Protein 2W1V (pdb70)

GO terms:
  GO:0005739 mitochondrion (C, HDA)
  GO:0106008 2-oxoglutaramate amidase activity (F, EXP)
  GO:0050152 omega-amidase activity (F, EXP)

Nearest PDB structures (foldseek):
  2w1v-assembly1_B  TM=1.004E+00  e=1.088E-61  Mus musculus
  1f89-assembly1_B  TM=9.290E-01  e=7.305E-33  Saccharomyces cerevisiae
  1ems-assembly1_A  TM=9.013E-01  e=5.470E-28  Caenorhabditis elegans
  4hgd-assembly2_B  TM=8.509E-01  e=3.343E-27  Saccharomyces cerevisiae S288C
  4hgd-assembly1_A  TM=8.733E-01  e=3.311E-26  Saccharomyces cerevisiae S288C

Structure (mmCIF, N/CA/C/O backbone):
data_2W1V
#
_entry.id   2W1V
#
_cell.length_a   90.268
_cell.length_b   90.268
_cell.length_c   54.059
_cell.angle_alpha   90.00
_cell.angle_beta   90.00
_cell.angle_gamma   120.00
#
_symmetry.space_group_name_H-M   'P 32'
#
loop_
_entity.id
_entity.type
_entity.pdbx_description
1 polymer 'NITRILASE HOMOLOG 2'
2 water water
#
loop_
_atom_site.group_PDB
_atom_site.id
_atom_site.type_symbol
_atom_site.label_atom_id
_atom_site.label_alt_id
_atom_site.label_comp_id
_atom_site.label_asym_id
_atom_site.label_entity_id
_atom_site.label_seq_id
_atom_site.pdbx_PDB_ins_code
_atom_site.Cartn_x
_atom_site.Cartn_y
_atom_site.Cartn_z
_atom_site.occupancy
_atom_site.B_iso_or_equiv
_atom_site.auth_seq_id
_atom_site.auth_comp_id
_atom_site.auth_asym_id
_atom_site.auth_atom_id
_atom_site.pdbx_PDB_model_num
ATOM 1 N N . MET A 1 1 ? 17.465 50.316 -1.692 1.00 31.99 39 MET A N 1
ATOM 2 C CA . MET A 1 1 ? 18.309 51.093 -0.727 1.00 30.59 39 MET A CA 1
ATOM 3 C C . MET A 1 1 ? 18.053 52.601 -0.769 1.00 30.42 39 MET A C 1
ATOM 4 O O . MET A 1 1 ? 18.705 53.348 -0.037 1.00 31.50 39 MET A O 1
ATOM 6 N N . SER A 1 2 ? 17.097 53.035 -1.592 1.00 29.07 40 SER A N 1
ATOM 7 C CA . SER A 1 2 ? 16.794 54.457 -1.774 1.00 26.90 40 SER A CA 1
ATOM 8 C C . SER A 1 2 ? 15.705 54.952 -0.823 1.00 25.73 40 SER A C 1
ATOM 9 O O . SER A 1 2 ? 15.574 56.159 -0.611 1.00 26.44 40 SER A O 1
ATOM 11 N N . THR A 1 3 ? 14.908 54.040 -0.272 1.00 21.95 41 THR A N 1
ATOM 12 C CA . THR A 1 3 ? 13.882 54.421 0.694 1.00 19.94 41 THR A CA 1
ATOM 13 C C . THR A 1 3 ? 13.950 53.495 1.894 1.00 17.81 41 THR A C 1
ATOM 14 O O . THR A 1 3 ? 14.185 52.304 1.762 1.00 17.52 41 THR A O 1
ATOM 18 N N . PHE A 1 4 ? 13.773 54.066 3.076 1.00 14.92 42 PHE A N 1
ATOM 19 C CA . PHE A 1 4 ? 13.720 53.283 4.295 1.00 13.79 42 PHE A CA 1
ATOM 20 C C . PHE A 1 4 ? 12.643 53.857 5.198 1.00 12.36 42 PHE A C 1
ATOM 21 O O . PHE A 1 4 ? 12.174 54.974 4.988 1.00 11.27 42 PHE A O 1
ATOM 29 N N . ARG A 1 5 ? 12.249 53.078 6.201 1.00 11.23 43 ARG A N 1
ATOM 30 C CA . ARG A 1 5 ? 11.179 53.475 7.103 1.00 11.16 43 ARG A CA 1
ATOM 31 C C . ARG A 1 5 ? 11.785 53.908 8.437 1.00 10.19 43 ARG A C 1
ATOM 32 O O . ARG A 1 5 ? 12.572 53.189 9.061 1.00 10.14 43 ARG A O 1
ATOM 40 N N . LEU A 1 6 ? 11.440 55.128 8.833 1.00 9.16 44 LEU A N 1
ATOM 41 C CA . LEU A 1 6 ? 11.870 55.706 10.098 1.00 9.25 44 LEU A CA 1
ATOM 42 C C . LEU A 1 6 ? 10.677 55.703 11.051 1.00 8.46 44 LEU A C 1
ATOM 43 O O . LEU A 1 6 ? 9.573 56.082 10.670 1.00 9.49 44 LEU A O 1
ATOM 48 N N . ALA A 1 7 ? 10.905 55.293 12.296 1.00 8.74 45 ALA A N 1
ATOM 49 C CA . ALA A 1 7 ? 9.884 55.379 13.336 1.00 8.88 45 ALA A CA 1
ATOM 50 C C . ALA A 1 7 ? 10.381 56.217 14.505 1.00 8.71 45 ALA A C 1
ATOM 51 O O . ALA A 1 7 ? 11.494 56.042 14.959 1.00 10.08 45 ALA A O 1
ATOM 53 N N . LEU A 1 8 ? 9.525 57.114 14.980 1.00 8.23 46 LEU A N 1
ATOM 54 C CA . LEU A 1 8 ? 9.838 57.984 16.121 1.00 8.37 46 LEU A CA 1
ATOM 55 C C . LEU A 1 8 ? 8.886 57.593 17.235 1.00 8.70 46 LEU A C 1
ATOM 56 O O . LEU A 1 8 ? 7.676 57.661 17.048 1.00 9.02 46 LEU A O 1
ATOM 61 N N . ILE A 1 9 ? 9.441 57.185 18.379 1.00 8.61 47 ILE A N 1
ATOM 62 C CA . ILE A 1 9 ? 8.630 56.729 19.499 1.00 9.25 47 ILE A CA 1
ATOM 63 C C . ILE A 1 9 ? 8.404 57.904 20.437 1.00 8.09 47 ILE A C 1
ATOM 64 O O . ILE A 1 9 ? 9.318 58.337 21.145 1.00 8.97 47 ILE A O 1
ATOM 69 N N . GLN A 1 10 ? 7.187 58.427 20.420 1.00 8.16 48 GLN A N 1
ATOM 70 C CA . GLN A 1 10 ? 6.824 59.546 21.267 1.00 8.24 48 GLN A CA 1
ATOM 71 C C . GLN A 1 10 ? 6.304 58.970 22.583 1.00 8.81 48 GLN A C 1
ATOM 72 O O . GLN A 1 10 ? 5.120 58.877 22.807 1.00 9.45 48 GLN A O 1
ATOM 78 N N . LEU A 1 11 ? 7.254 58.614 23.439 1.00 9.30 49 LEU A N 1
ATOM 79 C CA . LEU A 1 11 ? 7.024 57.864 24.668 1.00 9.94 49 LEU A CA 1
ATOM 80 C C . LEU A 1 11 ? 6.481 58.762 25.776 1.00 10.04 49 LEU A C 1
ATOM 81 O O . LEU A 1 11 ? 6.975 59.876 25.979 1.00 9.77 49 LEU A O 1
ATOM 86 N N . GLN A 1 12 ? 5.505 58.256 26.524 1.00 11.92 50 GLN A N 1
ATOM 87 C CA . GLN A 1 12 ? 5.107 58.892 27.774 1.00 11.71 50 GLN A CA 1
ATOM 88 C C . GLN A 1 12 ? 6.101 58.438 28.836 1.00 11.95 50 GLN A C 1
ATOM 89 O O . GLN A 1 12 ? 6.236 57.249 29.078 1.00 12.36 50 GLN A O 1
ATOM 95 N N . VAL A 1 13 ? 6.791 59.395 29.447 1.00 11.24 51 VAL A N 1
ATOM 96 C CA . VAL A 1 13 ? 7.860 59.120 30.414 1.00 11.15 51 VAL A CA 1
ATOM 97 C C . VAL A 1 13 ? 7.355 59.270 31.847 1.00 11.31 51 VAL A C 1
ATOM 98 O O . VAL A 1 13 ? 6.798 60.318 32.214 1.00 12.13 51 VAL A O 1
ATOM 102 N N . SER A 1 14 ? 7.562 58.229 32.654 1.00 11.26 52 SER A N 1
ATOM 103 C CA . SER A 1 14 ? 7.173 58.252 34.069 1.00 11.28 52 SER A CA 1
ATOM 104 C C . SER A 1 14 ? 8.382 58.413 34.979 1.00 11.15 52 SER A C 1
ATOM 105 O O . SER A 1 14 ? 9.522 58.484 34.524 1.00 10.84 52 SER A O 1
ATOM 108 N N . SER A 1 15 ? 8.121 58.447 36.280 1.00 10.90 53 SER A N 1
ATOM 109 C CA . SER A 1 15 ? 9.192 58.586 37.253 1.00 11.00 53 SER A CA 1
ATOM 110 C C . SER A 1 15 ? 9.903 57.282 37.563 1.00 10.47 53 SER A C 1
ATOM 111 O O . SER A 1 15 ? 10.905 57.295 38.265 1.00 10.11 53 SER A O 1
ATOM 114 N N . ILE A 1 16 ? 9.377 56.156 37.078 1.00 10.43 54 ILE A N 1
ATOM 115 C CA . ILE A 1 16 ? 9.964 54.842 37.369 1.00 11.08 54 ILE A CA 1
ATOM 116 C C . ILE A 1 16 ? 10.743 54.358 36.153 1.00 10.42 54 ILE A C 1
ATOM 117 O O . ILE A 1 16 ? 10.150 53.999 35.121 1.00 10.20 54 ILE A O 1
ATOM 122 N N . LYS A 1 17 ? 12.064 54.352 36.289 1.00 10.39 55 LYS A N 1
ATOM 123 C CA . LYS A 1 17 ? 12.946 54.021 35.177 1.00 10.26 55 LYS A CA 1
ATOM 124 C C . LYS A 1 17 ? 12.595 52.695 34.526 1.00 9.79 55 LYS A C 1
ATOM 125 O O . LYS A 1 17 ? 12.544 52.592 33.299 1.00 10.00 55 LYS A O 1
ATOM 131 N N . SER A 1 18 ? 12.393 51.661 35.322 1.00 9.84 56 SER A N 1
ATOM 132 C CA . SER A 1 18 ? 12.137 50.354 34.733 1.00 9.71 56 SER A CA 1
ATOM 133 C C . SER A 1 18 ? 10.837 50.320 33.932 1.00 9.53 56 SER A C 1
ATOM 134 O O . SER A 1 18 ? 10.702 49.551 32.979 1.00 9.79 56 SER A O 1
ATOM 137 N N . ASP A 1 19 ? 9.871 51.132 34.334 1.00 9.38 57 ASP A N 1
ATOM 138 C CA . ASP A 1 19 ? 8.637 51.277 33.595 1.00 9.71 57 ASP A CA 1
ATOM 139 C C . ASP A 1 19 ? 8.896 51.879 32.207 1.00 9.68 57 ASP A C 1
ATOM 140 O O . ASP A 1 19 ? 8.393 51.395 31.177 1.00 9.91 57 ASP A O 1
ATOM 145 N N . ASN A 1 20 ? 9.684 52.942 32.188 1.00 9.40 58 ASN A N 1
ATOM 146 C CA . ASN A 1 20 ? 10.061 53.569 30.925 1.00 9.38 58 ASN A CA 1
ATOM 147 C C . ASN A 1 20 ? 10.797 52.592 30.015 1.00 9.25 58 ASN A C 1
ATOM 148 O O . ASN A 1 20 ? 10.549 52.555 28.804 1.00 9.69 58 ASN A O 1
ATOM 153 N N . LEU A 1 21 ? 11.708 51.812 30.585 1.00 9.28 59 LEU A N 1
ATOM 154 C CA . LEU A 1 21 ? 12.520 50.876 29.799 1.00 9.73 59 LEU A CA 1
ATOM 155 C C . LEU A 1 21 ? 11.646 49.766 29.242 1.00 9.54 59 LEU A C 1
ATOM 156 O O . LEU A 1 21 ? 11.759 49.411 28.077 1.00 10.10 59 LEU A O 1
ATOM 161 N N . THR A 1 22 ? 10.760 49.221 30.067 1.00 9.26 60 THR A N 1
ATOM 162 C CA . THR A 1 22 ? 9.852 48.180 29.622 1.00 9.51 60 THR A CA 1
ATOM 163 C C . THR A 1 22 ? 9.014 48.653 28.435 1.00 9.58 60 THR A C 1
ATOM 164 O O . THR A 1 22 ? 8.945 47.982 27.393 1.00 11.10 60 THR A O 1
ATOM 168 N N . ARG A 1 23 ? 8.389 49.812 28.593 1.00 9.54 61 ARG A N 1
ATOM 169 C CA . ARG A 1 23 ? 7.512 50.346 27.561 1.00 9.81 61 ARG A CA 1
ATOM 170 C C . ARG A 1 23 ? 8.291 50.811 26.332 1.00 9.58 61 ARG A C 1
ATOM 171 O O . ARG A 1 23 ? 7.843 50.591 25.209 1.00 10.84 61 ARG A O 1
ATOM 179 N N . ALA A 1 24 ? 9.462 51.404 26.529 1.00 8.93 62 ALA A N 1
ATOM 180 C CA . ALA A 1 24 ? 10.302 51.829 25.404 1.00 9.23 62 ALA A CA 1
ATOM 181 C C . ALA A 1 24 ? 10.645 50.624 24.529 1.00 9.41 62 ALA A C 1
ATOM 182 O O . ALA A 1 24 ? 10.502 50.669 23.294 1.00 9.19 62 ALA A O 1
ATOM 184 N N . CYS A 1 25 ? 11.077 49.537 25.163 1.00 9.84 63 CYS A N 1
ATOM 185 C CA . CYS A 1 25 ? 11.511 48.353 24.420 1.00 10.67 63 CYS A CA 1
ATOM 186 C C . CYS A 1 25 ? 10.344 47.683 23.711 1.00 10.64 63 CYS A C 1
ATOM 187 O O . CYS A 1 25 ? 10.480 47.241 22.573 1.00 10.17 63 CYS A O 1
ATOM 190 N N . SER A 1 26 ? 9.174 47.624 24.346 1.00 10.73 64 SER A N 1
ATOM 191 C CA . SER A 1 26 ? 8.011 47.045 23.685 1.00 11.18 64 SER A CA 1
ATOM 192 C C . SER A 1 26 ? 7.565 47.896 22.480 1.00 10.62 64 SER A C 1
ATOM 193 O O . SER A 1 26 ? 7.180 47.356 21.445 1.00 10.10 64 SER A O 1
ATOM 196 N N . LEU A 1 27 ? 7.670 49.221 22.571 1.00 9.93 65 LEU A N 1
ATOM 197 C CA . LEU A 1 27 ? 7.330 50.086 21.437 1.00 9.75 65 LEU A CA 1
ATOM 198 C C . LEU A 1 27 ? 8.368 49.966 20.321 1.00 9.29 65 LEU A C 1
ATOM 199 O O . LEU A 1 27 ? 7.999 50.018 19.144 1.00 9.06 65 LEU A O 1
ATOM 204 N N . VAL A 1 28 ? 9.640 49.774 20.667 1.00 9.12 66 VAL A N 1
ATOM 205 C CA . VAL A 1 28 ? 10.670 49.544 19.640 1.00 9.81 66 VAL A CA 1
ATOM 206 C C . VAL A 1 28 ? 10.350 48.265 18.862 1.00 10.14 66 VAL A C 1
ATOM 207 O O . VAL A 1 28 ? 10.424 48.242 17.634 1.00 10.48 66 VAL A O 1
ATOM 211 N N . ARG A 1 29 ? 9.981 47.202 19.574 1.00 10.22 67 ARG A N 1
ATOM 212 C CA . ARG A 1 29 ? 9.610 45.945 18.937 1.00 10.53 67 ARG A CA 1
ATOM 213 C C . ARG A 1 29 ? 8.434 46.132 17.988 1.00 9.77 67 ARG A C 1
ATOM 214 O O . ARG A 1 29 ? 8.429 45.568 16.889 1.00 9.14 67 ARG A O 1
ATOM 222 N N . GLU A 1 30 ? 7.445 46.923 18.394 1.00 9.92 68 GLU A N 1
ATOM 223 C CA . GLU A 1 30 ? 6.276 47.181 17.563 1.00 9.78 68 GLU A CA 1
ATOM 224 C C . GLU A 1 30 ? 6.694 47.926 16.292 1.00 9.44 68 GLU A C 1
ATOM 225 O O . GLU A 1 30 ? 6.275 47.596 15.200 1.00 9.37 68 GLU A O 1
ATOM 231 N N . ALA A 1 31 ? 7.543 48.929 16.448 1.00 8.55 69 ALA A N 1
ATOM 232 C CA . ALA A 1 31 ? 7.999 49.699 15.307 1.00 9.16 69 ALA A CA 1
ATOM 233 C C . ALA A 1 31 ? 8.699 48.793 14.293 1.00 9.31 69 ALA A C 1
ATOM 234 O O . ALA A 1 31 ? 8.467 48.914 13.084 1.00 9.04 69 ALA A O 1
ATOM 236 N N . ALA A 1 32 ? 9.537 47.888 14.794 1.00 10.10 70 ALA A N 1
ATOM 237 C CA . ALA A 1 32 ? 10.259 46.928 13.955 1.00 10.55 70 ALA A CA 1
ATOM 238 C C . ALA A 1 32 ? 9.279 45.987 13.255 1.00 11.06 70 ALA A C 1
ATOM 239 O O . ALA A 1 32 ? 9.444 45.672 12.068 1.00 10.44 70 ALA A O 1
ATOM 241 N N . LYS A 1 33 ? 8.238 45.575 13.976 1.00 11.78 71 LYS A N 1
ATOM 242 C CA . LYS A 1 33 ? 7.181 44.718 13.409 1.00 12.26 71 LYS A CA 1
ATOM 243 C C . LYS A 1 33 ? 6.462 45.397 12.237 1.00 12.30 71 LYS A C 1
ATOM 244 O O . LYS A 1 33 ? 6.090 44.741 11.263 1.00 12.88 71 LYS A O 1
ATOM 250 N N . GLN A 1 34 ? 6.273 46.710 12.330 1.00 12.01 72 GLN A N 1
ATOM 251 C CA . GLN A 1 34 ? 5.631 47.475 11.273 1.00 11.98 72 GLN A CA 1
ATOM 252 C C . GLN A 1 34 ? 6.628 47.921 10.193 1.00 11.48 72 GLN A C 1
ATOM 253 O O . GLN A 1 34 ? 6.289 48.771 9.383 1.00 13.00 72 GLN A O 1
ATOM 259 N N . GLY A 1 35 ? 7.840 47.375 10.205 1.00 11.00 73 GLY A N 1
ATOM 260 C CA . GLY A 1 35 ? 8.796 47.551 9.109 1.00 10.93 73 GLY A CA 1
ATOM 261 C C . GLY A 1 35 ? 9.797 48.680 9.272 1.00 11.07 73 GLY A C 1
ATOM 262 O O . GLY A 1 35 ? 10.522 48.996 8.341 1.00 11.44 73 GLY A O 1
ATOM 263 N N . ALA A 1 36 ? 9.872 49.288 10.449 1.00 10.50 74 ALA A N 1
ATOM 264 C CA . ALA A 1 36 ? 10.853 50.347 10.650 1.00 10.33 74 ALA A CA 1
ATOM 265 C C . ALA A 1 36 ? 12.265 49.793 10.510 1.00 10.38 74 ALA A C 1
ATOM 266 O O . ALA A 1 36 ? 12.567 48.704 10.994 1.00 11.47 74 ALA A O 1
ATOM 268 N N . ASN A 1 37 ? 13.126 50.545 9.830 1.00 10.34 75 ASN A N 1
ATOM 269 C CA . ASN A 1 37 ? 14.532 50.202 9.690 1.00 9.95 75 ASN A CA 1
ATOM 270 C C . ASN A 1 37 ? 15.415 50.989 10.648 1.00 9.74 75 ASN A C 1
ATOM 271 O O . ASN A 1 37 ? 16.453 50.502 11.099 1.00 10.18 75 ASN A O 1
ATOM 276 N N . ILE A 1 38 ? 15.003 52.227 10.927 1.00 9.18 76 ILE A N 1
ATOM 277 C CA . ILE A 1 38 ? 15.642 53.062 11.942 1.00 9.07 76 ILE A CA 1
ATOM 278 C C . ILE A 1 38 ? 14.531 53.520 12.878 1.00 8.36 76 ILE A C 1
ATOM 279 O O . ILE A 1 38 ? 13.475 53.947 12.422 1.00 8.42 76 ILE A O 1
ATOM 284 N N . VAL A 1 39 ? 14.793 53.407 14.181 1.00 8.17 77 VAL A N 1
ATOM 285 C CA . VAL A 1 39 ? 13.833 53.779 15.227 1.00 8.31 77 VAL A CA 1
ATOM 286 C C . VAL A 1 39 ? 14.535 54.756 16.170 1.00 8.01 77 VAL A C 1
ATOM 287 O O . VAL A 1 39 ? 15.683 54.522 16.547 1.00 9.01 77 VAL A O 1
ATOM 291 N N . SER A 1 40 ? 13.854 55.840 16.548 1.00 7.63 78 SER A N 1
ATOM 292 C CA . SER A 1 40 ? 14.371 56.739 17.583 1.00 7.85 78 SER A CA 1
ATOM 293 C C . SER A 1 40 ? 13.430 56.870 18.761 1.00 7.30 78 SER A C 1
ATOM 294 O O . SER A 1 40 ? 12.238 57.097 18.605 1.00 7.61 78 SER A O 1
ATOM 297 N N . LEU A 1 41 ? 14.021 56.745 19.940 1.00 7.76 79 LEU A N 1
ATOM 298 C CA . LEU A 1 41 ? 13.403 57.165 21.197 1.00 7.89 79 LEU A CA 1
ATOM 299 C C . LEU A 1 41 ? 13.667 58.662 21.412 1.00 8.04 79 LEU A C 1
ATOM 300 O O . LEU A 1 41 ? 14.454 59.271 20.683 1.00 7.70 79 LEU A O 1
ATOM 305 N N . PRO A 1 42 ? 12.947 59.278 22.368 1.00 7.55 80 PRO A N 1
ATOM 306 C CA . PRO A 1 42 ? 13.076 60.711 22.589 1.00 7.88 80 PRO A CA 1
ATOM 307 C C . PRO A 1 42 ? 14.109 61.109 23.648 1.00 7.83 80 PRO A C 1
ATOM 308 O O . PRO A 1 42 ? 14.685 60.254 24.340 1.00 8.35 80 PRO A O 1
ATOM 312 N N . GLU A 1 43 ? 14.347 62.413 23.774 1.00 7.77 81 GLU A N 1
ATOM 313 C CA . GLU A 1 43 ? 15.242 62.905 24.807 1.00 8.30 81 GLU A CA 1
ATOM 314 C C . GLU A 1 43 ? 14.798 62.462 26.201 1.00 7.61 81 GLU A C 1
ATOM 315 O O . GLU A 1 43 ? 13.601 62.459 26.523 1.00 8.08 81 GLU A O 1
ATOM 321 N N . CYS A 1 44 ? 15.792 62.100 27.010 1.00 8.22 82 CYS A N 1
ATOM 322 C CA . CYS A 1 44 ? 15.609 61.692 28.398 1.00 7.94 82 CYS A CA 1
ATOM 323 C C . CYS A 1 44 ? 14.440 60.724 28.554 1.00 7.50 82 CYS A C 1
ATOM 324 O O . CYS A 1 44 ? 13.551 60.916 29.367 1.00 8.36 82 CYS A O 1
ATOM 327 N N . PHE A 1 45 ? 14.468 59.651 27.767 1.00 8.01 83 PHE A N 1
ATOM 328 C CA . PHE A 1 45 ? 13.310 58.783 27.651 1.00 7.54 83 PHE A CA 1
ATOM 329 C C . PHE A 1 45 ? 13.133 57.890 28.869 1.00 7.75 83 PHE A C 1
ATOM 330 O O . PHE A 1 45 ? 12.042 57.376 29.085 1.00 7.71 83 PHE A O 1
ATOM 338 N N . ASN A 1 46 ? 14.196 57.703 29.655 1.00 7.51 84 ASN A N 1
ATOM 339 C CA . ASN A 1 46 ? 14.169 56.708 30.731 1.00 7.66 84 ASN A CA 1
ATOM 340 C C . ASN A 1 46 ? 13.879 57.275 32.113 1.00 7.82 84 ASN A C 1
ATOM 341 O O . ASN A 1 46 ? 13.806 56.523 33.077 1.00 8.30 84 ASN A O 1
ATOM 346 N N . SER A 1 47 ? 13.704 58.590 32.210 1.00 8.19 85 SER A N 1
ATOM 347 C CA . SER A 1 47 ? 13.611 59.247 33.507 1.00 8.55 85 SER A CA 1
ATOM 348 C C . SER A 1 47 ? 13.066 60.671 33.372 1.00 9.06 85 SER A C 1
ATOM 349 O O . SER A 1 47 ? 13.116 61.252 32.291 1.00 8.92 85 SER A O 1
ATOM 352 N N . PRO A 1 48 ? 12.548 61.247 34.468 1.00 9.04 86 PRO A N 1
ATOM 353 C CA . PRO A 1 48 ? 12.065 62.629 34.357 1.00 9.60 86 PRO A CA 1
ATOM 354 C C . PRO A 1 48 ? 13.174 63.629 34.059 1.00 9.35 86 PRO A C 1
ATOM 355 O O . PRO A 1 48 ? 14.277 63.514 34.577 1.00 9.26 86 PRO A O 1
ATOM 359 N N . TYR A 1 49 ? 12.851 64.620 33.236 1.00 9.96 87 TYR A N 1
ATOM 360 C CA . TYR A 1 49 ? 13.808 65.635 32.823 1.00 10.00 87 TYR A CA 1
ATOM 361 C C . TYR A 1 49 ? 13.895 66.785 33.830 1.00 10.21 87 TYR A C 1
ATOM 362 O O . TYR A 1 49 ? 12.907 67.489 34.050 1.00 10.51 87 TYR A O 1
ATOM 371 N N . GLY A 1 50 ? 15.083 66.984 34.402 1.00 9.90 88 GLY A N 1
ATOM 372 C CA . GLY A 1 50 ? 15.312 68.045 35.383 1.00 10.19 88 GLY A CA 1
ATOM 373 C C . GLY A 1 50 ? 16.632 67.893 36.110 1.00 9.88 88 GLY A C 1
ATOM 374 O O . GLY A 1 50 ? 17.129 66.781 36.281 1.00 9.77 88 GLY A O 1
ATOM 375 N N . THR A 1 51 ? 17.215 69.006 36.547 1.00 10.04 89 THR A N 1
ATOM 376 C CA . THR A 1 51 ? 18.565 68.956 37.104 1.00 10.76 89 THR A CA 1
ATOM 377 C C . THR A 1 51 ? 18.684 68.202 38.415 1.00 10.40 89 THR A C 1
ATOM 378 O O . THR A 1 51 ? 19.774 67.760 38.758 1.00 10.53 89 THR A O 1
ATOM 382 N N . THR A 1 52 ? 17.597 68.076 39.169 1.00 10.01 90 THR A N 1
ATOM 383 C CA . THR A 1 52 ? 17.655 67.315 40.424 1.00 10.18 90 THR A CA 1
ATOM 384 C C . THR A 1 52 ? 17.367 65.840 40.189 1.00 9.79 90 THR A C 1
ATOM 385 O O . THR A 1 52 ? 17.552 65.028 41.084 1.00 10.40 90 THR A O 1
ATOM 389 N N . TYR A 1 53 ? 16.949 65.496 38.974 1.00 10.09 91 TYR A N 1
ATOM 390 C CA . TYR A 1 53 ? 16.704 64.106 38.616 1.00 9.76 91 TYR A CA 1
ATOM 391 C C . TYR A 1 53 ? 17.947 63.449 38.024 1.00 9.65 91 TYR A C 1
ATOM 392 O O . TYR A 1 53 ? 18.242 62.292 38.337 1.00 9.55 91 TYR A O 1
ATOM 401 N N . PHE A 1 54 ? 18.676 64.168 37.175 1.00 9.29 92 PHE A N 1
ATOM 402 C CA . PHE A 1 54 ? 19.794 63.564 36.445 1.00 9.43 92 PHE A CA 1
ATOM 403 C C . PHE A 1 54 ? 20.762 62.784 37.327 1.00 9.16 92 PHE A C 1
ATOM 404 O O . PHE A 1 54 ? 21.153 61.685 36.971 1.00 9.35 92 PHE A O 1
ATOM 412 N N . PRO A 1 55 ? 21.202 63.354 38.459 1.00 8.97 93 PRO A N 1
ATOM 413 C CA . PRO A 1 55 ? 22.209 62.633 39.235 1.00 10.12 93 PRO A CA 1
ATOM 414 C C . PRO A 1 55 ? 21.746 61.269 39.722 1.00 10.47 93 PRO A C 1
ATOM 415 O O . PRO A 1 55 ? 22.552 60.347 39.827 1.00 11.38 93 PRO A O 1
ATOM 419 N N . ASP A 1 56 ? 20.459 61.140 40.000 1.00 10.93 94 ASP A N 1
ATOM 420 C CA . ASP A 1 56 ? 19.937 59.929 40.628 1.00 10.63 94 ASP A CA 1
ATOM 421 C C . ASP A 1 56 ? 19.487 58.900 39.621 1.00 10.46 94 ASP A C 1
ATOM 422 O O . ASP A 1 56 ? 19.494 57.706 39.914 1.00 10.98 94 ASP A O 1
ATOM 427 N N . TYR A 1 57 ? 19.128 59.343 38.418 1.00 9.01 95 TYR A N 1
ATOM 428 C CA . TYR A 1 57 ? 18.779 58.406 37.359 1.00 8.77 95 TYR A CA 1
ATOM 429 C C . TYR A 1 57 ? 19.944 58.081 36.429 1.00 8.71 95 TYR A C 1
ATOM 430 O O . TYR A 1 57 ? 19.821 57.176 35.609 1.00 8.47 95 TYR A O 1
ATOM 439 N N . ALA A 1 58 ? 21.059 58.792 36.568 1.00 8.59 96 ALA A N 1
ATOM 440 C CA . ALA A 1 58 ? 22.226 58.593 35.702 1.00 8.34 96 ALA A CA 1
ATOM 441 C C . ALA A 1 58 ? 22.763 57.182 35.789 1.00 8.66 96 ALA A C 1
ATOM 442 O O . ALA A 1 58 ? 22.691 56.538 36.846 1.00 9.93 96 ALA A O 1
ATOM 444 N N . GLU A 1 59 ? 23.286 56.707 34.663 1.00 8.99 97 GLU A N 1
ATOM 445 C CA . GLU A 1 59 ? 23.909 55.390 34.564 1.00 9.46 97 GLU A CA 1
ATOM 446 C C . GLU A 1 59 ? 25.217 55.515 33.846 1.00 9.45 97 GLU A C 1
ATOM 447 O O . GLU A 1 59 ? 25.386 56.436 33.043 1.00 9.41 97 GLU A O 1
ATOM 453 N N . LYS A 1 60 ? 26.122 54.574 34.079 1.00 9.84 98 LYS A N 1
ATOM 454 C CA . LYS A 1 60 ? 27.278 54.421 33.193 1.00 11.33 98 LYS A CA 1
ATOM 455 C C . LYS A 1 60 ? 26.809 53.739 31.905 1.00 11.50 98 LYS A C 1
ATOM 456 O O . LYS A 1 60 ? 25.721 53.160 31.843 1.00 11.20 98 LYS A O 1
ATOM 462 N N . ILE A 1 61 ? 27.598 53.891 30.851 1.00 11.31 99 ILE A N 1
ATOM 463 C CA . ILE A 1 61 ? 27.324 53.231 29.586 1.00 11.58 99 ILE A CA 1
ATOM 464 C C . ILE A 1 61 ? 28.507 52.300 29.317 1.00 11.06 99 ILE A C 1
ATOM 465 O O . ILE A 1 61 ? 29.649 52.769 29.190 1.00 12.25 99 ILE A O 1
ATOM 470 N N . PRO A 1 62 ? 28.274 50.977 29.306 1.00 10.18 100 PRO A N 1
ATOM 471 C CA . PRO A 1 62 ? 27.020 50.258 29.458 1.00 9.52 100 PRO A CA 1
ATOM 472 C C . PRO A 1 62 ? 26.421 50.261 30.861 1.00 9.55 100 PRO A C 1
ATOM 473 O O . PRO A 1 62 ? 27.136 50.256 31.866 1.00 10.03 100 PRO A O 1
ATOM 477 N N . GLY A 1 63 ? 25.101 50.220 30.902 1.00 9.53 101 GLY A N 1
ATOM 478 C CA . GLY A 1 63 ? 24.360 50.100 32.144 1.00 10.00 101 GLY A CA 1
ATOM 479 C C . GLY A 1 63 ? 22.983 49.550 31.840 1.00 10.14 101 GLY A C 1
ATOM 480 O O . GLY A 1 63 ? 22.717 49.099 30.725 1.00 10.56 101 GLY A O 1
ATOM 481 N N . GLU A 1 64 ? 22.109 49.610 32.842 1.00 10.97 102 GLU A N 1
ATOM 482 C CA . GLU A 1 64 ? 20.755 49.034 32.779 1.00 11.35 102 GLU A CA 1
ATOM 483 C C . GLU A 1 64 ? 20.044 49.397 31.474 1.00 10.83 102 GLU A C 1
ATOM 484 O O . GLU A 1 64 ? 19.559 48.535 30.743 1.00 11.29 102 GLU A O 1
ATOM 490 N N . SER A 1 65 ? 20.018 50.689 31.170 1.00 10.41 103 SER A N 1
ATOM 491 C CA . SER A 1 65 ? 19.244 51.183 30.046 1.00 10.53 103 SER A CA 1
ATOM 492 C C . SER A 1 65 ? 19.857 50.823 28.701 1.00 10.60 103 SER A C 1
ATOM 493 O O . SER A 1 65 ? 19.145 50.415 27.786 1.00 10.99 103 SER A O 1
ATOM 496 N N . THR A 1 66 ? 21.172 50.992 28.564 1.00 10.26 104 THR A N 1
ATOM 497 C CA . THR A 1 66 ? 21.815 50.709 27.282 1.00 11.02 104 THR A CA 1
ATOM 498 C C . THR A 1 66 ? 21.880 49.206 26.991 1.00 10.97 104 THR A C 1
ATOM 499 O O . THR A 1 66 ? 21.866 48.793 25.831 1.00 10.98 104 THR A O 1
ATOM 503 N N . GLN A 1 67 ? 21.924 48.385 28.038 1.00 11.44 105 GLN A N 1
ATOM 504 C CA . GLN A 1 67 ? 21.889 46.934 27.837 1.00 12.55 105 GLN A CA 1
ATOM 505 C C . GLN A 1 67 ? 20.538 46.515 27.262 1.00 12.12 105 GLN A C 1
ATOM 506 O O . GLN A 1 67 ? 20.471 45.700 26.343 1.00 12.25 105 GLN A O 1
ATOM 512 N N . LYS A 1 68 ? 19.459 47.116 27.745 1.00 11.88 106 LYS A N 1
ATOM 513 C CA . LYS A 1 68 ? 18.152 46.853 27.152 1.00 12.41 106 LYS A CA 1
ATOM 514 C C . LYS A 1 68 ? 18.037 47.353 25.718 1.00 11.56 106 LYS A C 1
ATOM 515 O O . LYS A 1 68 ? 17.483 46.664 24.872 1.00 11.13 106 LYS A O 1
ATOM 521 N N . LEU A 1 69 ? 18.560 48.540 25.438 1.00 10.57 107 LEU A N 1
ATOM 522 C CA . LEU A 1 69 ? 18.522 49.071 24.082 1.00 10.86 107 LEU A CA 1
ATOM 523 C C . LEU A 1 69 ? 19.299 48.193 23.113 1.00 10.36 107 LEU A C 1
ATOM 524 O O . LEU A 1 69 ? 18.816 47.913 22.018 1.00 10.13 107 LEU A O 1
ATOM 529 N N . SER A 1 70 ? 20.493 47.771 23.536 1.00 10.47 108 SER A N 1
ATOM 530 C CA . SER A 1 70 ? 21.363 46.906 22.738 1.00 11.15 108 SER A CA 1
ATOM 531 C C . SER A 1 70 ? 20.638 45.622 22.378 1.00 10.83 108 SER A C 1
ATOM 532 O O . SER A 1 70 ? 20.609 45.214 21.217 1.00 10.26 108 SER A O 1
ATOM 535 N N . GLU A 1 71 ? 20.044 44.996 23.388 1.00 11.52 109 GLU A N 1
ATOM 536 C CA . GLU A 1 71 ? 19.344 43.728 23.215 1.00 12.20 109 GLU A CA 1
ATOM 537 C C . GLU A 1 71 ? 18.161 43.866 22.259 1.00 11.21 109 GLU A C 1
ATOM 538 O O . GLU A 1 71 ? 17.974 43.037 21.369 1.00 10.96 109 GLU A O 1
ATOM 544 N N . VAL A 1 72 ? 17.368 44.924 22.407 1.00 11.10 110 VAL A N 1
ATOM 545 C CA . VAL A 1 72 ? 16.192 45.059 21.560 1.00 11.24 110 VAL A CA 1
ATOM 546 C C . VAL A 1 72 ? 16.567 45.397 20.103 1.00 11.31 110 VAL A C 1
ATOM 547 O O . VAL A 1 72 ? 15.904 44.930 19.175 1.00 11.20 110 VAL A O 1
ATOM 551 N N . ALA A 1 73 ? 17.641 46.169 19.907 1.00 11.09 111 ALA A N 1
ATOM 552 C CA . ALA A 1 73 ? 18.118 46.485 18.553 1.00 11.89 111 ALA A CA 1
ATOM 553 C C . ALA A 1 73 ? 18.573 45.218 17.834 1.00 12.42 111 ALA A C 1
ATOM 554 O O . ALA A 1 73 ? 18.291 45.026 16.654 1.00 11.78 111 ALA A O 1
ATOM 556 N N . LYS A 1 74 ? 19.263 44.358 18.572 1.00 13.65 112 LYS A N 1
ATOM 557 C CA . LYS A 1 74 ? 19.780 43.095 18.028 1.00 14.39 112 LYS A CA 1
ATOM 558 C C . LYS A 1 74 ? 18.645 42.139 17.687 1.00 14.56 112 LYS A C 1
ATOM 559 O O . LYS A 1 74 ? 18.608 41.564 16.598 1.00 14.55 112 LYS A O 1
ATOM 565 N N . GLU A 1 75 ? 17.718 41.974 18.622 1.00 14.85 113 GLU A N 1
ATOM 566 C CA . GLU A 1 75 ? 16.593 41.059 18.444 1.00 15.46 113 GLU A CA 1
ATOM 567 C C . GLU A 1 75 ? 15.625 41.514 17.348 1.00 15.28 113 GLU A C 1
ATOM 568 O O . GLU A 1 75 ? 14.979 40.680 16.699 1.00 14.71 113 GLU A O 1
ATOM 574 N N . SER A 1 76 ? 15.534 42.833 17.137 1.00 14.60 114 SER A N 1
ATOM 575 C CA . SER A 1 76 ? 14.682 43.406 16.102 1.00 14.67 114 SER A CA 1
ATOM 576 C C . SER A 1 76 ? 15.421 43.656 14.778 1.00 14.00 114 SER A C 1
ATOM 577 O O . SER A 1 76 ? 14.794 44.021 13.792 1.00 13.34 114 SER A O 1
ATOM 580 N N . SER A 1 77 ? 16.744 43.481 14.773 1.00 14.05 115 SER A N 1
ATOM 581 C CA . SER A 1 77 ? 17.600 43.772 13.610 1.00 14.12 115 SER A CA 1
ATOM 582 C C . SER A 1 77 ? 17.328 45.155 13.005 1.00 13.61 115 SER A C 1
ATOM 583 O O . SER A 1 77 ? 17.064 45.286 11.802 1.00 14.13 115 SER A O 1
ATOM 586 N N . ILE A 1 78 ? 17.385 46.179 13.862 1.00 12.91 116 ILE A N 1
ATOM 587 C CA . ILE A 1 78 ? 17.213 47.575 13.437 1.00 12.08 116 ILE A CA 1
ATOM 588 C C . ILE A 1 78 ? 18.358 48.462 13.903 1.00 11.29 116 ILE A C 1
ATOM 589 O O . ILE A 1 78 ? 19.166 48.072 14.741 1.00 10.76 116 ILE A O 1
ATOM 594 N N . TYR A 1 79 ? 18.398 49.679 13.368 1.00 10.60 117 TYR A N 1
ATOM 595 C CA . TYR A 1 79 ? 19.193 50.752 13.960 1.00 10.08 117 TYR A CA 1
ATOM 596 C C . TYR A 1 79 ? 18.318 51.473 14.955 1.00 9.24 117 TYR A C 1
ATOM 597 O O . TYR A 1 79 ? 17.210 51.920 14.622 1.00 9.38 117 TYR A O 1
ATOM 606 N N . LEU A 1 80 ? 18.802 51.536 16.188 1.00 8.33 118 LEU A N 1
ATOM 607 C CA . LEU A 1 80 ? 18.049 52.129 17.287 1.00 8.42 118 LEU A CA 1
ATOM 608 C C . LEU A 1 80 ? 18.801 53.330 17.856 1.00 8.38 118 LEU A C 1
ATOM 609 O O . LEU A 1 80 ? 19.870 53.184 18.437 1.00 8.44 118 LEU A O 1
ATOM 614 N N . ILE A 1 81 ? 18.206 54.506 17.673 1.00 7.70 119 ILE A N 1
ATOM 615 C CA . ILE A 1 81 ? 18.716 55.740 18.231 1.00 7.60 119 ILE A CA 1
ATOM 616 C C . ILE A 1 81 ? 18.090 55.847 19.618 1.00 7.64 119 ILE A C 1
ATOM 617 O O . ILE A 1 81 ? 16.875 56.012 19.745 1.00 6.94 119 ILE A O 1
ATOM 622 N N . GLY A 1 82 ? 18.921 55.700 20.647 1.00 8.15 120 GLY A N 1
ATOM 623 C CA . GLY A 1 82 ? 18.447 55.573 22.014 1.00 8.59 120 GLY A CA 1
ATOM 624 C C . GLY A 1 82 ? 18.009 56.836 22.718 1.00 9.06 120 GLY A C 1
ATOM 625 O O . GLY A 1 82 ? 18.252 56.998 23.914 1.00 8.96 120 GLY A O 1
ATOM 626 N N . GLY A 1 83 ? 17.303 57.703 22.008 1.00 8.69 121 GLY A N 1
ATOM 627 C CA . GLY A 1 83 ? 16.857 58.972 22.599 1.00 8.57 121 GLY A CA 1
ATOM 628 C C . GLY A 1 83 ? 18.020 59.637 23.293 1.00 8.44 121 GLY A C 1
ATOM 629 O O . GLY A 1 83 ? 19.078 59.793 22.702 1.00 9.08 121 GLY A O 1
ATOM 630 N N . SER A 1 84 ? 17.828 60.035 24.548 1.00 7.84 122 SER A N 1
ATOM 631 C CA . SER A 1 84 ? 18.954 60.289 25.412 1.00 8.07 122 SER A CA 1
ATOM 632 C C . SER A 1 84 ? 18.634 59.788 26.810 1.00 8.12 122 SER A C 1
ATOM 633 O O . SER A 1 84 ? 17.471 59.610 27.162 1.00 7.16 122 SER A O 1
ATOM 636 N N . ILE A 1 85 ? 19.694 59.572 27.581 1.00 8.00 123 ILE A N 1
ATOM 637 C CA . ILE A 1 85 ? 19.613 59.277 29.003 1.00 8.13 123 ILE A CA 1
ATOM 638 C C . ILE A 1 85 ? 20.684 60.069 29.724 1.00 8.09 123 ILE A C 1
ATOM 639 O O . ILE A 1 85 ? 21.691 60.437 29.118 1.00 8.32 123 ILE A O 1
ATOM 644 N N . PRO A 1 86 ? 20.483 60.319 31.033 1.00 8.07 124 PRO A N 1
ATOM 645 C CA . PRO A 1 86 ? 21.592 60.870 31.813 1.00 7.97 124 PRO A CA 1
ATOM 646 C C . PRO A 1 86 ? 22.698 59.830 32.006 1.00 7.95 124 PRO A C 1
ATOM 647 O O . PRO A 1 86 ? 22.430 58.702 32.442 1.00 8.40 124 PRO A O 1
ATOM 651 N N . GLU A 1 87 ? 23.915 60.219 31.655 1.00 8.29 125 GLU A N 1
ATOM 652 C CA . GLU A 1 87 ? 25.083 59.350 31.695 1.00 8.90 125 GLU A CA 1
ATOM 653 C C . GLU A 1 87 ? 26.068 59.856 32.741 1.00 9.54 125 GLU A C 1
ATOM 654 O O . GLU A 1 87 ? 26.360 61.048 32.782 1.00 9.66 125 GLU A O 1
ATOM 660 N N . GLU A 1 88 ? 26.599 58.955 33.572 1.00 10.27 126 GLU A N 1
ATOM 661 C CA . GLU A 1 88 ? 27.687 59.295 34.491 1.00 11.60 126 GLU A CA 1
ATOM 662 C C . GLU A 1 88 ? 28.994 58.763 33.935 1.00 11.54 126 GLU A C 1
ATOM 663 O O . GLU A 1 88 ? 29.041 57.628 33.470 1.00 10.96 126 GLU A O 1
ATOM 669 N N . ASP A 1 89 ? 30.037 59.582 34.006 1.00 13.10 127 ASP A N 1
ATOM 670 C CA . ASP A 1 89 ? 31.381 59.174 33.607 1.00 14.17 127 ASP A CA 1
ATOM 671 C C . ASP A 1 89 ? 32.388 60.062 34.299 1.00 14.92 127 ASP A C 1
ATOM 672 O O . ASP A 1 89 ? 32.391 61.270 34.102 1.00 14.97 127 ASP A O 1
ATOM 677 N N . ALA A 1 90 ? 33.248 59.444 35.114 1.00 16.00 128 ALA A N 1
ATOM 678 C CA . ALA A 1 90 ? 34.363 60.135 35.754 1.00 16.12 128 ALA A CA 1
ATOM 679 C C . ALA A 1 90 ? 33.935 61.347 36.567 1.00 16.49 128 ALA A C 1
ATOM 680 O O . ALA A 1 90 ? 34.570 62.392 36.518 1.00 17.22 128 ALA A O 1
ATOM 682 N N . GLY A 1 91 ? 32.846 61.207 37.312 1.00 16.31 129 GLY A N 1
ATOM 683 C CA . GLY A 1 91 ? 32.411 62.265 38.205 1.00 16.08 129 GLY A CA 1
ATOM 684 C C . GLY A 1 91 ? 31.629 63.360 37.503 1.00 15.87 129 GLY A C 1
ATOM 685 O O . GLY A 1 91 ? 31.240 64.333 38.144 1.00 17.03 129 GLY A O 1
ATOM 686 N N . LYS A 1 92 ? 31.397 63.199 36.198 1.00 15.08 130 LYS A N 1
ATOM 687 C CA . LYS A 1 92 ? 30.598 64.151 35.426 1.00 14.39 130 LYS A CA 1
ATOM 688 C C . LYS A 1 92 ? 29.346 63.477 34.893 1.00 12.84 130 LYS A C 1
ATOM 689 O O . LYS A 1 92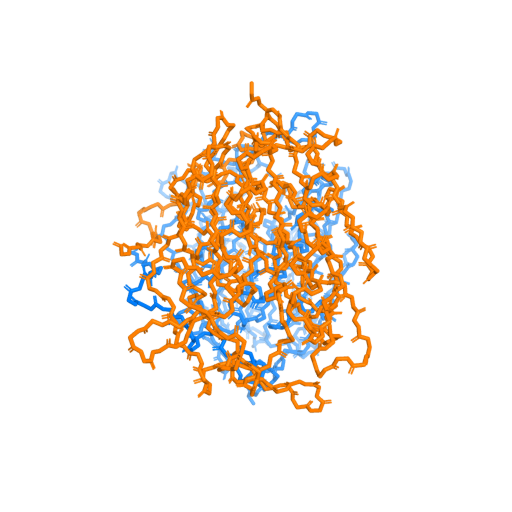 ? 29.296 62.243 34.719 1.00 12.51 130 LYS A O 1
ATOM 695 N N . LEU A 1 93 ? 28.342 64.303 34.605 1.00 11.34 131 LEU A N 1
ATOM 696 C CA . LEU A 1 93 ? 27.074 63.830 34.062 1.00 10.33 131 LEU A CA 1
ATOM 697 C C . LEU A 1 93 ? 26.877 64.426 32.675 1.00 9.51 131 LEU A C 1
ATOM 698 O O . LEU A 1 93 ? 27.213 65.589 32.437 1.00 10.08 131 LEU A O 1
ATOM 703 N N . TYR A 1 94 ? 26.325 63.631 31.772 1.00 9.11 132 TYR A N 1
ATOM 704 C CA . TYR A 1 94 ? 26.059 64.055 30.415 1.00 9.03 132 TYR A CA 1
ATOM 705 C C . TYR A 1 94 ? 24.639 63.697 29.997 1.00 8.53 132 TYR A C 1
ATOM 706 O O . TYR A 1 94 ? 23.994 62.851 30.597 1.00 8.24 132 TYR A O 1
ATOM 715 N N . ASN A 1 95 ? 24.152 64.369 28.960 1.00 8.80 133 ASN A N 1
ATOM 716 C CA . ASN A 1 95 ? 22.865 64.038 28.322 1.00 8.32 133 ASN A CA 1
ATOM 717 C C . ASN A 1 95 ? 23.221 63.299 27.033 1.00 8.37 133 ASN A C 1
ATOM 718 O O . ASN A 1 95 ? 23.704 63.917 26.100 1.00 8.55 133 ASN A O 1
ATOM 723 N N . THR A 1 96 ? 23.021 61.977 27.000 1.00 8.57 134 THR A N 1
ATOM 724 C CA . THR A 1 96 ? 23.670 61.115 26.017 1.00 8.84 134 THR A CA 1
ATOM 725 C C . THR A 1 96 ? 22.740 60.244 25.182 1.00 8.68 134 THR A C 1
ATOM 726 O O . THR A 1 96 ? 21.930 59.480 25.715 1.00 8.93 134 THR A O 1
ATOM 730 N N . CYS A 1 97 ? 22.911 60.360 23.861 1.00 9.43 135 CYS A N 1
ATOM 731 C CA . CYS A 1 97 ? 22.214 59.549 22.878 1.00 9.24 135 CYS A CA 1
ATOM 732 C C . CYS A 1 97 ? 23.140 58.436 22.398 1.00 9.33 135 CYS A C 1
ATOM 733 O O . CYS A 1 97 ? 24.155 58.702 21.746 1.00 9.90 135 CYS A O 1
ATOM 736 N N . SER A 1 98 ? 22.781 57.195 22.728 1.00 8.93 136 SER A N 1
ATOM 737 C CA . SER A 1 98 ? 23.524 56.014 22.291 1.00 9.23 136 SER A CA 1
ATOM 738 C C . SER A 1 98 ? 22.774 55.376 21.135 1.00 8.78 136 SER A C 1
ATOM 739 O O . SER A 1 98 ? 21.542 55.270 21.179 1.00 8.83 136 SER A O 1
ATOM 742 N N . VAL A 1 99 ? 23.505 54.975 20.098 1.00 8.68 137 VAL A N 1
ATOM 743 C CA . VAL A 1 99 ? 22.911 54.365 18.923 1.00 9.30 137 VAL A CA 1
ATOM 744 C C . VAL A 1 99 ? 23.436 52.937 18.784 1.00 9.20 137 VAL A C 1
ATOM 745 O O . VAL A 1 99 ? 24.637 52.712 18.848 1.00 9.44 137 VAL A O 1
ATOM 749 N N . PHE A 1 100 ? 22.518 51.999 18.584 1.00 9.29 138 PHE A N 1
ATOM 750 C CA . PHE A 1 100 ? 22.845 50.571 18.464 1.00 10.01 138 PHE A CA 1
ATOM 751 C C . PHE A 1 100 ? 22.420 50.085 17.103 1.00 10.89 138 PHE A C 1
ATOM 752 O O . PHE A 1 100 ? 21.360 50.472 16.595 1.00 11.11 138 PHE A O 1
ATOM 760 N N . GLY A 1 101 ? 23.263 49.246 16.503 1.00 11.30 139 GLY A N 1
ATOM 761 C CA . GLY A 1 101 ? 22.983 48.686 15.190 1.00 12.54 139 GLY A CA 1
ATOM 762 C C . GLY A 1 101 ? 22.217 47.379 15.292 1.00 13.18 139 GLY A C 1
ATOM 763 O O . GLY A 1 101 ? 21.990 46.879 16.398 1.00 12.79 139 GLY A O 1
ATOM 764 N N . PRO A 1 102 ? 21.828 46.810 14.134 1.00 14.21 140 PRO A N 1
ATOM 765 C CA . PRO A 1 102 ? 21.026 45.587 14.069 1.00 15.06 140 PRO A CA 1
ATOM 766 C C . PRO A 1 102 ? 21.683 44.338 14.655 1.00 16.06 140 PRO A C 1
ATOM 767 O O . PRO A 1 102 ? 21.016 43.316 14.774 1.00 16.42 140 PRO A O 1
ATOM 771 N N . ASP A 1 103 ? 22.966 44.425 14.998 1.00 16.79 141 ASP A N 1
ATOM 772 C CA . ASP A 1 103 ? 23.674 43.350 15.686 1.00 17.34 141 ASP A CA 1
ATOM 773 C C . ASP A 1 103 ? 23.820 43.627 17.184 1.00 17.43 141 ASP A C 1
ATOM 774 O O . ASP A 1 103 ? 24.422 42.839 17.903 1.00 17.74 141 ASP A O 1
ATOM 779 N N . GLY A 1 104 ? 23.272 44.750 17.654 1.00 16.87 142 GLY A N 1
ATOM 780 C CA . GLY A 1 104 ? 23.369 45.140 19.071 1.00 16.38 142 GLY A CA 1
ATOM 781 C C . GLY A 1 104 ? 24.581 45.983 19.427 1.00 16.22 142 GLY A C 1
ATOM 782 O O . GLY A 1 104 ? 24.749 46.402 20.568 1.00 15.32 142 GLY A O 1
ATOM 783 N N . SER A 1 105 ? 25.425 46.241 18.439 1.00 15.71 143 SER A N 1
ATOM 784 C CA . SER A 1 105 ? 26.644 46.989 18.642 1.00 15.56 143 SER A CA 1
ATOM 785 C C . SER A 1 105 ? 26.389 48.489 18.829 1.00 14.55 143 SER A C 1
ATOM 786 O O . SER A 1 105 ? 25.603 49.068 18.089 1.00 14.41 143 SER A O 1
ATOM 789 N N . LEU A 1 106 ? 27.086 49.103 19.782 1.00 13.85 144 LEU A N 1
ATOM 790 C CA . LEU A 1 106 ? 27.127 50.579 19.875 1.00 13.76 144 LEU A CA 1
ATOM 791 C C . LEU A 1 106 ? 27.866 51.139 18.674 1.00 13.19 144 LEU A C 1
ATOM 792 O O . LEU A 1 106 ? 29.037 50.825 18.443 1.00 13.70 144 LEU A O 1
ATOM 797 N N . LEU A 1 107 ? 27.174 51.997 17.931 1.00 12.40 145 LEU A N 1
ATOM 798 C CA . LEU A 1 107 ? 27.714 52.606 16.731 1.00 11.93 145 LEU A CA 1
ATOM 799 C C . LEU A 1 107 ? 28.325 53.973 17.039 1.00 11.51 145 LEU A C 1
ATOM 800 O O . LEU A 1 107 ? 29.327 54.352 16.452 1.00 11.43 145 LEU A O 1
ATOM 805 N N . VAL A 1 108 ? 27.703 54.712 17.946 1.00 11.09 146 VAL A N 1
ATOM 806 C CA . VAL A 1 108 ? 28.143 56.055 18.296 1.00 11.51 146 VAL A CA 1
ATOM 807 C C . VAL A 1 108 ? 27.405 56.487 19.546 1.00 11.02 146 VAL A C 1
ATOM 808 O O . VAL A 1 108 ? 26.321 56.001 19.823 1.00 9.21 146 VAL A O 1
ATOM 812 N N . LYS A 1 109 ? 28.016 57.403 20.283 1.00 11.87 147 LYS A N 1
ATOM 813 C CA . LYS A 1 109 ? 27.449 57.979 21.487 1.00 12.09 147 LYS A CA 1
ATOM 814 C C . LYS A 1 109 ? 27.562 59.501 21.343 1.00 11.27 147 LYS A C 1
ATOM 815 O O . LYS A 1 109 ? 28.676 60.023 21.216 1.00 11.81 147 LYS A O 1
ATOM 821 N N . HIS A 1 110 ? 26.423 60.195 21.309 1.00 10.36 148 HIS A N 1
ATOM 822 C CA . HIS A 1 110 ? 26.397 61.659 21.244 1.00 10.38 148 HIS A CA 1
ATOM 823 C C . HIS A 1 110 ? 26.034 62.267 22.587 1.00 9.67 148 HIS A C 1
ATOM 824 O O . HIS A 1 110 ? 24.904 62.128 23.062 1.00 10.13 148 HIS A O 1
ATOM 831 N N . ARG A 1 111 ? 26.993 62.957 23.193 1.00 10.17 149 ARG A N 1
ATOM 832 C CA . ARG A 1 111 ? 26.729 63.762 24.371 1.00 10.00 149 ARG A CA 1
ATOM 833 C C . ARG A 1 111 ? 26.323 65.158 23.906 1.00 9.73 149 ARG A C 1
ATOM 834 O O . ARG A 1 111 ? 27.030 65.801 23.113 1.00 10.71 149 ARG A O 1
ATOM 842 N N . LYS A 1 112 ? 25.178 65.606 24.397 1.00 9.19 150 LYS A N 1
ATOM 843 C CA . LYS A 1 112 ? 24.627 66.898 24.030 1.00 9.38 150 LYS A CA 1
ATOM 844 C C . LYS A 1 112 ? 25.728 67.948 24.079 1.00 9.41 150 LYS A C 1
ATOM 845 O O . LYS A 1 112 ? 26.418 68.076 25.087 1.00 9.54 150 LYS A O 1
ATOM 851 N N . ILE A 1 113 ? 25.902 68.690 22.983 1.00 9.39 151 ILE A N 1
ATOM 852 C CA . ILE A 1 113 ? 27.026 69.634 22.861 1.00 9.53 151 ILE A CA 1
ATOM 853 C C . ILE A 1 113 ? 26.704 70.973 23.510 1.00 10.00 151 ILE A C 1
ATOM 854 O O . ILE A 1 113 ? 27.548 71.561 24.193 1.00 11.18 151 ILE A O 1
ATOM 859 N N . HIS A 1 114 ? 25.489 71.453 23.261 1.00 9.41 152 HIS A N 1
ATOM 860 C CA . HIS A 1 114 ? 25.033 72.753 23.744 1.00 9.83 152 HIS A CA 1
ATOM 861 C C . HIS A 1 114 ? 23.976 72.524 24.800 1.00 9.79 152 HIS A C 1
ATOM 862 O O . HIS A 1 114 ? 22.869 72.073 24.501 1.00 9.96 152 HIS A O 1
ATOM 869 N N . LEU A 1 115 ? 24.312 72.782 26.055 1.00 10.45 153 LEU A N 1
ATOM 870 C CA . LEU A 1 115 ? 23.393 72.516 27.138 1.00 10.77 153 LEU A CA 1
ATOM 871 C C . LEU A 1 115 ? 22.279 73.556 27.228 1.00 10.55 153 LEU A C 1
ATOM 872 O O . LEU A 1 115 ? 22.463 74.736 26.886 1.00 10.49 153 LEU A O 1
ATOM 877 N N . PHE A 1 116 ? 21.140 73.103 27.733 1.00 10.01 154 PHE A N 1
ATOM 878 C CA . PHE A 1 116 ? 19.889 73.857 27.732 1.00 9.68 154 PHE A CA 1
ATOM 879 C C . PHE A 1 116 ? 19.881 74.838 28.901 1.00 9.60 154 PHE A C 1
ATOM 880 O O . PHE A 1 116 ? 19.401 74.540 30.001 1.00 9.67 154 PHE A O 1
ATOM 888 N N . ASP A 1 117 ? 20.418 76.027 28.624 1.00 9.36 155 ASP A N 1
ATOM 889 C CA . ASP A 1 117 ? 20.520 77.113 29.596 1.00 9.44 155 ASP A CA 1
ATOM 890 C C . ASP A 1 117 ? 19.777 78.332 29.044 1.00 9.28 155 ASP A C 1
ATOM 891 O O . ASP A 1 117 ? 20.323 79.074 28.225 1.00 9.51 155 ASP A O 1
ATOM 896 N N . ILE A 1 118 ? 18.532 78.511 29.470 1.00 8.83 156 ILE A N 1
ATOM 897 C CA . ILE A 1 118 ? 17.693 79.640 29.032 1.00 9.33 156 ILE A CA 1
ATOM 898 C C . ILE A 1 118 ? 16.947 80.255 30.206 1.00 9.24 156 ILE A C 1
ATOM 899 O O . ILE A 1 118 ? 16.803 79.643 31.282 1.00 9.20 156 ILE A O 1
ATOM 904 N N . ASP A 1 119 ? 16.470 81.479 30.003 1.00 9.12 157 ASP A N 1
ATOM 905 C CA . ASP A 1 119 ? 15.655 82.168 30.997 1.00 9.83 157 ASP A CA 1
ATOM 906 C C . ASP A 1 119 ? 14.681 83.091 30.284 1.00 9.30 157 ASP A C 1
ATOM 907 O O . ASP A 1 119 ? 15.040 84.207 29.902 1.00 9.96 157 ASP A O 1
ATOM 912 N N . VAL A 1 120 ? 13.458 82.604 30.100 1.00 9.36 158 VAL A N 1
ATOM 913 C CA . VAL A 1 120 ? 12.382 83.390 29.522 1.00 9.90 158 VAL A CA 1
ATOM 914 C C . VAL A 1 120 ? 11.472 83.810 30.688 1.00 10.20 158 VAL A C 1
ATOM 915 O O . VAL A 1 120 ? 10.794 82.968 31.272 1.00 10.00 158 VAL A O 1
ATOM 919 N N . PRO A 1 121 ? 11.490 85.106 31.051 1.00 11.27 159 PRO A N 1
ATOM 920 C CA . PRO A 1 121 ? 10.762 85.599 32.224 1.00 12.55 159 PRO A CA 1
ATOM 921 C C . PRO A 1 121 ? 9.299 85.220 32.230 1.00 13.10 159 PRO A C 1
ATOM 922 O O . PRO A 1 121 ? 8.580 85.499 31.258 1.00 14.07 159 PRO A O 1
ATOM 926 N N . GLY A 1 122 ? 8.878 84.584 33.320 1.00 14.64 160 GLY A N 1
ATOM 927 C CA . GLY A 1 122 ? 7.491 84.210 33.519 1.00 15.13 160 GLY A CA 1
ATOM 928 C C . GLY A 1 122 ? 7.032 82.999 32.728 1.00 15.76 160 GLY A C 1
ATOM 929 O O . GLY A 1 122 ? 5.833 82.694 32.718 1.00 16.72 160 GLY A O 1
ATOM 930 N N . LYS A 1 123 ? 7.974 82.307 32.081 1.00 16.00 161 LYS A N 1
ATOM 931 C CA . LYS A 1 123 ? 7.649 81.219 31.153 1.00 16.23 161 LYS A CA 1
ATOM 932 C C . LYS A 1 123 ? 8.453 79.952 31.432 1.00 16.02 161 LYS A C 1
ATOM 933 O O . LYS A 1 123 ? 7.879 78.875 31.654 1.00 17.14 161 LYS A O 1
ATOM 939 N N . ILE A 1 124 ? 9.774 80.061 31.388 1.00 14.97 162 ILE A N 1
ATOM 940 C CA . ILE A 1 124 ? 10.639 78.895 31.563 1.00 14.52 162 ILE A CA 1
ATOM 941 C C . ILE A 1 124 ? 12.061 79.333 31.853 1.00 13.97 162 ILE A C 1
ATOM 942 O O . ILE A 1 124 ? 12.641 80.133 31.118 1.00 12.45 162 ILE A O 1
ATOM 947 N N . THR A 1 125 ? 12.598 78.815 32.950 1.00 13.11 163 THR A N 1
ATOM 948 C CA . THR A 1 125 ? 13.988 78.978 33.301 1.00 12.86 163 THR A CA 1
ATOM 949 C C . THR A 1 125 ? 14.565 77.586 33.503 1.00 12.55 163 THR A C 1
ATOM 950 O O . THR A 1 125 ? 14.007 76.788 34.261 1.00 12.81 163 THR A O 1
ATOM 954 N N . PHE A 1 126 ? 15.656 77.297 32.806 1.00 12.11 164 PHE A N 1
ATOM 955 C CA . PHE A 1 126 ? 16.315 75.998 32.888 1.00 12.08 164 PHE A CA 1
ATOM 956 C C . PHE A 1 126 ? 17.811 76.211 32.793 1.00 12.19 164 PHE A C 1
ATOM 957 O O . PHE A 1 126 ? 18.273 77.019 31.990 1.00 12.23 164 PHE A O 1
ATOM 965 N N . GLN A 1 127 ? 18.570 75.520 33.639 1.00 11.75 165 GLN A N 1
ATOM 966 C CA . GLN A 1 127 ? 20.026 75.615 33.649 1.00 11.94 165 GLN A CA 1
ATOM 967 C C . GLN A 1 127 ? 20.615 74.201 33.671 1.00 11.92 165 GLN A C 1
ATOM 968 O O . GLN A 1 127 ? 21.064 73.707 34.708 1.00 11.60 165 GLN A O 1
ATOM 974 N N . GLU A 1 128 ? 20.594 73.542 32.522 1.00 11.74 166 GLU A N 1
ATOM 975 C CA . GLU A 1 128 ? 21.101 72.176 32.404 1.00 12.49 166 GLU A CA 1
ATOM 976 C C . GLU A 1 128 ? 22.573 72.053 32.817 1.00 13.02 166 GLU A C 1
ATOM 977 O O . GLU A 1 128 ? 22.975 71.027 33.396 1.00 12.69 166 GLU A O 1
ATOM 983 N N . SER A 1 129 ? 23.360 73.104 32.569 1.00 13.59 167 SER A N 1
ATOM 984 C CA . SER A 1 129 ? 24.804 73.111 32.862 1.00 14.66 167 SER A CA 1
ATOM 985 C C . SER A 1 129 ? 25.162 73.147 34.340 1.00 15.08 167 SER A C 1
ATOM 986 O O . SER A 1 129 ? 26.352 73.041 34.698 1.00 15.11 167 SER A O 1
ATOM 989 N N . LYS A 1 130 ? 24.170 73.299 35.208 1.00 15.00 168 LYS A N 1
ATOM 990 C CA . LYS A 1 130 ? 24.461 73.324 36.632 1.00 15.98 168 LYS A CA 1
ATOM 991 C C . LYS A 1 130 ? 24.663 71.934 37.189 1.00 15.34 168 LYS A C 1
ATOM 992 O O . LYS A 1 130 ? 25.254 71.782 38.255 1.00 14.93 168 LYS A O 1
ATOM 998 N N . THR A 1 131 ? 24.179 70.929 36.461 1.00 14.93 169 THR A N 1
ATOM 999 C CA . THR A 1 131 ? 24.414 69.527 36.805 1.00 14.24 169 THR A CA 1
ATOM 1000 C C . THR A 1 131 ? 25.130 68.758 35.693 1.00 12.52 169 THR A C 1
ATOM 1001 O O . THR A 1 131 ? 25.949 67.882 35.973 1.00 11.36 169 THR A O 1
ATOM 1005 N N . LEU A 1 132 ? 24.825 69.065 34.433 1.00 10.95 170 LEU A N 1
ATOM 1006 C CA . LEU A 1 132 ? 25.430 68.349 33.319 1.00 10.36 170 LEU A CA 1
ATOM 1007 C C . LEU A 1 132 ? 26.642 69.083 32.772 1.00 10.00 170 LEU A C 1
ATOM 1008 O O . LEU A 1 132 ? 26.810 70.293 32.993 1.00 10.57 170 LEU A O 1
ATOM 1013 N N . SER A 1 133 ? 27.473 68.313 32.073 1.00 10.18 171 SER A N 1
ATOM 1014 C CA . SER A 1 133 ? 28.654 68.774 31.340 1.00 9.76 171 SER A CA 1
ATOM 1015 C C . SER A 1 133 ? 28.384 68.583 29.851 1.00 9.46 171 SER A C 1
ATOM 1016 O O . SER A 1 133 ? 27.683 67.662 29.456 1.00 8.69 171 SER A O 1
ATOM 1019 N N . PRO A 1 134 ? 28.939 69.458 29.001 1.00 9.46 172 PRO A N 1
ATOM 1020 C CA . PRO A 1 134 ? 28.727 69.332 27.560 1.00 10.04 172 PRO A CA 1
ATOM 1021 C C . PRO A 1 134 ? 29.613 68.289 26.861 1.00 9.96 172 PRO A C 1
ATOM 1022 O O . PRO A 1 134 ? 30.741 67.998 27.314 1.00 10.68 172 PRO A O 1
ATOM 1026 N N . GLY A 1 135 ? 29.101 67.758 25.749 1.00 10.34 173 GLY A N 1
ATOM 1027 C CA . GLY A 1 135 ? 29.852 66.869 24.871 1.00 10.98 173 GLY A CA 1
ATOM 1028 C C . GLY A 1 135 ? 30.822 67.644 24.004 1.00 11.77 173 GLY A C 1
ATOM 1029 O O . GLY A 1 135 ? 30.706 68.860 23.863 1.00 12.02 173 GLY A O 1
ATOM 1030 N N . ASP A 1 136 ? 31.786 66.952 23.419 1.00 12.23 174 ASP A N 1
ATOM 1031 C CA . ASP A 1 136 ? 32.802 67.638 22.614 1.00 13.02 174 ASP A CA 1
ATOM 1032 C C . ASP A 1 136 ? 33.090 66.932 21.292 1.00 12.91 174 ASP A C 1
ATOM 1033 O O . ASP A 1 136 ? 34.184 67.063 20.747 1.00 13.78 174 ASP A O 1
ATOM 1038 N N . SER A 1 137 ? 32.101 66.221 20.753 1.00 11.83 175 SER A N 1
ATOM 1039 C CA . SER A 1 137 ? 32.286 65.532 19.497 1.00 11.96 175 SER A CA 1
ATOM 1040 C C . SER A 1 137 ? 31.047 65.534 18.608 1.00 11.26 175 SER A C 1
ATOM 1041 O O . SER A 1 137 ? 29.897 65.504 19.079 1.00 10.78 175 SER A O 1
ATOM 1044 N N . PHE A 1 138 ? 31.308 65.570 17.307 1.00 11.04 176 PHE A N 1
ATOM 1045 C CA . PHE A 1 138 ? 30.286 65.372 16.283 1.00 11.35 176 PHE A CA 1
ATOM 1046 C C . PHE A 1 138 ? 29.967 63.886 16.226 1.00 11.03 176 PHE A C 1
ATOM 1047 O O . PHE A 1 138 ? 30.853 63.048 16.443 1.00 11.90 176 PHE A O 1
ATOM 1055 N N . SER A 1 139 ? 28.706 63.556 15.951 1.00 10.34 177 SER A N 1
ATOM 1056 C CA . SER A 1 139 ? 28.252 62.167 16.028 1.00 9.93 177 SER A CA 1
ATOM 1057 C C . SER A 1 139 ? 27.455 61.758 14.816 1.00 10.02 177 SER A C 1
ATOM 1058 O O . SER A 1 139 ? 26.376 62.305 14.563 1.00 9.73 177 SER A O 1
ATOM 1061 N N . THR A 1 140 ? 27.981 60.792 14.069 1.00 9.78 178 THR A N 1
ATOM 1062 C CA . THR A 1 140 ? 27.280 60.241 12.931 1.00 10.31 178 THR A CA 1
ATOM 1063 C C . THR A 1 140 ? 27.366 58.724 13.011 1.00 9.76 178 THR A C 1
ATOM 1064 O O . THR A 1 140 ? 28.206 58.178 13.727 1.00 10.79 178 THR A O 1
ATOM 1068 N N . PHE A 1 141 ? 26.478 58.061 12.285 1.00 9.88 179 PHE A N 1
ATOM 1069 C CA . PHE A 1 141 ? 26.576 56.619 12.069 1.00 10.05 179 PHE A CA 1
ATOM 1070 C C . PHE A 1 141 ? 26.096 56.286 10.674 1.00 10.26 179 PHE A C 1
ATOM 1071 O O . PHE A 1 141 ? 25.350 57.044 10.065 1.00 8.88 179 PHE A O 1
ATOM 1079 N N . ASP A 1 142 ? 26.569 55.153 10.161 1.00 10.93 180 ASP A N 1
ATOM 1080 C CA . ASP A 1 142 ? 26.237 54.711 8.827 1.00 12.45 180 ASP A CA 1
ATOM 1081 C C . ASP A 1 142 ? 25.193 53.601 8.846 1.00 12.54 180 ASP A C 1
ATOM 1082 O O . ASP A 1 142 ? 25.196 52.743 9.731 1.00 13.88 180 ASP A O 1
ATOM 1087 N N . THR A 1 143 ? 24.286 53.654 7.883 1.00 13.18 181 THR A N 1
ATOM 1088 C CA . THR A 1 143 ? 23.335 52.577 7.618 1.00 13.51 181 THR A CA 1
ATOM 1089 C C . THR A 1 143 ? 23.504 52.219 6.139 1.00 14.04 181 THR A C 1
ATOM 1090 O O . THR A 1 143 ? 24.211 52.925 5.407 1.00 13.93 181 THR A O 1
ATOM 1094 N N . PRO A 1 144 ? 22.840 51.146 5.677 1.00 14.05 182 PRO A N 1
ATOM 1095 C CA . PRO A 1 144 ? 22.885 50.830 4.243 1.00 14.71 182 PRO A CA 1
ATOM 1096 C C . PRO A 1 144 ? 22.252 51.887 3.333 1.00 15.02 182 PRO A C 1
ATOM 1097 O O . PRO A 1 144 ? 22.478 51.863 2.125 1.00 15.87 182 PRO A O 1
ATOM 1101 N N . TYR A 1 145 ? 21.459 52.792 3.900 1.00 15.29 183 TYR A N 1
ATOM 1102 C CA . TYR A 1 145 ? 20.707 53.765 3.114 1.00 15.52 183 TYR A CA 1
ATOM 1103 C C . TYR A 1 145 ? 21.467 55.065 3.011 1.00 15.36 183 TYR A C 1
ATOM 1104 O O . TYR A 1 145 ? 21.523 55.684 1.941 1.00 15.16 183 TYR A O 1
ATOM 1113 N N . CYS A 1 146 ? 22.021 55.498 4.138 1.00 14.71 184 CYS A N 1
ATOM 1114 C CA . CYS A 1 146 ? 22.678 56.798 4.213 1.00 14.32 184 CYS A CA 1
ATOM 1115 C C . CYS A 1 146 ? 23.358 56.970 5.552 1.00 13.53 184 CYS A C 1
ATOM 1116 O O . CYS A 1 146 ? 23.199 56.138 6.454 1.00 14.11 184 CYS A O 1
ATOM 1119 N N . LYS A 1 147 ? 24.114 58.055 5.662 1.00 12.70 185 LYS A N 1
ATOM 1120 C CA . LYS A 1 147 ? 24.738 58.464 6.908 1.00 11.98 185 LYS A CA 1
ATOM 1121 C C . LYS A 1 147 ? 23.764 59.366 7.678 1.00 10.81 185 LYS A C 1
ATOM 1122 O O . LYS A 1 147 ? 23.046 60.180 7.092 1.00 9.84 185 LYS A O 1
ATOM 1128 N N . VAL A 1 148 ? 23.725 59.171 8.991 1.00 9.78 186 VAL A N 1
ATOM 1129 C CA . VAL A 1 148 ? 22.828 59.902 9.879 1.00 9.70 186 VAL A CA 1
ATOM 1130 C C . VAL A 1 148 ? 23.638 60.714 10.888 1.00 9.49 186 VAL A C 1
ATOM 1131 O O . VAL A 1 148 ? 24.621 60.225 11.434 1.00 8.91 186 VAL A O 1
ATOM 1135 N N . GLY A 1 149 ? 23.248 61.971 11.104 1.00 8.69 187 GLY A N 1
ATOM 1136 C CA . GLY A 1 149 ? 23.890 62.813 12.103 1.00 8.68 187 GLY A CA 1
ATOM 1137 C C . GLY A 1 149 ? 22.965 63.071 13.278 1.00 8.75 187 GLY A C 1
ATOM 1138 O O . GLY A 1 149 ? 21.746 63.053 13.116 1.00 8.79 187 GLY A O 1
ATOM 1139 N N . LEU A 1 150 ? 23.548 63.333 14.449 1.00 8.33 188 LEU A N 1
ATOM 1140 C CA . LEU A 1 150 ?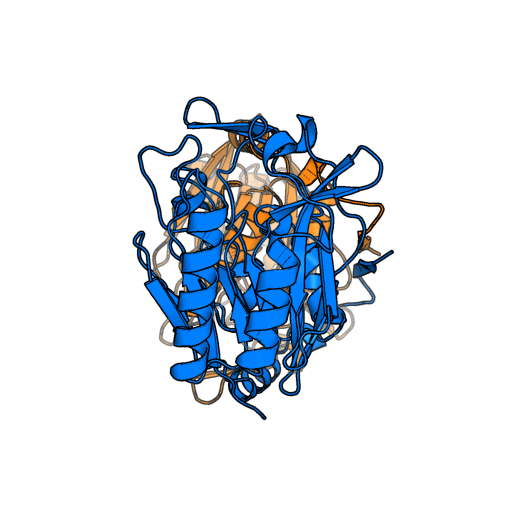 22.782 63.427 15.711 1.00 8.51 188 LEU A CA 1
ATOM 1141 C C . LEU A 1 150 ? 22.996 64.735 16.465 1.00 7.98 188 LEU A C 1
ATOM 1142 O O . LEU A 1 150 ? 24.112 65.224 16.594 1.00 8.67 188 LEU A O 1
ATOM 1147 N N . GLY A 1 151 ? 21.906 65.260 17.016 1.00 8.29 189 GLY A N 1
ATOM 1148 C CA . GLY A 1 151 ? 21.965 66.302 18.027 1.00 7.58 189 GLY A CA 1
ATOM 1149 C C . GLY A 1 151 ? 20.903 66.005 19.064 1.00 7.88 189 GLY A C 1
ATOM 1150 O O . GLY A 1 151 ? 20.010 65.214 18.805 1.00 8.43 189 GLY A O 1
ATOM 1151 N N . ILE A 1 152 ? 20.993 66.637 20.234 1.00 7.52 190 ILE A N 1
ATOM 1152 C CA . ILE A 1 152 ? 19.926 66.547 21.221 1.00 8.09 190 ILE A CA 1
ATOM 1153 C C . ILE A 1 152 ? 19.369 67.929 21.517 1.00 8.52 190 ILE A C 1
ATOM 1154 O O . ILE A 1 152 ? 20.109 68.840 21.885 1.00 8.29 190 ILE A O 1
ATOM 1159 N N . CYS A 1 153 ? 18.060 68.050 21.324 1.00 9.04 191 CYS A N 1
ATOM 1160 C CA . CYS A 1 153 ? 17.254 69.196 21.706 1.00 9.11 191 CYS A CA 1
ATOM 1161 C C . CYS A 1 153 ? 17.897 70.547 21.424 1.00 9.03 191 CYS A C 1
ATOM 1162 O O . CYS A 1 153 ? 17.904 70.960 20.265 1.00 9.63 191 CYS A O 1
ATOM 1165 N N . TYR A 1 154 ? 18.435 71.234 22.440 1.00 8.32 192 TYR A N 1
ATOM 1166 C CA . TYR A 1 154 ? 19.026 72.576 22.267 1.00 8.20 192 TYR A CA 1
ATOM 1167 C C . TYR A 1 154 ? 20.086 72.612 21.170 1.00 7.94 192 TYR A C 1
ATOM 1168 O O . TYR A 1 154 ? 20.286 73.650 20.542 1.00 7.97 192 TYR A O 1
ATOM 1177 N N . ASP A 1 155 ? 20.739 71.481 20.902 1.00 7.97 193 ASP A N 1
ATOM 1178 C CA . ASP A 1 155 ? 21.668 71.385 19.771 1.00 8.18 193 ASP A CA 1
ATOM 1179 C C . ASP A 1 155 ? 21.050 71.835 18.448 1.00 8.39 193 ASP A C 1
ATOM 1180 O O . ASP A 1 155 ? 21.766 72.290 17.562 1.00 8.45 193 ASP A O 1
ATOM 1185 N N . MET A 1 156 ? 19.736 71.684 18.316 1.00 9.00 194 MET A N 1
ATOM 1186 C CA . MET A 1 156 ? 19.014 72.070 17.118 1.00 9.48 194 MET A CA 1
ATOM 1187 C C . MET A 1 156 ? 19.053 73.579 16.879 1.00 9.22 194 MET A C 1
ATOM 1188 O O . MET A 1 156 ? 18.777 74.003 15.779 1.00 9.21 194 MET A O 1
ATOM 1193 N N . ARG A 1 157 ? 19.397 74.380 17.885 1.00 8.91 195 ARG A N 1
ATOM 1194 C CA . ARG A 1 157 ? 19.465 75.838 17.700 1.00 8.48 195 ARG A CA 1
ATOM 1195 C C . ARG A 1 157 ? 20.759 76.297 17.040 1.00 8.47 195 ARG A C 1
ATOM 1196 O O . ARG A 1 157 ? 20.897 77.468 16.736 1.00 8.76 195 ARG A O 1
ATOM 1204 N N . PHE A 1 158 ? 21.699 75.382 16.816 1.00 8.42 196 PHE A N 1
ATOM 1205 C CA . PHE A 1 158 ? 23.051 75.733 16.366 1.00 8.25 196 PHE A CA 1
ATOM 1206 C C . PHE A 1 158 ? 23.248 75.215 14.952 1.00 8.60 196 PHE A C 1
ATOM 1207 O O . PHE A 1 158 ? 23.509 74.040 14.726 1.00 9.19 196 PHE A O 1
ATOM 1215 N N . ALA A 1 159 ? 23.102 76.135 14.002 1.00 8.60 197 ALA A N 1
ATOM 1216 C CA . ALA A 1 159 ? 23.075 75.809 12.591 1.00 8.32 197 ALA A CA 1
ATOM 1217 C C . ALA A 1 159 ? 24.334 75.093 12.167 1.00 8.65 197 ALA A C 1
ATOM 1218 O O . ALA A 1 159 ? 24.299 74.229 11.299 1.00 9.17 197 ALA A O 1
ATOM 1220 N N . GLU A 1 160 ? 25.440 75.466 12.792 1.00 8.94 198 GLU A N 1
ATOM 1221 C CA . GLU A 1 160 ? 26.757 74.959 12.388 1.00 9.04 198 GLU A CA 1
ATOM 1222 C C . GLU A 1 160 ? 26.856 73.441 12.499 1.00 9.21 198 GLU A C 1
ATOM 1223 O O . GLU A 1 160 ? 27.579 72.811 11.733 1.00 9.73 198 GLU A O 1
ATOM 1229 N N . LEU A 1 161 ? 26.143 72.864 13.462 1.00 9.78 199 LEU A N 1
ATOM 1230 C CA . LEU A 1 161 ? 26.204 71.431 13.683 1.00 9.74 199 LEU A CA 1
ATOM 1231 C C . LEU A 1 161 ? 25.650 70.708 12.452 1.00 9.64 199 LEU A C 1
ATOM 1232 O O . LEU A 1 161 ? 26.252 69.760 11.943 1.00 9.61 199 LEU A O 1
ATOM 1237 N N . ALA A 1 162 ? 24.499 71.172 11.964 1.00 8.94 200 ALA A N 1
ATOM 1238 C CA . ALA A 1 162 ? 23.874 70.591 10.784 1.00 8.73 200 ALA A CA 1
ATOM 1239 C C . ALA A 1 162 ? 24.696 70.849 9.530 1.00 8.72 200 ALA A C 1
ATOM 1240 O O . ALA A 1 162 ? 24.750 69.998 8.635 1.00 9.11 200 ALA A O 1
ATOM 1242 N N . GLN A 1 163 ? 25.327 72.022 9.458 1.00 8.46 201 GLN A N 1
ATOM 1243 C CA . GLN A 1 163 ? 26.204 72.332 8.322 1.00 9.04 201 GLN A CA 1
ATOM 1244 C C . GLN A 1 163 ? 27.370 71.340 8.226 1.00 9.41 201 GLN A C 1
ATOM 1245 O O . GLN A 1 163 ? 27.694 70.843 7.150 1.00 9.63 201 GLN A O 1
ATOM 1251 N N . ILE A 1 164 ? 27.975 71.035 9.365 1.00 9.08 202 ILE A N 1
ATOM 1252 C CA . ILE A 1 164 ? 29.091 70.096 9.405 1.00 9.54 202 ILE A CA 1
ATOM 1253 C C . ILE A 1 164 ? 28.596 68.684 9.072 1.00 9.19 202 ILE A C 1
ATOM 1254 O O . ILE A 1 164 ? 29.220 67.955 8.284 1.00 9.21 202 ILE A O 1
ATOM 1259 N N . TYR A 1 165 ? 27.452 68.297 9.628 1.00 9.58 203 TYR A N 1
ATOM 1260 C CA . TYR A 1 165 ? 26.899 66.985 9.277 1.00 9.37 203 TYR A CA 1
ATOM 1261 C C . TYR A 1 165 ? 26.611 66.834 7.779 1.00 9.89 203 TYR A C 1
ATOM 1262 O O . TYR A 1 165 ? 26.889 65.789 7.187 1.00 9.81 203 TYR A O 1
ATOM 1271 N N . ALA A 1 166 ? 26.069 67.877 7.162 1.00 10.43 204 ALA A N 1
ATOM 1272 C CA . ALA A 1 166 ? 25.790 67.843 5.721 1.00 10.78 204 ALA A CA 1
ATOM 1273 C C . ALA A 1 166 ? 27.092 67.749 4.926 1.00 11.17 204 ALA A C 1
ATOM 1274 O O . ALA A 1 166 ? 27.154 67.012 3.937 1.00 10.71 204 ALA A O 1
ATOM 1276 N N . GLN A 1 167 ? 28.119 68.489 5.357 1.00 11.64 205 GLN A N 1
ATOM 1277 C CA . GLN A 1 167 ? 29.447 68.437 4.715 1.00 13.19 205 GLN A CA 1
ATOM 1278 C C . GLN A 1 167 ? 29.999 67.024 4.727 1.00 13.28 205 GLN A C 1
ATOM 1279 O O . GLN A 1 167 ? 30.697 66.610 3.796 1.00 13.17 205 GLN A O 1
ATOM 1285 N N . ARG A 1 168 ? 29.735 66.320 5.829 1.00 12.68 206 ARG A N 1
ATOM 1286 C CA . ARG A 1 168 ? 30.261 64.979 6.050 1.00 13.31 206 ARG A CA 1
ATOM 1287 C C . ARG A 1 168 ? 29.400 63.895 5.406 1.00 12.83 206 ARG A C 1
ATOM 1288 O O . ARG A 1 168 ? 29.687 62.707 5.554 1.00 13.93 206 ARG A O 1
ATOM 1296 N N . GLY A 1 169 ? 28.361 64.291 4.680 1.00 12.21 207 GLY A N 1
ATOM 1297 C CA . GLY A 1 169 ? 27.585 63.370 3.883 1.00 11.90 207 GLY A CA 1
ATOM 1298 C C . GLY A 1 169 ? 26.304 62.863 4.514 1.00 11.96 207 GLY A C 1
ATOM 1299 O O . GLY A 1 169 ? 25.670 61.975 3.959 1.00 12.10 207 GLY A O 1
ATOM 1300 N N . CYS A 1 170 ? 25.908 63.426 5.652 1.00 11.52 208 CYS A N 1
ATOM 1301 C CA . CYS A 1 170 ? 24.669 62.989 6.277 1.00 11.15 208 CYS A CA 1
ATOM 1302 C C . CYS A 1 170 ? 23.472 63.364 5.422 1.00 11.14 208 CYS A C 1
ATOM 1303 O O . CYS A 1 170 ? 23.397 64.477 4.908 1.00 11.00 208 CYS A O 1
ATOM 1306 N N . GLN A 1 171 ? 22.519 62.450 5.303 1.00 10.19 209 GLN A N 1
ATOM 1307 C CA . GLN A 1 171 ? 21.270 62.740 4.591 1.00 10.56 209 GLN A CA 1
ATOM 1308 C C . GLN A 1 171 ? 20.036 62.762 5.476 1.00 9.34 209 GLN A C 1
ATOM 1309 O O . GLN A 1 171 ? 18.985 63.197 5.036 1.00 8.69 209 GLN A O 1
ATOM 1315 N N . LEU A 1 172 ? 20.191 62.304 6.719 1.00 8.88 210 LEU A N 1
ATOM 1316 C CA . LEU A 1 172 ? 19.157 62.409 7.743 1.00 8.57 210 LEU A CA 1
ATOM 1317 C C . LEU A 1 172 ? 19.831 62.920 9.020 1.00 8.25 210 LEU A C 1
ATOM 1318 O O . LEU A 1 172 ? 20.891 62.426 9.412 1.00 8.16 210 LEU A O 1
ATOM 1323 N N . LEU A 1 173 ? 19.215 63.913 9.656 1.00 8.26 211 LEU A N 1
ATOM 1324 C CA . LEU A 1 173 ? 19.602 64.372 10.990 1.00 8.16 211 LEU A CA 1
ATOM 1325 C C . LEU A 1 173 ? 18.454 64.033 11.935 1.00 8.05 211 LEU A C 1
ATOM 1326 O O . LEU A 1 173 ? 17.295 64.317 11.630 1.00 8.15 211 LEU A O 1
ATOM 1331 N N . VAL A 1 174 ? 18.786 63.413 13.068 1.00 7.98 212 VAL A N 1
ATOM 1332 C CA . VAL A 1 174 ? 17.805 63.101 14.098 1.00 7.67 212 VAL A CA 1
ATOM 1333 C C . VAL A 1 174 ? 18.168 63.858 15.373 1.00 7.45 212 VAL A C 1
ATOM 1334 O O . VAL A 1 174 ? 19.310 63.788 15.848 1.00 7.13 212 VAL A O 1
ATOM 1338 N N . TYR A 1 175 ? 17.178 64.575 15.911 1.00 7.47 213 TYR A N 1
ATOM 1339 C CA . TYR A 1 175 ? 17.302 65.308 17.157 1.00 7.62 213 TYR A CA 1
ATOM 1340 C C . TYR A 1 175 ? 16.242 64.837 18.162 1.00 8.00 213 TYR A C 1
ATOM 1341 O O . TYR A 1 175 ? 15.129 65.339 18.193 1.00 8.45 213 TYR A O 1
ATOM 1350 N N . PRO A 1 176 ? 16.599 63.868 19.025 1.00 7.59 214 PRO A N 1
ATOM 1351 C CA . PRO A 1 176 ? 15.746 63.617 20.177 1.00 7.66 214 PRO A CA 1
ATOM 1352 C C . PRO A 1 176 ? 15.666 64.899 21.002 1.00 7.13 214 PRO A C 1
ATOM 1353 O O . PRO A 1 176 ? 16.678 65.560 21.218 1.00 7.64 214 PRO A O 1
ATOM 1357 N N . GLY A 1 177 ? 14.480 65.271 21.441 1.00 7.16 215 GLY A N 1
ATOM 1358 C CA . GLY A 1 177 ? 14.349 66.513 22.184 1.00 7.91 215 GLY A CA 1
ATOM 1359 C C . GLY A 1 177 ? 12.948 66.807 22.630 1.00 8.38 215 GLY A C 1
ATOM 1360 O O . GLY A 1 177 ? 12.002 66.329 22.035 1.00 9.63 215 GLY A O 1
ATOM 1361 N N . ALA A 1 178 ? 12.834 67.637 23.658 1.00 9.37 216 ALA A N 1
ATOM 1362 C CA . ALA A 1 178 ? 11.550 68.113 24.158 1.00 9.35 216 ALA A CA 1
ATOM 1363 C C . ALA A 1 178 ? 11.630 69.621 24.285 1.00 9.38 216 ALA A C 1
ATOM 1364 O O . ALA A 1 178 ? 12.314 70.126 25.166 1.00 9.51 216 ALA A O 1
ATOM 1366 N N . PHE A 1 179 ? 10.955 70.339 23.400 1.00 9.18 217 PHE A N 1
ATOM 1367 C CA . PHE A 1 179 ? 10.690 71.760 23.643 1.00 8.71 217 PHE A CA 1
ATOM 1368 C C . PHE A 1 179 ? 9.528 71.847 24.635 1.00 8.58 217 PHE A C 1
ATOM 1369 O O . PHE A 1 179 ? 9.049 70.837 25.141 1.00 9.17 217 PHE A O 1
ATOM 1377 N N . ASN A 1 180 ? 9.092 73.055 24.934 1.00 8.74 218 ASN A N 1
ATOM 1378 C CA . ASN A 1 180 ? 8.077 73.247 25.964 1.00 9.24 218 ASN A CA 1
ATOM 1379 C C . ASN A 1 180 ? 6.945 74.099 25.415 1.00 9.18 218 ASN A C 1
ATOM 1380 O O . ASN A 1 180 ? 6.899 74.358 24.214 1.00 8.92 218 ASN A O 1
ATOM 1385 N N . LEU A 1 181 ? 6.006 74.488 26.262 1.00 9.04 219 LEU A N 1
ATOM 1386 C CA . LEU A 1 181 ? 4.840 75.243 25.810 1.00 10.20 219 LEU A CA 1
ATOM 1387 C C . LEU A 1 181 ? 5.151 76.656 25.337 1.00 9.53 219 LEU A C 1
ATOM 1388 O O . LEU A 1 181 ? 4.310 77.283 24.680 1.00 9.59 219 LEU A O 1
ATOM 1393 N N . THR A 1 182 ? 6.342 77.161 25.660 1.00 9.79 220 THR A N 1
ATOM 1394 C CA . THR A 1 182 ? 6.789 78.466 25.176 1.00 10.17 220 THR A CA 1
ATOM 1395 C C . THR A 1 182 ? 7.629 78.357 23.909 1.00 10.13 220 THR A C 1
ATOM 1396 O O . THR A 1 182 ? 7.306 78.953 22.868 1.00 12.11 220 THR A O 1
ATOM 1400 N N . THR A 1 183 ? 8.690 77.570 23.975 1.00 9.62 221 THR A N 1
ATOM 1401 C CA . THR A 1 183 ? 9.576 77.417 22.817 1.00 9.03 221 THR A CA 1
ATOM 1402 C C . THR A 1 183 ? 8.967 76.540 21.714 1.00 8.68 221 THR A C 1
ATOM 1403 O O . THR A 1 183 ? 9.328 76.668 20.544 1.00 9.20 221 THR A O 1
ATOM 1407 N N . GLY A 1 184 ? 8.032 75.679 22.072 1.00 8.73 222 GLY A N 1
ATOM 1408 C CA . GLY A 1 184 ? 7.421 74.780 21.100 1.00 8.54 222 GLY A CA 1
ATOM 1409 C C . GLY A 1 184 ? 6.705 75.509 19.977 1.00 8.55 222 GLY A C 1
ATOM 1410 O O . GLY A 1 184 ? 7.076 75.360 18.807 1.00 8.36 222 GLY A O 1
ATOM 1411 N N . PRO A 1 185 ? 5.665 76.302 20.308 1.00 8.22 223 PRO A N 1
ATOM 1412 C CA . PRO A 1 185 ? 4.953 77.006 19.226 1.00 9.26 223 PRO A CA 1
ATOM 1413 C C . PRO A 1 185 ? 5.825 77.988 18.458 1.00 9.22 223 PRO A C 1
ATOM 1414 O O . PRO A 1 185 ? 5.644 78.158 17.256 1.00 11.17 223 PRO A O 1
ATOM 1418 N N . ALA A 1 186 ? 6.758 78.632 19.149 1.00 9.31 224 ALA A N 1
ATOM 1419 C CA . ALA A 1 186 ? 7.627 79.631 18.536 1.00 8.97 224 ALA A CA 1
ATOM 1420 C C . ALA A 1 186 ? 8.647 79.023 17.578 1.00 8.67 224 ALA A C 1
ATOM 1421 O O . ALA A 1 186 ? 8.828 79.508 16.462 1.00 8.67 224 ALA A O 1
ATOM 1423 N N . HIS A 1 187 ? 9.313 77.954 18.014 1.00 8.37 225 HIS A N 1
ATOM 1424 C CA . HIS A 1 187 ? 10.583 77.540 17.414 1.00 8.38 225 HIS A CA 1
ATOM 1425 C C . HIS A 1 187 ? 10.718 76.094 16.988 1.00 8.18 225 HIS A C 1
ATOM 1426 O O . HIS A 1 187 ? 11.548 75.818 16.152 1.00 8.44 225 HIS A O 1
ATOM 1433 N N . TRP A 1 188 ? 9.953 75.170 17.550 1.00 8.29 226 TRP A N 1
ATOM 1434 C CA . TRP A 1 188 ? 10.184 73.751 17.291 1.00 8.37 226 TRP A CA 1
ATOM 1435 C C . TRP A 1 188 ? 10.141 73.393 15.818 1.00 8.20 226 TRP A C 1
ATOM 1436 O O . TRP A 1 188 ? 11.080 72.807 15.302 1.00 8.49 226 TRP A O 1
ATOM 1447 N N . GLU A 1 189 ? 9.049 73.736 15.151 1.00 8.49 227 GLU A N 1
ATOM 1448 C CA . GLU A 1 189 ? 8.917 73.399 13.724 1.00 8.19 227 GLU A CA 1
ATOM 1449 C C . GLU A 1 189 ? 9.849 74.244 12.866 1.00 8.73 227 GLU A C 1
ATOM 1450 O O . GLU A 1 189 ? 10.441 73.744 11.936 1.00 9.05 227 GLU A O 1
ATOM 1456 N N . LEU A 1 190 ? 9.939 75.532 13.160 1.00 8.15 228 LEU A N 1
ATOM 1457 C CA . LEU A 1 190 ? 10.809 76.434 12.391 1.00 8.13 228 LEU A CA 1
ATOM 1458 C C . LEU A 1 190 ? 12.243 75.926 12.336 1.00 7.97 228 LEU A C 1
ATOM 1459 O O . LEU A 1 190 ? 12.858 75.878 11.260 1.00 8.96 228 LEU A O 1
ATOM 1464 N N . LEU A 1 191 ? 12.794 75.544 13.484 1.00 8.04 229 LEU A N 1
ATOM 1465 C CA . LEU A 1 191 ? 14.188 75.145 13.536 1.00 8.44 229 LEU A CA 1
ATOM 1466 C C . LEU A 1 191 ? 14.445 73.896 12.717 1.00 8.54 229 LEU A C 1
ATOM 1467 O O . LEU A 1 191 ? 15.429 73.830 11.972 1.00 9.04 229 LEU A O 1
ATOM 1472 N N A GLN A 1 192 ? 13.600 72.881 12.853 0.50 8.13 230 GLN A N 1
ATOM 1473 N N B GLN A 1 192 ? 13.576 72.896 12.874 0.50 8.54 230 GLN A N 1
ATOM 1474 C CA A GLN A 1 192 ? 13.844 71.659 12.080 0.50 8.03 230 GLN A CA 1
ATOM 1475 C CA B GLN A 1 192 ? 13.704 71.663 12.097 0.50 8.80 230 GLN A CA 1
ATOM 1476 C C A GLN A 1 192 ? 13.594 71.850 10.575 0.50 8.10 230 GLN A C 1
ATOM 1477 C C B GLN A 1 192 ? 13.671 71.957 10.611 0.50 8.59 230 GLN A C 1
ATOM 1478 O O A GLN A 1 192 ? 14.232 71.176 9.758 0.50 7.30 230 GLN A O 1
ATOM 1479 O O B GLN A 1 192 ? 14.516 71.464 9.856 0.50 8.33 230 GLN A O 1
ATOM 1490 N N . ARG A 1 193 ? 12.682 72.748 10.202 1.00 7.89 231 ARG A N 1
ATOM 1491 C CA . ARG A 1 193 ? 12.505 73.094 8.790 1.00 8.21 231 ARG A CA 1
ATOM 1492 C C . ARG A 1 193 ? 13.729 73.844 8.254 1.00 8.37 231 ARG A C 1
ATOM 1493 O O . ARG A 1 193 ? 14.129 73.631 7.109 1.00 8.79 231 ARG A O 1
ATOM 1501 N N . ALA A 1 194 ? 14.301 74.729 9.062 1.00 8.49 232 ALA A N 1
ATOM 1502 C CA . ALA A 1 194 ? 15.511 75.458 8.687 1.00 8.44 232 ALA A CA 1
ATOM 1503 C C . ALA A 1 194 ? 16.670 74.507 8.450 1.00 8.55 232 ALA A C 1
ATOM 1504 O O . ALA A 1 194 ? 17.383 74.606 7.443 1.00 9.24 232 ALA A O 1
ATOM 1506 N N . ARG A 1 195 ? 16.880 73.584 9.380 1.00 8.25 233 ARG A N 1
ATOM 1507 C CA . ARG A 1 195 ? 17.989 72.639 9.251 1.00 8.28 233 ARG A CA 1
ATOM 1508 C C . ARG A 1 195 ? 17.833 71.811 7.972 1.00 8.67 233 ARG A C 1
ATOM 1509 O O . ARG A 1 195 ? 18.801 71.575 7.261 1.00 9.35 233 ARG A O 1
ATOM 1517 N N . ALA A 1 196 ? 16.606 71.408 7.678 1.00 7.92 234 ALA A N 1
ATOM 1518 C CA . ALA A 1 196 ? 16.310 70.593 6.503 1.00 7.95 234 ALA A CA 1
ATOM 1519 C C . ALA A 1 196 ? 16.556 71.348 5.202 1.00 8.35 234 ALA A C 1
ATOM 1520 O O . ALA A 1 196 ? 17.206 70.841 4.276 1.00 8.58 234 ALA A O 1
ATOM 1522 N N . VAL A 1 197 ? 15.982 72.540 5.102 1.00 8.31 235 VAL A N 1
ATOM 1523 C CA . VAL A 1 197 ? 16.008 73.276 3.832 1.00 8.52 235 VAL A CA 1
ATOM 1524 C C . VAL A 1 197 ? 17.412 73.826 3.534 1.00 8.54 235 VAL A C 1
ATOM 1525 O O . VAL A 1 197 ? 17.870 73.818 2.374 1.00 8.96 235 VAL A O 1
ATOM 1529 N N . ASP A 1 198 ? 18.109 74.292 4.578 1.00 8.30 236 ASP A N 1
ATOM 1530 C CA . ASP A 1 198 ? 19.404 74.967 4.405 1.00 8.69 236 ASP A CA 1
ATOM 1531 C C . ASP A 1 198 ? 20.494 73.988 4.007 1.00 8.57 236 ASP A C 1
ATOM 1532 O O . ASP A 1 198 ? 21.433 74.342 3.299 1.00 9.73 236 ASP A O 1
ATOM 1537 N N . ASN A 1 199 ? 20.384 72.760 4.513 1.00 8.16 237 ASN A N 1
ATOM 1538 C CA . ASN A 1 199 ? 21.372 71.727 4.277 1.00 8.35 237 ASN A CA 1
ATOM 1539 C C . ASN A 1 199 ? 20.893 70.625 3.335 1.00 8.37 237 ASN A C 1
ATOM 1540 O O . ASN A 1 199 ? 21.664 69.701 3.025 1.00 8.86 237 ASN A O 1
ATOM 1545 N N . GLN A 1 200 ? 19.643 70.727 2.877 1.00 8.27 238 GLN A N 1
ATOM 1546 C CA . GLN A 1 200 ? 19.037 69.763 1.962 1.00 8.29 238 GLN A CA 1
ATOM 1547 C C . GLN A 1 200 ? 19.133 68.335 2.454 1.00 8.45 238 GLN A C 1
ATOM 1548 O O . GLN A 1 200 ? 19.600 67.441 1.755 1.00 8.86 238 GLN A O 1
ATOM 1554 N N . VAL A 1 201 ? 18.636 68.154 3.675 1.00 8.67 239 VAL A N 1
ATOM 1555 C CA . VAL A 1 201 ? 18.622 66.873 4.355 1.00 8.87 239 VAL A CA 1
ATOM 1556 C C . VAL A 1 201 ? 17.234 66.649 4.947 1.00 8.59 239 VAL A C 1
ATOM 1557 O O . VAL A 1 201 ? 16.451 67.594 5.138 1.00 9.95 239 VAL A O 1
ATOM 1561 N N . TYR A 1 202 ? 16.915 65.381 5.211 1.00 8.17 240 TYR A N 1
ATOM 1562 C CA . TYR A 1 202 ? 15.772 65.059 6.063 1.00 8.18 240 TYR A CA 1
ATOM 1563 C C . TYR A 1 202 ? 16.130 65.356 7.522 1.00 8.38 240 TYR A C 1
ATOM 1564 O O . TYR A 1 202 ? 17.259 65.149 7.958 1.00 8.49 240 TYR A O 1
ATOM 1573 N N . VAL A 1 203 ? 15.153 65.862 8.262 1.00 8.56 241 VAL A N 1
ATOM 1574 C CA . VAL A 1 203 ? 15.327 66.116 9.686 1.00 8.08 241 VAL A CA 1
ATOM 1575 C C . VAL A 1 203 ? 14.158 65.501 10.447 1.00 8.34 241 VAL A C 1
ATOM 1576 O O . VAL A 1 203 ? 13.017 65.641 10.046 1.00 8.33 241 VAL A O 1
ATOM 1580 N N . ALA A 1 204 ? 14.469 64.818 11.544 1.00 7.90 242 ALA A N 1
ATOM 1581 C CA . ALA A 1 204 ? 13.453 64.221 12.391 1.00 8.16 242 ALA A CA 1
ATOM 1582 C C . ALA A 1 204 ? 13.695 64.606 13.834 1.00 8.26 242 ALA A C 1
ATOM 1583 O O . ALA A 1 204 ? 14.841 64.665 14.291 1.00 8.30 242 ALA A O 1
ATOM 1585 N N . THR A 1 205 ? 12.603 64.856 14.543 1.00 8.77 243 THR A N 1
ATOM 1586 C CA . THR A 1 205 ? 12.654 65.114 15.981 1.00 9.00 243 THR A CA 1
ATOM 1587 C C . THR A 1 205 ? 11.836 64.081 16.719 1.00 9.67 243 THR A C 1
ATOM 1588 O O . THR A 1 205 ? 10.727 63.762 16.307 1.00 10.67 243 THR A O 1
ATOM 1592 N N . ALA A 1 206 ? 12.394 63.570 17.814 1.00 9.08 244 ALA A N 1
ATOM 1593 C CA . ALA A 1 206 ? 11.720 62.602 18.660 1.00 8.74 244 ALA A CA 1
ATOM 1594 C C . ALA A 1 206 ? 11.524 63.219 20.041 1.00 8.22 244 ALA A C 1
ATOM 1595 O O . ALA A 1 206 ? 12.474 63.357 20.806 1.00 7.89 244 ALA A O 1
ATOM 1597 N N . SER A 1 207 ? 10.281 63.581 20.340 1.00 8.09 245 SER A N 1
ATOM 1598 C CA . SER A 1 207 ? 9.897 64.172 21.620 1.00 7.93 245 SER A CA 1
ATOM 1599 C C . SER A 1 207 ? 9.162 63.152 22.474 1.00 8.01 245 SER A C 1
ATOM 1600 O O . SER A 1 207 ? 8.463 62.294 21.947 1.00 7.82 245 SER A O 1
ATOM 1603 N N . PRO A 1 208 ? 9.284 63.267 23.810 1.00 7.62 246 PRO A N 1
ATOM 1604 C CA . PRO A 1 208 ? 8.353 62.529 24.642 1.00 7.67 246 PRO A CA 1
ATOM 1605 C C . PRO A 1 208 ? 6.944 63.071 24.434 1.00 7.19 246 PRO A C 1
ATOM 1606 O O . PRO A 1 208 ? 6.763 64.185 23.932 1.00 7.37 246 PRO A O 1
ATOM 1610 N N . ALA A 1 209 ? 5.960 62.276 24.823 1.00 6.83 247 ALA A N 1
ATOM 1611 C CA . ALA A 1 209 ? 4.585 62.734 24.893 1.00 7.33 247 ALA A CA 1
ATOM 1612 C C . ALA A 1 209 ? 4.470 63.786 25.994 1.00 7.57 247 ALA A C 1
ATOM 1613 O O . ALA A 1 209 ? 5.258 63.811 26.951 1.00 8.18 247 ALA A O 1
ATOM 1615 N N . ARG A 1 210 ? 3.480 64.654 25.853 1.00 7.81 248 ARG A N 1
ATOM 1616 C CA . ARG A 1 210 ? 3.219 65.674 26.857 1.00 8.32 248 ARG A CA 1
ATOM 1617 C C . ARG A 1 210 ? 2.637 65.070 28.129 1.00 9.19 248 ARG A C 1
ATOM 1618 O O . ARG A 1 210 ? 1.699 64.288 28.087 1.00 9.89 248 ARG A O 1
ATOM 1626 N N . ASP A 1 211 ? 3.197 65.467 29.268 1.00 10.24 249 ASP A N 1
ATOM 1627 C CA . ASP A 1 211 ? 2.603 65.173 30.560 1.00 10.85 249 ASP A CA 1
ATOM 1628 C C . ASP A 1 211 ? 2.480 66.509 31.274 1.00 11.28 249 ASP A C 1
ATOM 1629 O O . ASP A 1 211 ? 3.483 67.076 31.703 1.00 11.39 249 ASP A O 1
ATOM 1634 N N . ASP A 1 212 ? 1.248 66.996 31.391 1.00 12.41 250 ASP A N 1
ATOM 1635 C CA . ASP A 1 212 ? 0.962 68.299 31.990 1.00 13.12 250 ASP A CA 1
ATOM 1636 C C . ASP A 1 212 ? 1.320 68.408 33.473 1.00 13.37 250 ASP A C 1
ATOM 1637 O O . ASP A 1 212 ? 1.382 69.518 34.001 1.00 13.69 250 ASP A O 1
ATOM 1642 N N . LYS A 1 213 ? 1.561 67.276 34.127 1.00 13.17 251 LYS A N 1
ATOM 1643 C CA . LYS A 1 213 ? 1.924 67.256 35.546 1.00 13.44 251 LYS A CA 1
ATOM 1644 C C . LYS A 1 213 ? 3.442 67.211 35.764 1.00 13.09 251 LYS A C 1
ATOM 1645 O O . LYS A 1 213 ? 3.910 67.341 36.900 1.00 13.33 251 LYS A O 1
ATOM 1651 N N . ALA A 1 214 ? 4.217 67.003 34.702 1.00 12.06 252 ALA A N 1
ATOM 1652 C CA . ALA A 1 214 ? 5.676 66.909 34.830 1.00 11.59 252 ALA A CA 1
ATOM 1653 C C . ALA A 1 214 ? 6.227 68.275 35.183 1.00 11.11 252 ALA A C 1
ATOM 1654 O O . ALA A 1 214 ? 5.586 69.288 34.905 1.00 10.90 252 ALA A O 1
ATOM 1656 N N . SER A 1 215 ? 7.419 68.322 35.788 1.00 11.55 253 SER A N 1
ATOM 1657 C CA . SER A 1 215 ? 8.051 69.609 36.064 1.00 11.68 253 SER A CA 1
ATOM 1658 C C . SER A 1 215 ? 8.407 70.360 34.775 1.00 11.55 253 SER A C 1
ATOM 1659 O O . SER A 1 215 ? 8.301 71.583 34.729 1.00 13.16 253 SER A O 1
ATOM 1662 N N . TYR A 1 216 ? 8.814 69.629 33.732 1.00 10.47 254 TYR A N 1
ATOM 1663 C CA . TYR A 1 216 ? 9.069 70.189 32.407 1.00 9.92 254 TYR A CA 1
ATOM 1664 C C . TYR A 1 216 ? 8.020 69.599 31.490 1.00 9.80 254 TYR A C 1
ATOM 1665 O O . TYR A 1 216 ? 7.987 68.384 31.309 1.00 9.64 254 TYR A O 1
ATOM 1674 N N . VAL A 1 217 ? 7.151 70.453 30.948 1.00 9.21 255 VAL A N 1
ATOM 1675 C CA . VAL A 1 217 ? 6.019 69.989 30.156 1.00 9.38 255 VAL A CA 1
ATOM 1676 C C . VAL A 1 217 ? 6.412 69.981 28.678 1.00 8.94 255 VAL A C 1
ATOM 1677 O O . VAL A 1 217 ? 6.616 71.039 28.078 1.00 10.04 255 VAL A O 1
ATOM 1681 N N . ALA A 1 218 ? 6.528 68.782 28.108 1.00 8.65 256 ALA A N 1
ATOM 1682 C CA . ALA A 1 218 ? 6.998 68.623 26.734 1.00 8.62 256 ALA A CA 1
ATOM 1683 C C . ALA A 1 218 ? 5.970 69.097 25.712 1.00 8.37 256 ALA A C 1
ATOM 1684 O O . ALA A 1 218 ? 4.785 68.830 25.842 1.00 8.88 256 ALA A O 1
ATOM 1686 N N . TRP A 1 219 ? 6.457 69.793 24.692 1.00 8.55 257 TRP A N 1
ATOM 1687 C CA . TRP A 1 219 ? 5.636 70.236 23.559 1.00 8.55 257 TRP A CA 1
ATOM 1688 C C . TRP A 1 219 ? 4.996 69.043 22.830 1.00 7.97 257 TRP A C 1
ATOM 1689 O O . TRP A 1 219 ? 3.798 69.086 22.495 1.00 7.99 257 TRP A O 1
ATOM 1700 N N . GLY A 1 220 ? 5.777 67.986 22.619 1.00 7.52 258 GLY A N 1
ATOM 1701 C CA . GLY A 1 220 ? 5.340 66.867 21.801 1.00 7.68 258 GLY A CA 1
ATOM 1702 C C . GLY A 1 220 ? 5.629 67.136 20.342 1.00 7.45 258 GLY A C 1
ATOM 1703 O O . GLY A 1 220 ? 6.632 67.740 19.988 1.00 7.87 258 GLY A O 1
ATOM 1704 N N . HIS A 1 221 ? 4.735 66.643 19.495 1.00 7.16 259 HIS A N 1
ATOM 1705 C CA . HIS A 1 221 ? 4.762 66.971 18.074 1.00 7.29 259 HIS A CA 1
ATOM 1706 C C . HIS A 1 221 ? 6.058 66.526 17.392 1.00 6.66 259 HIS A C 1
ATOM 1707 O O . HIS A 1 221 ? 6.644 67.271 16.598 1.00 7.02 259 HIS A O 1
ATOM 1714 N N . SER A 1 222 ? 6.503 65.307 17.684 1.00 6.70 260 SER A N 1
ATOM 1715 C CA . SER A 1 222 ? 7.572 64.694 16.898 1.00 7.34 260 SER A CA 1
ATOM 1716 C C . SER A 1 222 ? 7.246 64.882 15.416 1.00 7.69 260 SER A C 1
ATOM 1717 O O . SER A 1 222 ? 6.099 64.750 15.011 1.00 8.05 260 SER A O 1
ATOM 1720 N N . THR A 1 223 ? 8.264 65.219 14.627 1.00 8.31 261 THR A N 1
ATOM 1721 C CA . THR A 1 223 ? 8.055 65.680 13.248 1.00 8.65 261 THR A CA 1
ATOM 1722 C C . THR A 1 223 ? 9.163 65.133 12.346 1.00 8.26 261 THR A C 1
ATOM 1723 O O . THR A 1 223 ? 10.292 64.924 12.792 1.00 7.81 261 THR A O 1
ATOM 1727 N N . VAL A 1 224 ? 8.822 64.922 11.072 1.00 8.70 262 VAL A N 1
ATOM 1728 C CA . VAL A 1 224 ? 9.809 64.651 10.011 1.00 8.63 262 VAL A CA 1
ATOM 1729 C C . VAL A 1 224 ? 9.628 65.711 8.932 1.00 8.37 262 VAL A C 1
ATOM 1730 O O . VAL A 1 224 ? 8.504 65.985 8.513 1.00 8.81 262 VAL A O 1
ATOM 1734 N N . VAL A 1 225 ? 10.752 66.286 8.504 1.00 8.53 263 VAL A N 1
ATOM 1735 C CA . VAL A 1 225 ? 10.809 67.333 7.474 1.00 8.71 263 VAL A CA 1
ATOM 1736 C C . VAL A 1 225 ? 11.719 66.860 6.348 1.00 9.04 263 VAL A C 1
ATOM 1737 O O . VAL A 1 225 ? 12.761 66.238 6.596 1.00 8.68 263 VAL A O 1
ATOM 1741 N N . ASP A 1 226 ? 11.314 67.162 5.117 1.00 9.19 264 ASP A N 1
ATOM 1742 C CA . ASP A 1 226 ? 12.093 66.770 3.943 1.00 9.21 264 ASP A CA 1
ATOM 1743 C C . ASP A 1 226 ? 13.050 67.882 3.494 1.00 9.36 264 ASP A C 1
ATOM 1744 O O . ASP A 1 226 ? 13.037 68.985 4.035 1.00 8.97 264 ASP A O 1
ATOM 1749 N N . PRO A 1 227 ? 13.950 67.570 2.546 1.00 9.18 265 PRO A N 1
ATOM 1750 C CA . PRO A 1 227 ? 14.926 68.578 2.112 1.00 9.05 265 PRO A CA 1
ATOM 1751 C C . PRO A 1 227 ? 14.378 69.840 1.425 1.00 8.95 265 PRO A C 1
ATOM 1752 O O . PRO A 1 227 ? 15.127 70.790 1.215 1.00 9.75 265 PRO A O 1
ATOM 1756 N N . TRP A 1 228 ? 13.091 69.843 1.113 1.00 8.94 266 TRP A N 1
ATOM 1757 C CA . TRP A 1 228 ? 12.392 71.010 0.565 1.00 8.70 266 TRP A CA 1
ATOM 1758 C C . TRP A 1 228 ? 11.880 71.886 1.699 1.00 8.96 266 TRP A C 1
ATOM 1759 O O . TRP A 1 228 ? 11.274 72.915 1.458 1.00 8.34 266 TRP A O 1
ATOM 1770 N N . GLY A 1 229 ? 12.098 71.440 2.938 1.00 7.33 267 GLY A N 1
ATOM 1771 C CA . GLY A 1 229 ? 11.547 72.132 4.101 1.00 8.56 267 GLY A CA 1
ATOM 1772 C C . GLY A 1 229 ? 10.090 71.795 4.385 1.00 8.57 267 GLY A C 1
ATOM 1773 O O . GLY A 1 229 ? 9.464 72.430 5.246 1.00 9.01 267 GLY A O 1
ATOM 1774 N N . GLN A 1 230 ? 9.529 70.793 3.709 1.00 9.50 268 GLN A N 1
ATOM 1775 C CA . GLN A 1 230 ? 8.136 70.405 3.908 1.00 10.41 268 GLN A CA 1
ATOM 1776 C C . GLN A 1 230 ? 7.997 69.410 5.053 1.00 10.33 268 GLN A C 1
ATOM 1777 O O . GLN A 1 230 ? 8.688 68.397 5.087 1.00 9.93 268 GLN A O 1
ATOM 1783 N N . VAL A 1 231 ? 7.056 69.681 5.951 1.00 10.69 269 VAL A N 1
ATOM 1784 C CA . VAL A 1 231 ? 6.685 68.710 6.972 1.00 11.25 269 VAL A CA 1
ATOM 1785 C C . VAL A 1 231 ? 6.050 67.499 6.300 1.00 11.28 269 VAL A C 1
ATOM 1786 O O . VAL A 1 231 ? 5.053 67.641 5.576 1.00 13.00 269 VAL A O 1
ATOM 1790 N N . LEU A 1 232 ? 6.639 66.327 6.518 1.00 10.94 270 LEU A N 1
ATOM 1791 C CA . LEU A 1 232 ? 6.138 65.075 5.940 1.00 11.57 270 LEU A CA 1
ATOM 1792 C C . LEU A 1 232 ? 5.091 64.445 6.834 1.00 11.64 270 LEU A C 1
ATOM 1793 O O . LEU A 1 232 ? 4.100 63.875 6.364 1.00 12.26 270 LEU A O 1
ATOM 1798 N N . THR A 1 233 ? 5.338 64.503 8.134 1.00 11.37 271 THR A N 1
ATOM 1799 C CA . THR A 1 233 ? 4.378 64.013 9.116 1.00 11.42 271 THR A CA 1
ATOM 1800 C C . THR A 1 233 ? 4.708 64.607 10.476 1.00 10.28 271 THR A C 1
ATOM 1801 O O . THR A 1 233 ? 5.842 64.977 10.737 1.00 9.21 271 THR A O 1
ATOM 1805 N N . LYS A 1 234 ? 3.697 64.671 11.334 1.00 10.80 272 LYS A N 1
ATOM 1806 C CA . LYS A 1 234 ? 3.816 65.347 12.611 1.00 10.42 272 LYS A CA 1
ATOM 1807 C C . LYS A 1 234 ? 2.844 64.696 13.580 1.00 9.75 272 LYS A C 1
ATOM 1808 O O . LYS A 1 234 ? 1.672 64.530 13.263 1.00 9.83 272 LYS A O 1
ATOM 1814 N N . ALA A 1 235 ? 3.350 64.319 14.745 1.00 8.76 273 ALA A N 1
ATOM 1815 C CA . ALA A 1 235 ? 2.532 63.765 15.813 1.00 8.96 273 ALA A CA 1
ATOM 1816 C C . ALA A 1 235 ? 1.712 64.850 16.496 1.00 8.40 273 ALA A C 1
ATOM 1817 O O . ALA A 1 235 ? 1.911 66.035 16.270 1.00 8.69 273 ALA A O 1
ATOM 1819 N N . GLY A 1 236 ? 0.781 64.410 17.334 1.00 8.67 274 GLY A N 1
ATOM 1820 C CA . GLY A 1 236 ? 0.116 65.287 18.292 1.00 8.94 274 GLY A CA 1
ATOM 1821 C C . GLY A 1 236 ? 0.923 65.393 19.578 1.00 8.66 274 GLY A C 1
ATOM 1822 O O . GLY A 1 236 ? 2.152 65.344 19.542 1.00 8.35 274 GLY A O 1
ATOM 1823 N N . THR A 1 237 ? 0.229 65.566 20.711 1.00 9.08 275 THR A N 1
ATOM 1824 C CA . THR A 1 237 ? 0.872 65.637 22.038 1.00 9.90 275 THR A CA 1
ATOM 1825 C C . THR A 1 237 ? 0.892 64.299 22.775 1.00 10.20 275 THR A C 1
ATOM 1826 O O . THR A 1 237 ? 1.648 64.126 23.736 1.00 11.33 275 THR A O 1
ATOM 1830 N N . GLU A 1 238 ? 0.067 63.351 22.333 1.00 10.22 276 GLU A N 1
ATOM 1831 C CA . GLU A 1 238 ? -0.097 62.072 23.028 1.00 10.90 276 GLU A CA 1
ATOM 1832 C C . GLU A 1 238 ? 0.966 61.040 22.643 1.00 10.20 276 GLU A C 1
ATOM 1833 O O . GLU A 1 238 ? 1.689 61.200 21.663 1.00 9.72 276 GLU A O 1
ATOM 1839 N N . GLU A 1 239 ? 1.047 59.956 23.401 1.00 10.63 277 GLU A N 1
ATOM 1840 C CA . GLU A 1 239 ? 1.952 58.872 23.083 1.00 10.70 277 GLU A CA 1
ATOM 1841 C C . GLU A 1 239 ? 1.545 58.250 21.752 1.00 10.43 277 GLU A C 1
ATOM 1842 O O . GLU A 1 239 ? 0.366 58.007 21.499 1.00 11.11 277 GLU A O 1
ATOM 1848 N N . THR A 1 240 ? 2.541 58.018 20.907 1.00 9.93 278 THR A N 1
ATOM 1849 C CA . THR A 1 240 ? 2.324 57.370 19.615 1.00 9.79 278 THR A CA 1
ATOM 1850 C C . THR A 1 240 ? 3.656 56.919 19.047 1.00 9.69 278 THR A C 1
ATOM 1851 O O . THR A 1 240 ? 4.709 57.247 19.575 1.00 9.88 278 THR A O 1
ATOM 1855 N N . ILE A 1 241 ? 3.581 56.117 17.990 1.00 9.65 279 ILE A N 1
ATOM 1856 C CA . ILE A 1 241 ? 4.723 55.866 17.131 1.00 9.75 279 ILE A CA 1
ATOM 1857 C C . ILE A 1 241 ? 4.423 56.520 15.791 1.00 9.72 279 ILE A C 1
ATOM 1858 O O . ILE A 1 241 ? 3.385 56.237 15.169 1.00 10.34 279 ILE A O 1
ATOM 1863 N N . LEU A 1 242 ? 5.328 57.400 15.368 1.00 9.59 280 LEU A N 1
ATOM 1864 C CA . LEU A 1 242 ? 5.187 58.144 14.129 1.00 10.18 280 LEU A CA 1
ATOM 1865 C C . LEU A 1 242 ? 6.090 57.498 13.082 1.00 9.95 280 LEU A C 1
ATOM 1866 O O . LEU A 1 242 ? 7.288 57.308 13.318 1.00 10.38 280 LEU A O 1
ATOM 1871 N N . TYR A 1 243 ? 5.511 57.153 11.932 1.00 10.46 281 TYR A N 1
ATOM 1872 C CA . TYR A 1 243 ? 6.250 56.509 10.861 1.00 10.64 281 TYR A CA 1
ATOM 1873 C C . TYR A 1 243 ? 6.382 57.422 9.661 1.00 11.03 281 TYR A C 1
ATOM 1874 O O . TYR A 1 243 ? 5.456 58.150 9.324 1.00 11.74 281 TYR A O 1
ATOM 1883 N N . SER A 1 244 ? 7.540 57.371 9.022 1.00 11.23 282 SER A N 1
ATOM 1884 C CA . SER A 1 244 ? 7.731 58.054 7.739 1.00 12.35 282 SER A CA 1
ATOM 1885 C C . SER A 1 244 ? 8.650 57.243 6.849 1.00 12.56 282 SER A C 1
ATOM 1886 O O . SER A 1 244 ? 9.664 56.746 7.295 1.00 12.81 282 SER A O 1
ATOM 1889 N N A ASP A 1 245 ? 8.304 57.147 5.567 0.50 12.82 283 ASP A N 1
ATOM 1890 N N B ASP A 1 245 ? 8.261 57.071 5.593 0.50 13.03 283 ASP A N 1
ATOM 1891 C CA A ASP A 1 245 ? 9.162 56.476 4.592 0.50 13.12 283 ASP A CA 1
ATOM 1892 C CA B ASP A 1 245 ? 9.173 56.500 4.624 0.50 13.41 283 ASP A CA 1
ATOM 1893 C C A ASP A 1 245 ? 10.061 57.487 3.880 0.50 13.14 283 ASP A C 1
ATOM 1894 C C B ASP A 1 245 ? 10.029 57.645 4.118 0.50 13.48 283 ASP A C 1
ATOM 1895 O O A ASP A 1 245 ? 9.615 58.214 2.984 0.50 13.73 283 ASP A O 1
ATOM 1896 O O B ASP A 1 245 ? 9.513 58.689 3.708 0.50 14.39 283 ASP A O 1
ATOM 1905 N N . ILE A 1 246 ? 11.336 57.477 4.254 1.00 12.98 284 ILE A N 1
ATOM 1906 C CA . ILE A 1 246 ? 12.303 58.490 3.865 1.00 12.88 284 ILE A CA 1
ATOM 1907 C C . ILE A 1 246 ? 12.818 58.178 2.467 1.00 12.96 284 ILE A C 1
ATOM 1908 O O . ILE A 1 246 ? 13.504 57.169 2.276 1.00 12.61 284 ILE A O 1
ATOM 1913 N N . ASP A 1 247 ? 12.524 59.073 1.519 1.00 12.48 285 ASP A N 1
ATOM 1914 C CA . ASP A 1 247 ? 12.771 58.857 0.091 1.00 12.20 285 ASP A CA 1
ATOM 1915 C C . ASP A 1 247 ? 14.040 59.598 -0.317 1.00 11.56 285 ASP A C 1
ATOM 1916 O O . ASP A 1 247 ? 14.025 60.822 -0.524 1.00 11.23 285 ASP A O 1
ATOM 1921 N N . LEU A 1 248 ? 15.142 58.869 -0.424 1.00 11.11 286 LEU A N 1
ATOM 1922 C CA . LEU A 1 248 ? 16.426 59.497 -0.688 1.00 11.26 286 LEU A CA 1
ATOM 1923 C C . LEU A 1 248 ? 16.585 59.875 -2.159 1.00 11.29 286 LEU A C 1
ATOM 1924 O O . LEU A 1 248 ? 17.393 60.732 -2.487 1.00 11.15 286 LEU A O 1
ATOM 1929 N N . LYS A 1 249 ? 15.803 59.255 -3.038 1.00 11.29 287 LYS A N 1
ATOM 1930 C CA . LYS A 1 249 ? 15.725 59.724 -4.427 1.00 12.28 287 LYS A CA 1
ATOM 1931 C C . LYS A 1 249 ? 15.167 61.144 -4.509 1.00 11.43 287 LYS A C 1
ATOM 1932 O O . LYS A 1 249 ? 15.660 61.959 -5.307 1.00 10.62 287 LYS A O 1
ATOM 1938 N N . LYS A 1 250 ? 14.154 61.443 -3.695 1.00 11.39 288 LYS A N 1
ATOM 1939 C CA . LYS A 1 250 ? 13.585 62.794 -3.636 1.00 11.61 288 LYS A CA 1
ATOM 1940 C C . LYS A 1 250 ? 14.637 63.806 -3.180 1.00 10.74 288 LYS A C 1
ATOM 1941 O O . LYS A 1 250 ? 14.748 64.889 -3.736 1.00 9.34 288 LYS A O 1
ATOM 1947 N N . LEU A 1 251 ? 15.430 63.431 -2.185 1.00 10.47 289 LEU A N 1
ATOM 1948 C CA . LEU A 1 251 ? 16.519 64.273 -1.715 1.00 10.68 289 LEU A CA 1
ATOM 1949 C C . LEU A 1 251 ? 17.480 64.572 -2.864 1.00 10.60 289 LEU A C 1
ATOM 1950 O O . LEU A 1 251 ? 17.865 65.724 -3.073 1.00 10.13 289 LEU A O 1
ATOM 1955 N N . ALA A 1 252 ? 17.858 63.538 -3.608 1.00 10.37 290 ALA A N 1
ATOM 1956 C CA . ALA A 1 252 ? 18.797 63.719 -4.717 1.00 10.43 290 ALA A CA 1
ATOM 1957 C C . ALA A 1 252 ? 18.236 64.691 -5.756 1.00 10.33 290 ALA A C 1
ATOM 1958 O O . ALA A 1 252 ? 18.973 65.549 -6.290 1.00 10.84 290 ALA A O 1
ATOM 1960 N N . GLU A 1 253 ? 16.941 64.573 -6.037 1.00 10.52 291 GLU A N 1
ATOM 1961 C CA . GLU A 1 253 ? 16.301 65.433 -7.027 1.00 10.55 291 GLU A CA 1
ATOM 1962 C C . GLU A 1 253 ? 16.261 66.869 -6.542 1.00 10.32 291 GLU A C 1
ATOM 1963 O O . GLU A 1 253 ? 16.573 67.780 -7.296 1.00 10.02 291 GLU A O 1
ATOM 1969 N N . ILE A 1 254 ? 15.901 67.077 -5.284 1.00 10.49 292 ILE A N 1
ATOM 1970 C CA . ILE A 1 254 ? 15.892 68.435 -4.726 1.00 10.27 292 ILE A CA 1
ATOM 1971 C C . ILE A 1 254 ? 17.280 69.096 -4.815 1.00 10.24 292 ILE A C 1
ATOM 1972 O O . ILE A 1 254 ? 17.408 70.281 -5.152 1.00 9.66 292 ILE A O 1
ATOM 1977 N N . ARG A 1 255 ? 18.319 68.321 -4.526 1.00 9.93 293 ARG A N 1
ATOM 1978 C CA . ARG A 1 255 ? 19.700 68.805 -4.552 1.00 10.11 293 ARG A CA 1
ATOM 1979 C C . ARG A 1 255 ? 20.158 69.151 -5.971 1.00 9.66 293 ARG A C 1
ATOM 1980 O O . ARG A 1 255 ? 21.107 69.901 -6.133 1.00 10.31 293 ARG A O 1
ATOM 1988 N N . GLN A 1 256 ? 19.480 68.616 -6.978 1.00 9.70 294 GLN A N 1
ATOM 1989 C CA . GLN A 1 256 ? 19.718 69.018 -8.374 1.00 10.21 294 GLN A CA 1
ATOM 1990 C C . GLN A 1 256 ? 18.907 70.235 -8.816 1.00 10.01 294 GLN A C 1
ATOM 1991 O O . GLN A 1 256 ? 19.393 71.059 -9.600 1.00 11.26 294 GLN A O 1
ATOM 1997 N N . GLN A 1 257 ? 17.667 70.332 -8.350 1.00 9.05 295 GLN A N 1
ATOM 1998 C CA . GLN A 1 257 ? 16.750 71.389 -8.741 1.00 9.68 295 GLN A CA 1
ATOM 1999 C C . GLN A 1 257 ? 17.183 72.751 -8.199 1.00 9.22 295 GLN A C 1
ATOM 2000 O O . GLN A 1 257 ? 17.147 73.744 -8.921 1.00 8.85 295 GLN A O 1
ATOM 2006 N N . ILE A 1 258 ? 17.537 72.805 -6.919 1.00 9.30 296 ILE A N 1
ATOM 2007 C CA . ILE A 1 258 ? 17.968 74.051 -6.276 1.00 9.28 296 ILE A CA 1
ATOM 2008 C C . ILE A 1 258 ? 19.297 73.701 -5.631 1.00 9.15 296 ILE A C 1
ATOM 2009 O O . ILE A 1 258 ? 19.367 73.338 -4.457 1.00 9.55 296 ILE A O 1
ATOM 2014 N N . PRO A 1 259 ? 20.363 73.726 -6.430 1.00 9.36 297 PRO A N 1
ATOM 2015 C CA . PRO A 1 259 ? 21.607 73.064 -6.045 1.00 9.81 297 PRO A CA 1
ATOM 2016 C C . PRO A 1 259 ? 22.545 73.863 -5.138 1.00 9.99 297 PRO A C 1
ATOM 2017 O O . PRO A 1 259 ? 23.746 74.040 -5.410 1.00 10.33 297 PRO A O 1
ATOM 2021 N N . ILE A 1 260 ? 21.995 74.313 -4.021 1.00 10.32 298 ILE A N 1
ATOM 2022 C CA . ILE A 1 260 ? 22.729 75.213 -3.133 1.00 10.80 298 ILE A CA 1
ATOM 2023 C C . ILE A 1 260 ? 23.987 74.606 -2.529 1.00 11.02 298 ILE A C 1
ATOM 2024 O O . ILE A 1 260 ? 24.965 75.317 -2.289 1.00 10.29 298 ILE A O 1
ATOM 2029 N N . LEU A 1 261 ? 24.013 73.295 -2.315 1.00 11.82 299 LEU A N 1
ATOM 2030 C CA . LEU A 1 261 ? 25.221 72.677 -1.770 1.00 12.47 299 LEU A CA 1
ATOM 2031 C C . LEU A 1 261 ? 26.385 72.737 -2.764 1.00 13.03 299 LEU A C 1
ATOM 2032 O O . LEU A 1 261 ? 27.543 72.733 -2.345 1.00 14.38 299 LEU A O 1
ATOM 2037 N N . LYS A 1 262 ? 26.094 72.792 -4.068 1.00 13.53 300 LYS A N 1
ATOM 2038 C CA . LYS A 1 262 ? 27.146 72.933 -5.076 1.00 13.88 300 LYS A CA 1
ATOM 2039 C C . LYS A 1 262 ? 27.442 74.387 -5.454 1.00 13.18 300 LYS A C 1
ATOM 2040 O O . LYS A 1 262 ? 28.333 74.652 -6.263 1.00 13.78 300 LYS A O 1
ATOM 2046 N N . GLN A 1 263 ? 26.698 75.315 -4.866 1.00 11.58 301 GLN A N 1
ATOM 2047 C CA . GLN A 1 263 ? 26.821 76.736 -5.177 1.00 11.28 301 GLN A CA 1
ATOM 2048 C C . GLN A 1 263 ? 27.453 77.548 -4.051 1.00 10.97 301 GLN A C 1
ATOM 2049 O O . GLN A 1 263 ? 27.523 78.775 -4.134 1.00 10.43 301 GLN A O 1
ATOM 2055 N N . LYS A 1 264 ? 27.924 76.882 -3.002 1.00 11.42 302 LYS A N 1
ATOM 2056 C CA . LYS A 1 264 ? 28.609 77.562 -1.912 1.00 11.85 302 LYS A CA 1
ATOM 2057 C C . LYS A 1 264 ? 29.863 78.262 -2.415 1.00 11.65 302 LYS A C 1
ATOM 2058 O O . LYS A 1 264 ? 30.558 77.756 -3.294 1.00 12.97 302 LYS A O 1
ATOM 2064 N N . ARG A 1 265 ? 30.139 79.426 -1.846 1.00 11.38 303 ARG A N 1
ATOM 2065 C CA . ARG A 1 265 ? 31.293 80.214 -2.233 1.00 11.52 303 ARG A CA 1
ATOM 2066 C C . ARG A 1 265 ? 32.431 80.020 -1.235 1.00 11.58 303 ARG A C 1
ATOM 2067 O O . ARG A 1 265 ? 32.625 80.824 -0.320 1.00 10.81 303 ARG A O 1
ATOM 2075 N N . ALA A 1 266 ? 33.198 78.948 -1.445 1.00 12.28 304 ALA A N 1
ATOM 2076 C CA . ALA A 1 266 ? 34.312 78.589 -0.555 1.00 12.49 304 ALA A CA 1
ATOM 2077 C C . ALA A 1 266 ? 35.456 79.601 -0.546 1.00 12.70 304 ALA A C 1
ATOM 2078 O O . ALA A 1 266 ? 36.276 79.612 0.367 1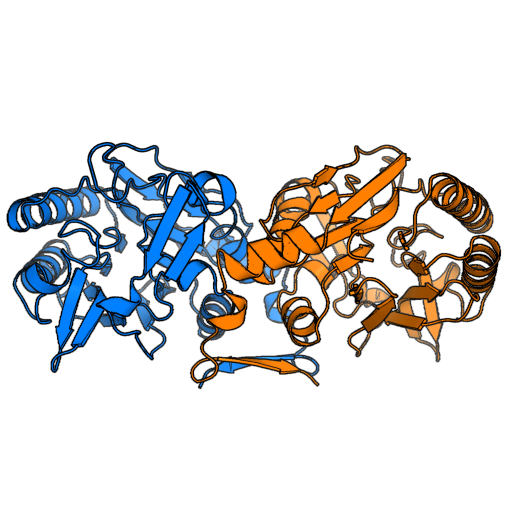.00 13.41 304 ALA A O 1
ATOM 2080 N N . ASP A 1 267 ? 35.511 80.454 -1.567 1.00 12.51 305 ASP A N 1
ATOM 2081 C CA . ASP A 1 267 ? 36.455 81.568 -1.585 1.00 12.29 305 ASP A CA 1
ATOM 2082 C C . ASP A 1 267 ? 36.068 82.703 -0.641 1.00 11.99 305 ASP A C 1
ATOM 2083 O O . ASP A 1 267 ? 36.892 83.565 -0.320 1.00 12.70 305 ASP A O 1
ATOM 2088 N N . LEU A 1 268 ? 34.810 82.716 -0.196 1.00 11.09 306 LEU A N 1
ATOM 2089 C CA . LEU A 1 268 ? 34.329 83.761 0.685 1.00 10.81 306 LEU A CA 1
ATOM 2090 C C . LEU A 1 268 ? 34.098 83.285 2.120 1.00 9.62 306 LEU A C 1
ATOM 2091 O O . LEU A 1 268 ? 34.328 84.031 3.064 1.00 9.05 306 LEU A O 1
ATOM 2096 N N . TYR A 1 269 ? 33.616 82.056 2.280 1.00 9.76 307 TYR A N 1
ATOM 2097 C CA . TYR A 1 269 ? 33.274 81.546 3.608 1.00 10.07 307 TYR A CA 1
ATOM 2098 C C . TYR A 1 269 ? 33.422 80.039 3.667 1.00 9.58 307 TYR A C 1
ATOM 2099 O O . TYR A 1 269 ? 33.315 79.351 2.657 1.00 9.04 307 TYR A O 1
ATOM 2108 N N . THR A 1 270 ? 33.632 79.534 4.874 1.00 10.78 308 THR A N 1
ATOM 2109 C CA . THR A 1 270 ? 33.610 78.101 5.102 1.00 11.93 308 THR A CA 1
ATOM 2110 C C . THR A 1 270 ? 33.188 77.843 6.545 1.00 11.92 308 THR A C 1
ATOM 2111 O O . THR A 1 270 ? 33.409 78.670 7.431 1.00 11.56 308 THR A O 1
ATOM 2115 N N . VAL A 1 271 ? 32.533 76.710 6.757 1.00 12.58 309 VAL A N 1
ATOM 2116 C CA . VAL A 1 271 ? 32.236 76.249 8.104 1.00 13.68 309 VAL A CA 1
ATOM 2117 C C . VAL A 1 271 ? 33.271 75.187 8.438 1.00 14.70 309 VAL A C 1
ATOM 2118 O O . VAL A 1 271 ? 33.322 74.128 7.815 1.00 13.99 309 VAL A O 1
ATOM 2122 N N . GLU A 1 272 ? 34.112 75.514 9.405 1.00 16.33 310 GLU A N 1
ATOM 2123 C CA . GLU A 1 272 ? 35.262 74.691 9.744 1.00 17.93 310 GLU A CA 1
ATOM 2124 C C . GLU A 1 272 ? 34.962 73.897 11.000 1.00 18.46 310 GLU A C 1
ATOM 2125 O O . GLU A 1 272 ? 34.413 74.434 11.955 1.00 16.70 310 GLU A O 1
ATOM 2131 N N . SER A 1 273 ? 35.324 72.618 10.989 1.00 20.34 311 SER A N 1
ATOM 2132 C CA . SER A 1 273 ? 35.165 71.762 12.159 1.00 22.03 311 SER A CA 1
ATOM 2133 C C . SER A 1 273 ? 36.539 71.440 12.722 1.00 23.65 311 SER A C 1
ATOM 2134 O O . SER A 1 273 ? 37.494 71.230 11.973 1.00 23.62 311 SER A O 1
ATOM 2137 N N . LYS A 1 274 ? 36.625 71.407 14.045 1.00 25.81 312 LYS A N 1
ATOM 2138 C CA . LYS A 1 274 ? 37.897 71.185 14.731 1.00 26.65 312 LYS A CA 1
ATOM 2139 C C . LYS A 1 274 ? 37.822 69.886 15.509 1.00 28.25 312 LYS A C 1
ATOM 2140 O O . LYS A 1 274 ? 36.860 69.641 16.241 1.00 29.86 312 LYS A O 1
ATOM 2142 N N . MET B 1 1 ? 18.084 105.880 20.593 1.00 31.61 39 MET B N 1
ATOM 2143 C CA . MET B 1 1 ? 18.072 105.331 19.199 1.00 30.37 39 MET B CA 1
ATOM 2144 C C . MET B 1 1 ? 17.990 103.805 19.199 1.00 30.17 39 MET B C 1
ATOM 2145 O O . MET B 1 1 ? 18.708 103.137 18.446 1.00 31.41 39 MET B O 1
ATOM 2147 N N . SER B 1 2 ? 17.094 103.269 20.025 1.00 28.83 40 SER B N 1
ATOM 2148 C CA . SER B 1 2 ? 16.893 101.827 20.140 1.00 26.62 40 SER B CA 1
ATOM 2149 C C . SER B 1 2 ? 15.731 101.343 19.271 1.00 25.52 40 SER B C 1
ATOM 2150 O O . SER B 1 2 ? 15.541 100.135 19.118 1.00 26.14 40 SER B O 1
ATOM 2152 N N . THR B 1 3 ? 14.942 102.270 18.722 1.00 22.03 41 THR B N 1
ATOM 2153 C CA . THR B 1 3 ? 13.893 101.906 17.765 1.00 20.28 41 THR B CA 1
ATOM 2154 C C . THR B 1 3 ? 13.947 102.830 16.563 1.00 18.38 41 THR B C 1
ATOM 2155 O O . THR B 1 3 ? 14.132 104.033 16.691 1.00 17.58 41 THR B O 1
ATOM 2159 N N . PHE B 1 4 ? 13.783 102.248 15.384 1.00 15.78 42 PHE B N 1
ATOM 2160 C CA . PHE B 1 4 ? 13.731 103.027 14.158 1.00 15.03 42 PHE B CA 1
ATOM 2161 C C . PHE B 1 4 ? 12.654 102.448 13.259 1.00 13.82 42 PHE B C 1
ATOM 2162 O O . PHE B 1 4 ? 12.150 101.350 13.491 1.00 12.33 42 PHE B O 1
ATOM 2170 N N . ARG B 1 5 ? 12.302 103.209 12.231 1.00 13.23 43 ARG B N 1
ATOM 2171 C CA . ARG B 1 5 ? 11.197 102.867 11.356 1.00 13.96 43 ARG B CA 1
ATOM 2172 C C . ARG B 1 5 ? 11.789 102.432 10.017 1.00 11.74 43 ARG B C 1
ATOM 2173 O O . ARG B 1 5 ? 12.582 103.148 9.402 1.00 10.50 43 ARG B O 1
ATOM 2181 N N . LEU B 1 6 ? 11.464 101.201 9.631 1.00 9.50 44 LEU B N 1
ATOM 2182 C CA . LEU B 1 6 ? 11.859 100.625 8.350 1.00 9.93 44 LEU B CA 1
ATOM 2183 C C . LEU B 1 6 ? 10.660 100.619 7.398 1.00 8.69 44 LEU B C 1
ATOM 2184 O O . LEU B 1 6 ? 9.548 100.257 7.783 1.00 9.38 44 LEU B O 1
ATOM 2189 N N . ALA B 1 7 ? 10.886 101.046 6.160 1.00 8.40 45 ALA B N 1
ATOM 2190 C CA . ALA B 1 7 ? 9.873 100.961 5.110 1.00 8.59 45 ALA B CA 1
ATOM 2191 C C . ALA B 1 7 ? 10.380 100.121 3.942 1.00 8.30 45 ALA B C 1
ATOM 2192 O O . ALA B 1 7 ? 11.503 100.283 3.496 1.00 8.93 45 ALA B O 1
ATOM 2194 N N . LEU B 1 8 ? 9.518 99.238 3.450 1.00 7.87 46 LEU B N 1
ATOM 2195 C CA . LEU B 1 8 ? 9.836 98.362 2.319 1.00 7.62 46 LEU B CA 1
ATOM 2196 C C . LEU B 1 8 ? 8.877 98.742 1.211 1.00 7.94 46 LEU B C 1
ATOM 2197 O O . LEU B 1 8 ? 7.662 98.691 1.392 1.00 8.42 46 LEU B O 1
ATOM 2202 N N . ILE B 1 9 ? 9.436 99.165 0.080 1.00 8.03 47 ILE B N 1
ATOM 2203 C CA . ILE B 1 9 ? 8.628 99.614 -1.044 1.00 8.52 47 ILE B CA 1
ATOM 2204 C C . ILE B 1 9 ? 8.404 98.440 -1.979 1.00 7.52 47 ILE B C 1
ATOM 2205 O O . ILE B 1 9 ? 9.321 98.021 -2.693 1.00 8.54 47 ILE B O 1
ATOM 2210 N N . GLN B 1 10 ? 7.182 97.922 -1.972 1.00 7.58 48 GLN B N 1
ATOM 2211 C CA . GLN B 1 10 ? 6.818 96.798 -2.808 1.00 8.00 48 GLN B CA 1
ATOM 2212 C C . GLN B 1 10 ? 6.286 97.368 -4.130 1.00 8.55 48 GLN B C 1
ATOM 2213 O O . GLN B 1 10 ? 5.096 97.476 -4.347 1.00 9.11 48 GLN B O 1
ATOM 2219 N N . LEU B 1 11 ? 7.232 97.727 -4.984 1.00 9.36 49 LEU B N 1
ATOM 2220 C CA . LEU B 1 11 ? 7.002 98.489 -6.209 1.00 9.78 49 LEU B CA 1
ATOM 2221 C C . LEU B 1 11 ? 6.477 97.588 -7.323 1.00 10.22 49 LEU B C 1
ATOM 2222 O O . LEU B 1 11 ? 6.985 96.489 -7.525 1.00 9.74 49 LEU B O 1
ATOM 2227 N N . GLN B 1 12 ? 5.487 98.061 -8.068 1.00 11.82 50 GLN B N 1
ATOM 2228 C CA . GLN B 1 12 ? 5.112 97.397 -9.312 1.00 11.76 50 GLN B CA 1
ATOM 2229 C C . GLN B 1 12 ? 6.104 97.870 -10.376 1.00 11.67 50 GLN B C 1
ATOM 2230 O O . GLN B 1 12 ? 6.229 99.066 -10.616 1.00 12.31 50 GLN B O 1
ATOM 2236 N N . VAL B 1 13 ? 6.807 96.922 -10.992 1.00 10.95 51 VAL B N 1
ATOM 2237 C CA . VAL B 1 13 ? 7.864 97.208 -11.967 1.00 10.83 51 VAL B CA 1
ATOM 2238 C C . VAL B 1 13 ? 7.348 97.054 -13.412 1.00 10.95 51 VAL B C 1
ATOM 2239 O O . VAL B 1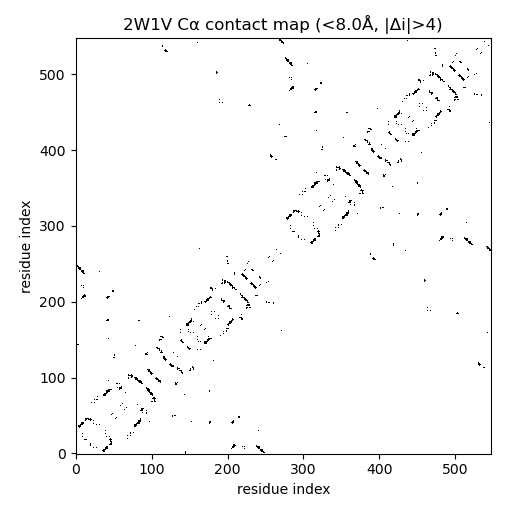 13 ? 6.748 96.025 -13.767 1.00 12.23 51 VAL B O 1
ATOM 2243 N N . SER B 1 14 ? 7.571 98.087 -14.223 1.00 10.73 52 SER B N 1
ATOM 2244 C CA . SER B 1 14 ? 7.182 98.088 -15.639 1.00 10.73 52 SER B CA 1
ATOM 2245 C C . SER B 1 14 ? 8.395 97.926 -16.550 1.00 10.44 52 SER B C 1
ATOM 2246 O O . SER B 1 14 ? 9.529 97.861 -16.097 1.00 10.75 52 SER B O 1
ATOM 2249 N N . SER B 1 15 ? 8.143 97.872 -17.849 1.00 10.47 53 SER B N 1
ATOM 2250 C CA . SER B 1 15 ? 9.220 97.754 -18.819 1.00 10.71 53 SER B CA 1
ATOM 2251 C C . SER B 1 15 ? 9.915 99.077 -19.121 1.00 10.28 53 SER B C 1
ATOM 2252 O O . SER B 1 15 ? 10.925 99.088 -19.825 1.00 9.86 53 SER B O 1
ATOM 2255 N N . ILE B 1 16 ? 9.375 100.188 -18.626 1.00 10.31 54 ILE B N 1
ATOM 2256 C CA . ILE B 1 16 ? 9.953 101.498 -18.911 1.00 10.83 54 ILE B CA 1
ATOM 2257 C C . ILE B 1 16 ? 10.737 101.970 -17.699 1.00 10.12 54 ILE B C 1
ATOM 2258 O O . ILE B 1 16 ? 10.156 102.342 -16.677 1.00 10.04 54 ILE B O 1
ATOM 2263 N N . LYS B 1 17 ? 12.055 101.963 -17.825 1.00 10.03 55 LYS B N 1
ATOM 2264 C CA . LYS B 1 17 ? 12.938 102.289 -16.704 1.00 10.11 55 LYS B CA 1
ATOM 2265 C C . LYS B 1 17 ? 12.586 103.627 -16.067 1.00 9.54 55 LYS B C 1
ATOM 2266 O O . LYS B 1 17 ? 12.514 103.732 -14.845 1.00 9.94 55 LYS B O 1
ATOM 2272 N N . SER B 1 18 ? 12.415 104.670 -16.872 1.00 9.69 56 SER B N 1
ATOM 2273 C CA . SER B 1 18 ? 12.149 105.988 -16.301 1.00 9.60 56 SER B CA 1
ATOM 2274 C C . SER B 1 18 ? 10.850 106.030 -15.483 1.00 9.33 56 SER B C 1
ATOM 2275 O O . SER B 1 18 ? 10.718 106.803 -14.538 1.00 9.47 56 SER B O 1
ATOM 2278 N N . ASP B 1 19 ? 9.878 105.212 -15.868 1.00 9.20 57 ASP B N 1
ATOM 2279 C CA . ASP B 1 19 ? 8.643 105.079 -15.133 1.00 9.48 57 ASP B CA 1
ATOM 2280 C C . ASP B 1 19 ? 8.891 104.460 -13.751 1.00 9.43 57 ASP B C 1
ATOM 2281 O O . ASP B 1 19 ? 8.388 104.934 -12.725 1.00 8.73 57 ASP B O 1
ATOM 2286 N N . ASN B 1 20 ? 9.677 103.398 -13.733 1.00 9.15 58 ASN B N 1
ATOM 2287 C CA . ASN B 1 20 ? 10.058 102.775 -12.465 1.00 8.99 58 ASN B CA 1
ATOM 2288 C C . ASN B 1 20 ? 10.799 103.748 -11.555 1.00 9.17 58 ASN B C 1
ATOM 2289 O O . ASN B 1 20 ? 10.562 103.776 -10.344 1.00 9.62 58 ASN B O 1
ATOM 2294 N N . LEU B 1 21 ? 11.713 104.523 -12.128 1.00 9.03 59 LEU B N 1
ATOM 2295 C CA . LEU B 1 21 ? 12.532 105.459 -11.345 1.00 9.56 59 LEU B CA 1
ATOM 2296 C C . LEU B 1 21 ? 11.662 106.572 -10.803 1.00 9.38 59 LEU B C 1
ATOM 2297 O O . LEU B 1 21 ? 11.796 106.946 -9.646 1.00 10.16 59 LEU B O 1
ATOM 2302 N N . THR B 1 22 ? 10.752 107.091 -11.624 1.00 9.26 60 THR B N 1
ATOM 2303 C CA . THR B 1 22 ? 9.841 108.140 -11.186 1.00 9.56 60 THR B CA 1
ATOM 2304 C C . THR B 1 22 ? 9.012 107.683 -9.991 1.00 9.45 60 THR B C 1
ATOM 2305 O O . THR B 1 22 ? 8.929 108.375 -8.963 1.00 10.43 60 THR B O 1
ATOM 2309 N N . ARG B 1 23 ? 8.397 106.514 -10.134 1.00 9.39 61 ARG B N 1
ATOM 2310 C CA . ARG B 1 23 ? 7.506 105.986 -9.107 1.00 9.95 61 ARG B CA 1
ATOM 2311 C C . ARG B 1 23 ? 8.275 105.524 -7.873 1.00 9.97 61 ARG B C 1
ATOM 2312 O O . ARG B 1 23 ? 7.820 105.744 -6.737 1.00 11.20 61 ARG B O 1
ATOM 2320 N N . ALA B 1 24 ? 9.439 104.915 -8.078 1.00 10.21 62 ALA B N 1
ATOM 2321 C CA . ALA B 1 24 ? 10.291 104.516 -6.946 1.00 10.37 62 ALA B CA 1
ATOM 2322 C C . ALA B 1 24 ? 10.622 105.733 -6.081 1.00 11.03 62 ALA B C 1
ATOM 2323 O O . ALA B 1 24 ? 10.466 105.696 -4.857 1.00 11.36 62 ALA B O 1
ATOM 2325 N N . CYS B 1 25 ? 11.059 106.812 -6.718 1.00 11.26 63 CYS B N 1
ATOM 2326 C CA . CYS B 1 25 ? 11.498 107.991 -5.965 1.00 12.14 63 CYS B CA 1
ATOM 2327 C C . CYS B 1 25 ? 10.328 108.665 -5.248 1.00 12.23 63 CYS B C 1
ATOM 2328 O O . CYS B 1 25 ? 10.479 109.118 -4.118 1.00 11.94 63 CYS B O 1
ATOM 2331 N N . SER B 1 26 ? 9.148 108.712 -5.871 1.00 12.50 64 SER B N 1
ATOM 2332 C CA . SER B 1 26 ? 7.982 109.299 -5.211 1.00 12.87 64 SER B CA 1
ATOM 2333 C C . SER B 1 26 ? 7.569 108.449 -3.996 1.00 12.67 64 SER B C 1
ATOM 2334 O O . SER B 1 26 ? 7.241 108.988 -2.944 1.00 12.41 64 SER B O 1
ATOM 2337 N N . LEU B 1 27 ? 7.638 107.121 -4.114 1.00 11.87 65 LEU B N 1
ATOM 2338 C CA . LEU B 1 27 ? 7.313 106.240 -2.978 1.00 11.94 65 LEU B CA 1
ATOM 2339 C C . LEU B 1 27 ? 8.346 106.364 -1.863 1.00 11.54 65 LEU B C 1
ATOM 2340 O O . LEU B 1 27 ? 7.972 106.312 -0.687 1.00 11.85 65 LEU B O 1
ATOM 2345 N N . VAL B 1 28 ? 9.618 106.566 -2.213 1.00 11.11 66 VAL B N 1
ATOM 2346 C CA . VAL B 1 28 ? 10.645 106.802 -1.196 1.00 11.40 66 VAL B CA 1
ATOM 2347 C C . VAL B 1 28 ? 10.325 108.080 -0.415 1.00 11.28 66 VAL B C 1
ATOM 2348 O O . VAL B 1 28 ? 10.394 108.092 0.810 1.00 11.26 66 VAL B O 1
ATOM 2352 N N . ARG B 1 29 ? 9.953 109.149 -1.116 1.00 11.10 67 ARG B N 1
ATOM 2353 C CA . ARG B 1 29 ? 9.605 110.403 -0.461 1.00 11.52 67 ARG B CA 1
ATOM 2354 C C . ARG B 1 29 ? 8.421 110.214 0.480 1.00 10.65 67 ARG B C 1
ATOM 2355 O O . ARG B 1 29 ? 8.381 110.789 1.568 1.00 9.85 67 ARG B O 1
ATOM 2363 N N . GLU B 1 30 ? 7.441 109.425 0.054 1.00 10.66 68 GLU B N 1
ATOM 2364 C CA . GLU B 1 30 ? 6.268 109.141 0.867 1.00 11.28 68 GLU B CA 1
ATOM 2365 C C . GLU B 1 30 ? 6.677 108.402 2.137 1.00 10.39 68 GLU B C 1
ATOM 2366 O O . GLU B 1 30 ? 6.223 108.730 3.228 1.00 10.12 68 GLU B O 1
ATOM 2372 N N . ALA B 1 31 ? 7.556 107.418 1.991 1.00 9.61 69 ALA B N 1
ATOM 2373 C CA . ALA B 1 31 ? 8.002 106.645 3.141 1.00 10.05 69 ALA B CA 1
ATOM 2374 C C . ALA B 1 31 ? 8.697 107.553 4.146 1.00 9.76 69 ALA B C 1
ATOM 2375 O O . ALA B 1 31 ? 8.452 107.446 5.352 1.00 10.11 69 ALA B O 1
ATOM 2377 N N . ALA B 1 32 ? 9.549 108.444 3.646 1.00 9.99 70 ALA B N 1
ATOM 2378 C CA . ALA B 1 32 ? 10.261 109.394 4.508 1.00 10.78 70 ALA B CA 1
ATOM 2379 C C . ALA B 1 32 ? 9.274 110.334 5.204 1.00 11.16 70 ALA B C 1
ATOM 2380 O O . ALA B 1 32 ? 9.417 110.627 6.404 1.00 10.28 70 ALA B O 1
ATOM 2382 N N . LYS B 1 33 ? 8.254 110.775 4.471 1.00 11.91 71 LYS B N 1
ATOM 2383 C CA . LYS B 1 33 ? 7.198 111.628 5.036 1.00 12.35 71 LYS B CA 1
ATOM 2384 C C . LYS B 1 33 ? 6.480 110.950 6.207 1.00 12.34 71 LYS B C 1
ATOM 2385 O O . LYS B 1 33 ? 6.098 111.608 7.176 1.00 12.61 71 LYS B O 1
ATOM 2391 N N . GLN B 1 34 ? 6.299 109.634 6.113 1.00 11.93 72 GLN B N 1
ATOM 2392 C CA . GLN B 1 34 ? 5.644 108.868 7.159 1.00 12.16 72 GLN B CA 1
ATOM 2393 C C . GLN B 1 34 ? 6.634 108.412 8.237 1.00 11.75 72 GLN B C 1
ATOM 2394 O O . GLN B 1 34 ? 6.284 107.570 9.067 1.00 12.91 72 GLN B O 1
ATOM 2400 N N . GLY B 1 35 ? 7.848 108.955 8.215 1.00 11.23 73 GLY B N 1
ATOM 2401 C CA . GLY B 1 35 ? 8.791 108.782 9.313 1.00 11.27 73 GLY B CA 1
ATOM 2402 C C . GLY B 1 35 ? 9.778 107.641 9.168 1.00 11.04 73 GLY B C 1
ATOM 2403 O O . GLY B 1 35 ? 10.502 107.330 10.103 1.00 11.72 73 GLY B O 1
ATOM 2404 N N . ALA B 1 36 ? 9.856 107.027 7.996 1.00 10.64 74 ALA B N 1
ATOM 2405 C CA . ALA B 1 36 ? 10.840 105.969 7.799 1.00 10.51 74 ALA B CA 1
ATOM 2406 C C . ALA B 1 36 ? 12.256 106.527 7.920 1.00 10.59 74 ALA B C 1
ATOM 2407 O O . ALA B 1 36 ? 12.568 107.614 7.401 1.00 11.94 74 ALA B O 1
ATOM 2409 N N . ASN B 1 37 ? 13.118 105.777 8.601 1.00 10.80 75 ASN B N 1
ATOM 2410 C CA . ASN B 1 37 ? 14.521 106.128 8.756 1.00 10.49 75 ASN B CA 1
ATOM 2411 C C . ASN B 1 37 ? 15.404 105.344 7.804 1.00 10.43 75 ASN B C 1
ATOM 2412 O O . ASN B 1 37 ? 16.435 105.828 7.354 1.00 10.71 75 ASN B O 1
ATOM 2417 N N . ILE B 1 38 ? 14.991 104.110 7.524 1.00 9.75 76 ILE B N 1
ATOM 2418 C CA . ILE B 1 38 ? 15.637 103.284 6.522 1.00 9.80 76 ILE B CA 1
ATOM 2419 C C . ILE B 1 38 ? 14.537 102.830 5.569 1.00 9.10 76 ILE B C 1
ATOM 2420 O O . ILE B 1 38 ? 13.480 102.394 6.010 1.00 9.49 76 ILE B O 1
ATOM 2425 N N . VAL B 1 39 ? 14.802 102.961 4.268 1.00 8.93 77 VAL B N 1
ATOM 2426 C CA . VAL B 1 39 ? 13.842 102.573 3.225 1.00 8.70 77 VAL B CA 1
ATOM 2427 C C . VAL B 1 39 ? 14.529 101.600 2.277 1.00 8.57 77 VAL B C 1
ATOM 2428 O O . VAL B 1 39 ? 15.680 101.813 1.919 1.00 8.79 77 VAL B O 1
ATOM 2432 N N . SER B 1 40 ? 13.842 100.521 1.896 1.00 8.25 78 SER B N 1
ATOM 2433 C CA . SER B 1 40 ? 14.366 99.611 0.871 1.00 7.98 78 SER B CA 1
ATOM 2434 C C . SER B 1 40 ? 13.422 99.469 -0.305 1.00 7.62 78 SER B C 1
ATOM 2435 O O . SER B 1 40 ? 12.235 99.239 -0.139 1.00 7.68 78 SER B O 1
ATOM 2438 N N . LEU B 1 41 ? 14.002 99.586 -1.493 1.00 8.01 79 LEU B N 1
ATOM 2439 C CA . LEU B 1 41 ? 13.383 99.165 -2.747 1.00 8.10 79 LEU B CA 1
ATOM 2440 C C . LEU B 1 41 ? 13.667 97.675 -2.958 1.00 8.39 79 LEU B C 1
ATOM 2441 O O . LEU B 1 41 ? 14.483 97.087 -2.230 1.00 7.94 79 LEU B O 1
ATOM 2446 N N . PRO B 1 42 ? 12.950 97.045 -3.915 1.00 7.62 80 PRO B N 1
ATOM 2447 C CA . PRO B 1 42 ? 13.088 95.616 -4.141 1.00 7.95 80 PRO B CA 1
ATOM 2448 C C . PRO B 1 42 ? 14.110 95.230 -5.204 1.00 7.72 80 PRO B C 1
ATOM 2449 O O . PRO B 1 42 ? 14.661 96.087 -5.901 1.00 8.13 80 PRO B O 1
ATOM 2453 N N . GLU B 1 43 ? 14.344 93.924 -5.339 1.00 7.92 81 GLU B N 1
ATOM 2454 C CA . GLU B 1 43 ? 15.251 93.429 -6.373 1.00 8.47 81 GLU B CA 1
ATOM 2455 C C . GLU B 1 43 ? 14.813 93.879 -7.761 1.00 7.92 81 GLU B C 1
ATOM 2456 O O . GLU B 1 43 ? 13.613 93.863 -8.082 1.00 8.07 81 GLU B O 1
ATOM 2462 N N . CYS B 1 44 ? 15.804 94.258 -8.567 1.00 8.68 82 CYS B N 1
ATOM 2463 C CA . CYS B 1 44 ? 15.611 94.662 -9.959 1.00 8.73 82 CYS B CA 1
ATOM 2464 C C . CYS B 1 44 ? 14.428 95.621 -10.101 1.00 8.35 82 CYS B C 1
ATOM 2465 O O . CYS B 1 44 ? 13.524 95.431 -10.905 1.00 8.99 82 CYS B O 1
ATOM 2468 N N . PHE B 1 45 ? 14.452 96.688 -9.307 1.00 8.62 83 PHE B N 1
ATOM 2469 C CA . PHE B 1 45 ? 13.287 97.556 -9.205 1.00 8.14 83 PHE B CA 1
ATOM 2470 C C . PHE B 1 45 ? 13.117 98.460 -10.418 1.00 8.11 83 PHE B C 1
ATOM 2471 O O . PHE B 1 45 ? 12.032 98.994 -10.627 1.00 8.17 83 PHE B O 1
ATOM 2479 N N . ASN B 1 46 ? 14.181 98.647 -11.200 1.00 7.63 84 ASN B N 1
ATOM 2480 C CA . ASN B 1 46 ? 14.154 99.644 -12.279 1.00 7.97 84 ASN B CA 1
ATOM 2481 C C . ASN B 1 46 ? 13.871 99.067 -13.657 1.00 8.18 84 ASN B C 1
ATOM 2482 O O . ASN B 1 46 ? 13.791 99.818 -14.616 1.00 8.49 84 ASN B O 1
ATOM 2487 N N . SER B 1 47 ? 13.723 97.748 -13.758 1.00 8.57 85 SER B N 1
ATOM 2488 C CA . SER B 1 47 ? 13.625 97.097 -15.057 1.00 8.80 85 SER B CA 1
ATOM 2489 C C . SER B 1 47 ? 13.078 95.681 -14.926 1.00 9.16 85 SER B C 1
ATOM 2490 O O . SER B 1 47 ? 13.119 95.112 -13.848 1.00 9.14 85 SER B O 1
ATOM 2493 N N . PRO B 1 48 ? 12.570 95.099 -16.024 1.00 9.52 86 PRO B N 1
ATOM 2494 C CA . PRO B 1 48 ? 12.089 93.724 -15.919 1.00 10.00 86 PRO B CA 1
ATOM 2495 C C . PRO B 1 48 ? 13.193 92.718 -15.632 1.00 9.74 86 PRO B C 1
ATOM 2496 O O . PRO B 1 48 ? 14.292 92.821 -16.168 1.00 9.18 86 PRO B O 1
ATOM 2500 N N . TYR B 1 49 ? 12.869 91.727 -14.807 1.00 10.23 87 TYR B N 1
ATOM 2501 C CA . TYR B 1 49 ? 13.828 90.720 -14.383 1.00 10.38 87 TYR B CA 1
ATOM 2502 C C . TYR B 1 49 ? 13.905 89.571 -15.380 1.00 10.55 87 TYR B C 1
ATOM 2503 O O . TYR B 1 49 ? 12.911 88.884 -15.603 1.00 10.95 87 TYR B O 1
ATOM 2512 N N . GLY B 1 50 ? 15.086 89.366 -15.960 1.00 10.44 88 GLY B N 1
ATOM 2513 C CA . GLY B 1 50 ? 15.309 88.303 -16.932 1.00 10.73 88 GLY B CA 1
ATOM 2514 C C . GLY B 1 50 ? 16.625 88.455 -17.667 1.00 10.54 88 GLY B C 1
ATOM 2515 O O . GLY B 1 50 ? 17.112 89.557 -17.851 1.00 10.56 88 GLY B O 1
ATOM 2516 N N . THR B 1 51 ? 17.205 87.344 -18.113 1.00 10.59 89 THR B N 1
ATOM 2517 C CA . THR B 1 51 ? 18.558 87.389 -18.664 1.00 11.08 89 THR B CA 1
ATOM 2518 C C . THR B 1 51 ? 18.695 88.143 -19.979 1.00 10.63 89 THR B C 1
ATOM 2519 O O . THR B 1 51 ? 19.797 88.569 -20.323 1.00 10.72 89 THR B O 1
ATOM 2523 N N . THR B 1 52 ? 17.612 88.279 -20.738 1.00 10.44 90 THR B N 1
ATOM 2524 C CA . THR B 1 52 ? 17.674 89.042 -21.990 1.00 10.34 90 THR B CA 1
ATOM 2525 C C . THR B 1 52 ? 17.366 90.521 -21.766 1.00 9.55 90 THR B C 1
ATOM 2526 O O . THR B 1 52 ? 17.491 91.335 -22.696 1.00 9.80 90 THR B O 1
ATOM 2530 N N . TYR B 1 53 ? 16.948 90.852 -20.544 1.00 9.99 91 TYR B N 1
ATOM 2531 C CA . TYR B 1 53 ? 16.709 92.242 -20.188 1.00 9.79 91 TYR B CA 1
ATOM 2532 C C . TYR B 1 53 ? 17.948 92.888 -19.583 1.00 9.18 91 TYR B C 1
ATOM 2533 O O . TYR B 1 53 ? 18.239 94.047 -19.872 1.00 8.69 91 TYR B O 1
ATOM 2542 N N . PHE B 1 54 ? 18.662 92.173 -18.716 1.00 9.12 92 PHE B N 1
ATOM 2543 C CA . PHE B 1 54 ? 19.786 92.769 -17.997 1.00 9.26 92 PHE B CA 1
ATOM 2544 C C . PHE B 1 54 ? 20.746 93.539 -18.880 1.00 9.16 92 PHE B C 1
ATOM 2545 O O . PHE B 1 54 ? 21.149 94.631 -18.520 1.00 9.53 92 PHE B O 1
ATOM 2553 N N . PRO B 1 55 ? 21.188 92.964 -20.010 1.00 9.05 93 PRO B N 1
ATOM 2554 C CA . PRO B 1 55 ? 22.189 93.694 -20.781 1.00 10.04 93 PRO B CA 1
ATOM 2555 C C . PRO B 1 55 ? 21.719 95.059 -21.271 1.00 10.49 93 PRO B C 1
ATOM 2556 O O . PRO B 1 55 ? 22.529 95.974 -21.401 1.00 11.99 93 PRO B O 1
ATOM 2560 N N . ASP B 1 56 ? 20.427 95.187 -21.547 1.00 10.45 94 ASP B N 1
ATOM 2561 C CA . ASP B 1 56 ? 19.889 96.387 -22.174 1.00 10.43 94 ASP B CA 1
ATOM 2562 C C . ASP B 1 56 ? 19.459 97.438 -21.176 1.00 10.55 94 ASP B C 1
ATOM 2563 O O . ASP B 1 56 ? 19.495 98.629 -21.482 1.00 11.82 94 ASP B O 1
ATOM 2568 N N . TYR B 1 57 ? 19.093 97.012 -19.970 1.00 9.46 95 TYR B N 1
ATOM 2569 C CA . TYR B 1 57 ? 18.758 97.957 -18.916 1.00 9.20 95 TYR B CA 1
ATOM 2570 C C . TYR B 1 57 ? 19.921 98.272 -17.985 1.00 9.24 95 TYR B C 1
ATOM 2571 O O . TYR B 1 57 ? 19.801 99.177 -17.166 1.00 9.09 95 TYR B O 1
ATOM 2580 N N . ALA B 1 58 ? 21.023 97.537 -18.097 1.00 8.77 96 ALA B N 1
ATOM 2581 C CA . ALA B 1 58 ? 22.201 97.753 -17.246 1.00 8.68 96 ALA B CA 1
ATOM 2582 C C . ALA B 1 58 ? 22.744 99.165 -17.355 1.00 8.70 96 ALA B C 1
ATOM 2583 O O . ALA B 1 58 ? 22.681 99.791 -18.429 1.00 9.55 96 ALA B O 1
ATOM 2585 N N . GLU B 1 59 ? 23.284 99.650 -16.239 1.00 9.10 97 GLU B N 1
ATOM 2586 C CA . GLU B 1 59 ? 23.914 100.960 -16.131 1.00 9.56 97 GLU B CA 1
ATOM 2587 C C . GLU B 1 59 ? 25.231 100.829 -15.402 1.00 9.64 97 GLU B C 1
ATOM 2588 O O . GLU B 1 59 ? 25.411 99.908 -14.593 1.00 9.92 97 GLU B O 1
ATOM 2594 N N . LYS B 1 60 ? 26.133 101.771 -15.638 1.00 9.92 98 LYS B N 1
ATOM 2595 C CA . LYS B 1 60 ? 27.277 101.925 -14.747 1.00 11.47 98 LYS B CA 1
ATOM 2596 C C . LYS B 1 60 ? 26.810 102.605 -13.457 1.00 11.60 98 LYS B C 1
ATOM 2597 O O . LYS B 1 60 ? 25.736 103.206 -13.402 1.00 11.74 98 LYS B O 1
ATOM 2603 N N . ILE B 1 61 ? 27.597 102.451 -12.398 1.00 11.69 99 ILE B N 1
ATOM 2604 C CA . ILE B 1 61 ? 27.340 103.115 -11.126 1.00 11.61 99 ILE B CA 1
ATOM 2605 C C . ILE B 1 61 ? 28.528 104.045 -10.853 1.00 11.03 99 ILE B C 1
ATOM 2606 O O . ILE B 1 61 ? 29.671 103.580 -10.702 1.00 12.36 99 ILE B O 1
ATOM 2611 N N . PRO B 1 62 ? 28.293 105.367 -10.857 1.00 10.28 100 PRO B N 1
ATOM 2612 C CA . PRO B 1 62 ? 27.033 106.076 -11.007 1.00 9.22 100 PRO B CA 1
ATOM 2613 C C . PRO B 1 62 ? 26.429 106.090 -12.405 1.00 9.19 100 PRO B C 1
ATOM 2614 O O . PRO B 1 62 ? 27.137 106.099 -13.408 1.00 9.47 100 PRO B O 1
ATOM 2618 N N . GLY B 1 63 ? 25.106 106.139 -12.433 1.00 9.17 101 GLY B N 1
ATOM 2619 C CA . GLY B 1 63 ? 24.356 106.274 -13.673 1.00 9.79 101 GLY B CA 1
ATOM 2620 C C . GLY B 1 63 ? 22.973 106.803 -13.380 1.00 9.97 101 GLY B C 1
ATOM 2621 O O . GLY B 1 63 ? 22.692 107.273 -12.277 1.00 10.73 101 GLY B O 1
ATOM 2622 N N . GLU B 1 64 ? 22.097 106.694 -14.366 1.00 11.05 102 GLU B N 1
ATOM 2623 C CA . GLU B 1 64 ? 20.760 107.311 -14.318 1.00 11.46 102 GLU B CA 1
ATOM 2624 C C . GLU B 1 64 ? 20.031 106.937 -13.021 1.00 10.86 102 GLU B C 1
ATOM 2625 O O . GLU B 1 64 ? 19.565 107.798 -12.273 1.00 11.34 102 GLU B O 1
ATOM 2631 N N . SER B 1 65 ? 19.983 105.641 -12.734 1.00 10.61 103 SER B N 1
ATOM 2632 C CA . SER B 1 65 ? 19.227 105.150 -11.600 1.00 10.51 103 SER B CA 1
ATOM 2633 C C . SER B 1 65 ? 19.853 105.515 -10.266 1.00 10.53 103 SER B C 1
ATOM 2634 O O . SER B 1 65 ? 19.150 105.921 -9.350 1.00 11.21 103 SER B O 1
ATOM 2637 N N . THR B 1 66 ? 21.168 105.333 -10.129 1.00 9.81 104 THR B N 1
ATOM 2638 C CA . THR B 1 66 ? 21.819 105.626 -8.859 1.00 10.27 104 THR B CA 1
ATOM 2639 C C . THR B 1 66 ? 21.872 107.126 -8.556 1.00 9.98 104 THR B C 1
ATOM 2640 O O . THR B 1 66 ? 21.860 107.537 -7.392 1.00 10.08 104 THR B O 1
ATOM 2644 N N . GLN B 1 67 ? 21.897 107.947 -9.598 1.00 10.19 105 GLN B N 1
ATOM 2645 C CA . GLN B 1 67 ? 21.851 109.399 -9.410 1.00 11.09 105 GLN B CA 1
ATOM 2646 C C . GLN B 1 67 ? 20.517 109.816 -8.818 1.00 10.71 105 GLN B C 1
ATOM 2647 O O . GLN B 1 67 ? 20.468 110.606 -7.877 1.00 11.21 105 GLN B O 1
ATOM 2653 N N . LYS B 1 68 ? 19.432 109.244 -9.329 1.00 10.83 106 LYS B N 1
ATOM 2654 C CA . LYS B 1 68 ? 18.123 109.492 -8.755 1.00 11.45 106 LYS B CA 1
ATOM 2655 C C . LYS B 1 68 ? 18.016 108.995 -7.302 1.00 10.69 106 LYS B C 1
ATOM 2656 O O . LYS B 1 68 ? 17.475 109.694 -6.458 1.00 10.41 106 LYS B O 1
ATOM 2662 N N . LEU B 1 69 ? 18.532 107.805 -7.007 1.00 9.76 107 LEU B N 1
ATOM 2663 C CA . LEU B 1 69 ? 18.487 107.289 -5.642 1.00 10.36 107 LEU B CA 1
ATOM 2664 C C . LEU B 1 69 ? 19.293 108.159 -4.680 1.00 9.93 107 LEU B C 1
ATOM 2665 O O . LEU B 1 69 ? 18.842 108.424 -3.565 1.00 9.65 107 LEU B O 1
ATOM 2670 N N . SER B 1 70 ? 20.489 108.570 -5.108 1.00 9.90 108 SER B N 1
ATOM 2671 C CA . SER B 1 70 ? 21.354 109.439 -4.306 1.00 10.70 108 SER B CA 1
ATOM 2672 C C . SER B 1 70 ? 20.616 110.722 -3.949 1.00 10.63 108 SER B C 1
ATOM 2673 O O . SER B 1 70 ? 20.591 111.126 -2.783 1.00 10.22 108 SER B O 1
ATOM 2676 N N . GLU B 1 71 ? 20.003 111.344 -4.959 1.00 11.01 109 GLU B N 1
ATOM 2677 C CA . GLU B 1 71 ? 19.294 112.619 -4.796 1.00 12.31 109 GLU B CA 1
ATOM 2678 C C . GLU B 1 71 ? 18.148 112.487 -3.806 1.00 11.41 109 GLU B C 1
ATOM 2679 O O . GLU B 1 71 ? 17.976 113.330 -2.923 1.00 11.10 109 GLU B O 1
ATOM 2685 N N . VAL B 1 72 ? 17.363 111.418 -3.931 1.00 11.39 110 VAL B N 1
ATOM 2686 C CA . VAL B 1 72 ? 16.177 111.288 -3.100 1.00 11.67 110 VAL B CA 1
ATOM 2687 C C . VAL B 1 72 ? 16.540 110.927 -1.645 1.00 11.48 110 VAL B C 1
ATOM 2688 O O . VAL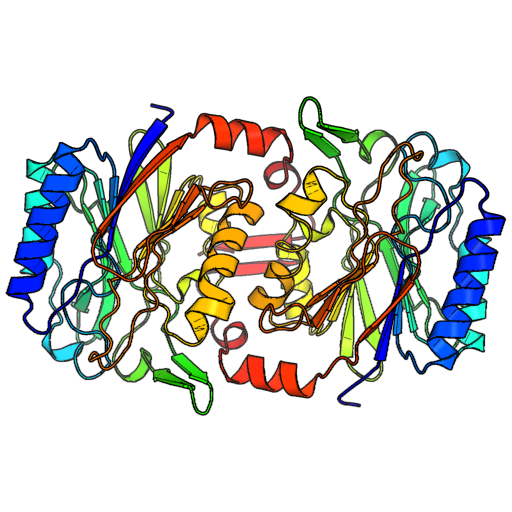 B 1 72 ? 15.859 111.369 -0.716 1.00 11.17 110 VAL B O 1
ATOM 2692 N N . ALA B 1 73 ? 17.625 110.167 -1.452 1.00 11.26 111 ALA B N 1
ATOM 2693 C CA . ALA B 1 73 ? 18.132 109.861 -0.106 1.00 12.32 111 ALA B CA 1
ATOM 2694 C C . ALA B 1 73 ? 18.597 111.141 0.605 1.00 12.73 111 ALA B C 1
ATOM 2695 O O . ALA B 1 73 ? 18.325 111.345 1.796 1.00 11.10 111 ALA B O 1
ATOM 2697 N N . LYS B 1 74 ? 19.302 111.977 -0.156 1.00 14.06 112 LYS B N 1
ATOM 2698 C CA . LYS B 1 74 ? 19.762 113.318 0.268 1.00 15.69 112 LYS B CA 1
ATOM 2699 C C . LYS B 1 74 ? 18.614 114.197 0.728 1.00 15.68 112 LYS B C 1
ATOM 2700 O O . LYS B 1 74 ? 18.603 114.713 1.849 1.00 15.81 112 LYS B O 1
ATOM 2706 N N . GLU B 1 75 ? 17.656 114.382 -0.168 1.00 15.79 113 GLU B N 1
ATOM 2707 C CA . GLU B 1 75 ? 16.558 115.315 0.048 1.00 16.25 113 GLU B CA 1
ATOM 2708 C C . GLU B 1 75 ? 15.597 114.847 1.139 1.00 15.88 113 GLU B C 1
ATOM 2709 O O . GLU B 1 75 ? 14.976 115.669 1.821 1.00 15.30 113 GLU B O 1
ATOM 2715 N N . SER B 1 76 ? 15.497 113.529 1.322 1.00 15.04 114 SER B N 1
ATOM 2716 C CA . SER B 1 76 ? 14.647 112.943 2.355 1.00 14.96 114 SER B CA 1
ATOM 2717 C C . SER B 1 76 ? 15.394 112.681 3.665 1.00 13.84 114 SER B C 1
ATOM 2718 O O . SER B 1 76 ? 14.777 112.297 4.653 1.00 13.12 114 SER B O 1
ATOM 2721 N N . SER B 1 77 ? 16.714 112.841 3.659 1.00 13.81 115 SER B N 1
ATOM 2722 C CA . SER B 1 77 ? 17.550 112.611 4.837 1.00 14.00 115 SER B CA 1
ATOM 2723 C C . SER B 1 77 ? 17.345 111.207 5.443 1.00 13.23 115 SER B C 1
ATOM 2724 O O . SER B 1 77 ? 17.126 111.063 6.645 1.00 13.79 115 SER B O 1
ATOM 2727 N N . ILE B 1 78 ? 17.401 110.180 4.589 1.00 12.17 116 ILE B N 1
ATOM 2728 C CA . ILE B 1 78 ? 17.221 108.779 5.018 1.00 11.80 116 ILE B CA 1
ATOM 2729 C C . ILE B 1 78 ? 18.354 107.886 4.540 1.00 10.81 116 ILE B C 1
ATOM 2730 O O . ILE B 1 78 ? 19.144 108.279 3.688 1.00 10.74 116 ILE B O 1
ATOM 2735 N N . TYR B 1 79 ? 18.407 106.664 5.079 1.00 9.95 117 TYR B N 1
ATOM 2736 C CA . TYR B 1 79 ? 19.204 105.588 4.497 1.00 9.63 117 TYR B CA 1
ATOM 2737 C C . TYR B 1 79 ? 18.336 104.863 3.490 1.00 8.93 117 TYR B C 1
ATOM 2738 O O . TYR B 1 79 ? 17.239 104.395 3.826 1.00 9.22 117 TYR B O 1
ATOM 2747 N N . LEU B 1 80 ? 18.816 104.803 2.253 1.00 7.90 118 LEU B N 1
ATOM 2748 C CA . LEU B 1 80 ? 18.058 104.220 1.149 1.00 8.03 118 LEU B CA 1
ATOM 2749 C C . LEU B 1 80 ? 18.813 103.033 0.597 1.00 7.85 118 LEU B C 1
ATOM 2750 O O . LEU B 1 80 ? 19.883 103.182 0.013 1.00 8.15 118 LEU B O 1
ATOM 2755 N N . ILE B 1 81 ? 18.224 101.858 0.786 1.00 7.44 119 ILE B N 1
ATOM 2756 C CA . ILE B 1 81 ? 18.713 100.626 0.209 1.00 7.54 119 ILE B CA 1
ATOM 2757 C C . ILE B 1 81 ? 18.081 100.510 -1.175 1.00 7.26 119 ILE B C 1
ATOM 2758 O O . ILE B 1 81 ? 16.860 100.332 -1.302 1.00 6.91 119 ILE B O 1
ATOM 2763 N N . GLY B 1 82 ? 18.908 100.664 -2.202 1.00 8.10 120 GLY B N 1
ATOM 2764 C CA . GLY B 1 82 ? 18.428 100.771 -3.571 1.00 8.24 120 GLY B CA 1
ATOM 2765 C C . GLY B 1 82 ? 17.983 99.511 -4.274 1.00 8.62 120 GLY B C 1
ATOM 2766 O O . GLY B 1 82 ? 18.226 99.348 -5.467 1.00 8.76 120 GLY B O 1
ATOM 2767 N N . GLY B 1 83 ? 17.282 98.634 -3.568 1.00 7.95 121 GLY B N 1
ATOM 2768 C CA . GLY B 1 83 ? 16.838 97.373 -4.171 1.00 8.36 121 GLY B CA 1
ATOM 2769 C C . GLY B 1 83 ? 18.013 96.709 -4.844 1.00 8.18 121 GLY B C 1
ATOM 2770 O O . GLY B 1 83 ? 19.080 96.577 -4.250 1.00 9.16 121 GLY B O 1
ATOM 2771 N N . SER B 1 84 ? 17.824 96.282 -6.086 1.00 7.50 122 SER B N 1
ATOM 2772 C CA . SER B 1 84 ? 18.960 96.049 -6.953 1.00 7.59 122 SER B CA 1
ATOM 2773 C C . SER B 1 84 ? 18.637 96.552 -8.349 1.00 7.50 122 SER B C 1
ATOM 2774 O O . SER B 1 84 ? 17.462 96.739 -8.692 1.00 7.52 122 SER B O 1
ATOM 2777 N N . ILE B 1 85 ? 19.694 96.761 -9.128 1.00 7.30 123 ILE B N 1
ATOM 2778 C CA . ILE B 1 85 ? 19.601 97.076 -10.552 1.00 7.58 123 ILE B CA 1
ATOM 2779 C C . ILE B 1 85 ? 20.677 96.277 -11.281 1.00 7.56 123 ILE B C 1
ATOM 2780 O O . ILE B 1 85 ? 21.698 95.914 -10.681 1.00 7.78 123 ILE B O 1
ATOM 2785 N N . PRO B 1 86 ? 20.472 96.023 -12.583 1.00 7.42 124 PRO B N 1
ATOM 2786 C CA . PRO B 1 86 ? 21.584 95.472 -13.352 1.00 7.56 124 PRO B CA 1
ATOM 2787 C C . PRO B 1 86 ? 22.689 96.514 -13.554 1.00 7.65 124 PRO B C 1
ATOM 2788 O O . PRO B 1 86 ? 22.418 97.639 -13.986 1.00 7.70 124 PRO B O 1
ATOM 2792 N N . GLU B 1 87 ? 23.907 96.126 -13.216 1.00 7.81 125 GLU B N 1
ATOM 2793 C CA . GLU B 1 87 ? 25.078 96.993 -13.265 1.00 8.34 125 GLU B CA 1
ATOM 2794 C C . GLU B 1 87 ? 26.064 96.480 -14.294 1.00 9.38 125 GLU B C 1
ATOM 2795 O O . GLU B 1 87 ? 26.362 95.293 -14.311 1.00 9.55 125 GLU B O 1
ATOM 2801 N N . GLU B 1 88 ? 26.594 97.377 -15.132 1.00 9.93 126 GLU B N 1
ATOM 2802 C CA . GLU B 1 88 ? 27.687 97.037 -16.047 1.00 10.86 126 GLU B CA 1
ATOM 2803 C C . GLU B 1 88 ? 28.996 97.572 -15.495 1.00 11.06 126 GLU B C 1
ATOM 2804 O O . GLU B 1 88 ? 29.051 98.704 -15.027 1.00 11.09 126 GLU B O 1
ATOM 2810 N N . ASP B 1 89 ? 30.036 96.746 -15.554 1.00 12.94 127 ASP B N 1
ATOM 2811 C CA . ASP B 1 89 ? 31.383 97.163 -15.168 1.00 13.90 127 ASP B CA 1
ATOM 2812 C C . ASP B 1 89 ? 32.404 96.278 -15.858 1.00 14.90 127 ASP B C 1
ATOM 2813 O O . ASP B 1 89 ? 32.399 95.066 -15.694 1.00 14.61 127 ASP B O 1
ATOM 2818 N N . ALA B 1 90 ? 33.290 96.899 -16.635 1.00 15.82 128 ALA B N 1
ATOM 2819 C CA . ALA B 1 90 ? 34.402 96.197 -17.264 1.00 16.11 128 ALA B CA 1
ATOM 2820 C C . ALA B 1 90 ? 33.977 94.975 -18.077 1.00 16.47 128 ALA B C 1
ATOM 2821 O O . ALA B 1 90 ? 34.595 93.916 -17.992 1.00 17.32 128 ALA B O 1
ATOM 2823 N N . GLY B 1 91 ? 32.909 95.120 -18.853 1.00 16.03 129 GLY B N 1
ATOM 2824 C CA . GLY B 1 91 ? 32.466 94.057 -19.730 1.00 16.16 129 GLY B CA 1
ATOM 2825 C C . GLY B 1 91 ? 31.657 92.983 -19.030 1.00 15.92 129 GLY B C 1
ATOM 2826 O O . GLY B 1 91 ? 31.254 92.011 -19.665 1.00 17.04 129 GLY B O 1
ATOM 2827 N N . LYS B 1 92 ? 31.407 93.163 -17.734 1.00 15.59 130 LYS B N 1
ATOM 2828 C CA . LYS B 1 92 ? 30.598 92.220 -16.967 1.00 15.11 130 LYS B CA 1
ATOM 2829 C C . LYS B 1 92 ? 29.347 92.878 -16.414 1.00 13.64 130 LYS B C 1
ATOM 2830 O O . LYS B 1 92 ? 29.283 94.108 -16.235 1.00 12.84 130 LYS B O 1
ATOM 2836 N N . LEU B 1 93 ? 28.347 92.044 -16.142 1.00 12.10 131 LEU B N 1
ATOM 2837 C CA . LEU B 1 93 ? 27.064 92.512 -15.628 1.00 10.89 131 LEU B CA 1
ATOM 2838 C C . LEU B 1 93 ? 26.855 91.920 -14.243 1.00 9.97 131 LEU B C 1
ATOM 2839 O O . LEU B 1 93 ? 27.155 90.747 -14.022 1.00 10.42 131 LEU B O 1
ATOM 2844 N N . TYR B 1 94 ? 26.326 92.718 -13.326 1.00 9.58 132 TYR B N 1
ATOM 2845 C CA . TYR B 1 94 ? 26.042 92.265 -11.975 1.00 9.48 132 TYR B CA 1
ATOM 2846 C C . TYR B 1 94 ? 24.632 92.627 -11.559 1.00 8.79 132 TYR B C 1
ATOM 2847 O O . TYR B 1 94 ? 23.989 93.459 -12.180 1.00 8.10 132 TYR B O 1
ATOM 2856 N N . ASN B 1 95 ? 24.149 91.977 -10.503 1.00 9.09 133 ASN B N 1
ATOM 2857 C CA . ASN B 1 95 ? 22.854 92.287 -9.869 1.00 8.53 133 ASN B CA 1
ATOM 2858 C C . ASN B 1 95 ? 23.215 93.043 -8.587 1.00 8.38 133 ASN B C 1
ATOM 2859 O O . ASN B 1 95 ? 23.707 92.444 -7.645 1.00 8.59 133 ASN B O 1
ATOM 2864 N N . THR B 1 96 ? 23.001 94.359 -8.558 1.00 8.52 134 THR B N 1
ATOM 2865 C CA . THR B 1 96 ? 23.668 95.214 -7.574 1.00 8.91 134 THR B CA 1
ATOM 2866 C C . THR B 1 96 ? 22.744 96.074 -6.732 1.00 8.55 134 THR B C 1
ATOM 2867 O O . THR B 1 96 ? 21.935 96.843 -7.260 1.00 8.85 134 THR B O 1
ATOM 2871 N N . CYS B 1 97 ? 22.923 95.960 -5.415 1.00 9.22 135 CYS B N 1
ATOM 2872 C CA . CYS B 1 97 ? 22.212 96.769 -4.437 1.00 9.28 135 CYS B CA 1
ATOM 2873 C C . CYS B 1 97 ? 23.114 97.893 -3.943 1.00 9.46 135 CYS B C 1
ATOM 2874 O O . CYS B 1 97 ? 24.124 97.638 -3.273 1.00 10.50 135 CYS B O 1
ATOM 2877 N N . SER B 1 98 ? 22.745 99.126 -4.287 1.00 8.92 136 SER B N 1
ATOM 2878 C CA . SER B 1 98 ? 23.485 100.307 -3.857 1.00 9.07 136 SER B CA 1
ATOM 2879 C C . SER B 1 98 ? 22.733 100.971 -2.713 1.00 8.33 136 SER B C 1
ATOM 2880 O O . SER B 1 98 ? 21.501 101.092 -2.761 1.00 8.26 136 SER B O 1
ATOM 2883 N N . VAL B 1 99 ? 23.471 101.375 -1.679 1.00 8.48 137 VAL B N 1
ATOM 2884 C CA . VAL B 1 99 ? 22.892 101.988 -0.486 1.00 8.85 137 VAL B CA 1
ATOM 2885 C C . VAL B 1 99 ? 23.426 103.407 -0.346 1.00 8.86 137 VAL B C 1
ATOM 2886 O O . VAL B 1 99 ? 24.627 103.610 -0.390 1.00 9.10 137 VAL B O 1
ATOM 2890 N N . PHE B 1 100 ? 22.517 104.350 -0.138 1.00 8.80 138 PHE B N 1
ATOM 2891 C CA . PHE B 1 100 ? 22.849 105.768 -0.019 1.00 9.53 138 PHE B CA 1
ATOM 2892 C C . PHE B 1 100 ? 22.433 106.253 1.347 1.00 10.65 138 PHE B C 1
ATOM 2893 O O . PHE B 1 100 ? 21.372 105.881 1.839 1.00 10.53 138 PHE B O 1
ATOM 2901 N N . GLY B 1 101 ? 23.282 107.079 1.961 1.00 11.00 139 GLY B N 1
ATOM 2902 C CA . GLY B 1 101 ? 23.004 107.639 3.276 1.00 12.36 139 GLY B CA 1
ATOM 2903 C C . GLY B 1 101 ? 22.240 108.950 3.183 1.00 13.06 139 GLY B C 1
ATOM 2904 O O . GLY B 1 101 ? 22.004 109.451 2.077 1.00 12.92 139 GLY B O 1
ATOM 2905 N N . PRO B 1 102 ? 21.831 109.507 4.339 1.00 14.37 140 PRO B N 1
ATOM 2906 C CA . PRO B 1 102 ? 21.058 110.755 4.404 1.00 15.30 140 PRO B CA 1
ATOM 2907 C C . PRO B 1 102 ? 21.708 111.990 3.775 1.00 16.37 140 PRO B C 1
ATOM 2908 O O . PRO B 1 102 ? 21.024 112.987 3.587 1.00 16.96 140 PRO B O 1
ATOM 2912 N N . ASP B 1 103 ? 23.007 111.926 3.488 1.00 17.00 141 ASP B N 1
ATOM 2913 C CA . ASP B 1 103 ? 23.713 112.983 2.758 1.00 17.67 141 ASP B CA 1
ATOM 2914 C C . ASP B 1 103 ? 23.861 112.673 1.261 1.00 17.65 141 ASP B C 1
ATOM 2915 O O . ASP B 1 103 ? 24.495 113.430 0.528 1.00 17.79 141 ASP B O 1
ATOM 2920 N N . GLY B 1 104 ? 23.279 111.562 0.806 1.00 16.91 142 GLY B N 1
ATOM 2921 C CA . GLY B 1 104 ? 23.370 111.148 -0.602 1.00 16.63 142 GLY B CA 1
ATOM 2922 C C . GLY B 1 104 ? 24.597 110.348 -0.979 1.00 16.48 142 GLY B C 1
ATOM 2923 O O . GLY B 1 104 ? 24.774 109.964 -2.136 1.00 15.79 142 GLY B O 1
ATOM 2924 N N . SER B 1 105 ? 25.446 110.088 0.005 1.00 15.97 143 SER B N 1
ATOM 2925 C CA . SER B 1 105 ? 26.668 109.352 -0.215 1.00 15.86 143 SER B CA 1
ATOM 2926 C C . SER B 1 105 ? 26.395 107.859 -0.395 1.00 14.81 143 SER B C 1
ATOM 2927 O O . SER B 1 105 ? 25.585 107.302 0.337 1.00 14.76 143 SER B O 1
ATOM 2930 N N . LEU B 1 106 ? 27.110 107.224 -1.320 1.00 14.13 144 LEU B N 1
ATOM 2931 C CA . LEU B 1 106 ? 27.118 105.752 -1.401 1.00 14.09 144 LEU B CA 1
ATOM 2932 C C . LEU B 1 106 ? 27.845 105.186 -0.196 1.00 13.51 144 LEU B C 1
ATOM 2933 O O . LEU B 1 106 ? 29.009 105.501 0.046 1.00 13.60 144 LEU B O 1
ATOM 2938 N N . LEU B 1 107 ? 27.165 104.310 0.533 1.00 12.66 145 LEU B N 1
ATOM 2939 C CA . LEU B 1 107 ? 27.719 103.703 1.731 1.00 12.18 145 LEU B CA 1
ATOM 2940 C C . LEU B 1 107 ? 28.340 102.358 1.420 1.00 11.77 145 LEU B C 1
ATOM 2941 O O . LEU B 1 107 ? 29.342 101.989 2.008 1.00 11.96 145 LEU B O 1
ATOM 2946 N N . VAL B 1 108 ? 27.717 101.620 0.513 1.00 11.01 146 VAL B N 1
ATOM 2947 C CA . VAL B 1 108 ? 28.161 100.284 0.161 1.00 11.30 146 VAL B CA 1
ATOM 2948 C C . VAL B 1 108 ? 27.414 99.858 -1.092 1.00 10.63 146 VAL B C 1
ATOM 2949 O O . VAL B 1 108 ? 26.318 100.358 -1.357 1.00 8.91 146 VAL B O 1
ATOM 2953 N N . LYS B 1 109 ? 27.994 98.940 -1.862 1.00 11.19 147 LYS B N 1
ATOM 2954 C CA . LYS B 1 109 ? 27.280 98.346 -2.986 1.00 11.92 147 LYS B CA 1
ATOM 2955 C C . LYS B 1 109 ? 27.494 96.838 -2.917 1.00 11.06 147 LYS B C 1
ATOM 2956 O O . LYS B 1 109 ? 28.627 96.351 -2.804 1.00 11.35 147 LYS B O 1
ATOM 2962 N N . HIS B 1 110 ? 26.381 96.124 -2.881 1.00 9.95 148 HIS B N 1
ATOM 2963 C CA . HIS B 1 110 ? 26.377 94.670 -2.802 1.00 10.08 148 HIS B CA 1
ATOM 2964 C C . HIS B 1 110 ? 26.020 94.069 -4.149 1.00 9.25 148 HIS B C 1
ATOM 2965 O O . HIS B 1 110 ? 24.888 94.203 -4.627 1.00 9.88 148 HIS B O 1
ATOM 2972 N N . ARG B 1 111 ? 26.981 93.378 -4.745 1.00 9.77 149 ARG B N 1
ATOM 2973 C CA . ARG B 1 111 ? 26.729 92.592 -5.931 1.00 9.84 149 ARG B CA 1
ATOM 2974 C C . ARG B 1 111 ? 26.316 91.206 -5.468 1.00 9.51 149 ARG B C 1
ATOM 2975 O O . ARG B 1 111 ? 27.020 90.571 -4.677 1.00 10.59 149 ARG B O 1
ATOM 2983 N N . LYS B 1 112 ? 25.157 90.760 -5.939 1.00 8.83 150 LYS B N 1
ATOM 2984 C CA . LYS B 1 112 ? 24.619 89.438 -5.588 1.00 9.24 150 LYS B CA 1
ATOM 2985 C C . LYS B 1 112 ? 25.723 88.389 -5.636 1.00 8.99 150 LYS B C 1
ATOM 2986 O O . LYS B 1 112 ? 26.402 88.257 -6.648 1.00 9.47 150 LYS B O 1
ATOM 2992 N N . ILE B 1 113 ? 25.893 87.644 -4.542 1.00 9.14 151 ILE B N 1
ATOM 2993 C CA . ILE B 1 113 ? 27.027 86.714 -4.399 1.00 9.18 151 ILE B CA 1
ATOM 2994 C C . ILE B 1 113 ? 26.711 85.366 -5.038 1.00 9.73 151 ILE B C 1
ATOM 2995 O O . ILE B 1 113 ? 27.572 84.763 -5.685 1.00 10.72 151 ILE B O 1
ATOM 3000 N N . HIS B 1 114 ? 25.480 84.903 -4.821 1.00 9.32 152 HIS B N 1
ATOM 3001 C CA . HIS B 1 114 ? 25.013 83.604 -5.295 1.00 9.63 152 HIS B CA 1
ATOM 3002 C C . HIS B 1 114 ? 23.951 83.819 -6.358 1.00 9.76 152 HIS B C 1
ATOM 3003 O O . HIS B 1 114 ? 22.838 84.267 -6.069 1.00 9.53 152 HIS B O 1
ATOM 3010 N N . LEU B 1 115 ? 24.291 83.527 -7.606 1.00 10.28 153 LEU B N 1
ATOM 3011 C CA . LEU B 1 115 ? 23.382 83.807 -8.691 1.00 10.36 153 LEU B CA 1
ATOM 3012 C C . LEU B 1 115 ? 22.272 82.769 -8.781 1.00 10.11 153 LEU B C 1
ATOM 3013 O O . LEU B 1 115 ? 22.457 81.597 -8.424 1.00 9.77 153 LEU B O 1
ATOM 3018 N N . PHE B 1 116 ? 21.129 83.223 -9.281 1.00 9.89 154 PHE B N 1
ATOM 3019 C CA . PHE B 1 116 ? 19.883 82.469 -9.272 1.00 9.68 154 PHE B CA 1
ATOM 3020 C C . PHE B 1 116 ? 19.863 81.490 -10.448 1.00 9.60 154 PHE B C 1
ATOM 3021 O O . PHE B 1 116 ? 19.384 81.789 -11.547 1.00 9.55 154 PHE B O 1
ATOM 3029 N N . ASP B 1 117 ? 20.408 80.305 -10.185 1.00 9.71 155 ASP B N 1
ATOM 3030 C CA . ASP B 1 117 ? 20.498 79.229 -11.172 1.00 9.63 155 ASP B CA 1
ATOM 3031 C C . ASP B 1 117 ? 19.744 78.025 -10.624 1.00 9.27 155 ASP B C 1
ATOM 3032 O O . ASP B 1 117 ? 20.292 77.285 -9.808 1.00 9.96 155 ASP B O 1
ATOM 3037 N N . ILE B 1 118 ? 18.495 77.855 -11.047 1.00 9.11 156 ILE B N 1
ATOM 3038 C CA . ILE B 1 118 ? 17.666 76.720 -10.596 1.00 9.31 156 ILE B CA 1
ATOM 3039 C C . ILE B 1 118 ? 16.938 76.084 -11.764 1.00 9.16 156 ILE B C 1
ATOM 3040 O O . ILE B 1 118 ? 16.808 76.689 -12.844 1.00 9.15 156 ILE B O 1
ATOM 3045 N N . ASP B 1 119 ? 16.469 74.857 -11.558 1.00 8.68 157 ASP B N 1
ATOM 3046 C CA . ASP B 1 119 ? 15.651 74.160 -12.549 1.00 9.45 157 ASP B CA 1
ATOM 3047 C C . ASP B 1 119 ? 14.686 73.218 -11.834 1.00 8.74 157 ASP B C 1
ATOM 3048 O O . ASP B 1 119 ? 15.047 72.098 -11.466 1.00 9.46 157 ASP B O 1
ATOM 3053 N N . VAL B 1 120 ? 13.465 73.699 -11.644 1.00 8.74 158 VAL B N 1
ATOM 3054 C CA . VAL B 1 120 ? 12.386 72.929 -11.054 1.00 9.41 158 VAL B CA 1
ATOM 3055 C C . VAL B 1 120 ? 11.488 72.526 -12.231 1.00 9.90 158 VAL B C 1
ATOM 3056 O O . VAL B 1 120 ? 10.813 73.379 -12.813 1.00 9.31 158 VAL B O 1
ATOM 3060 N N . PRO B 1 121 ? 11.505 71.235 -12.605 1.00 10.70 159 PRO B N 1
ATOM 3061 C CA . PRO B 1 121 ? 10.770 70.753 -13.782 1.00 11.95 159 PRO B CA 1
ATOM 3062 C C . PRO B 1 121 ? 9.296 71.103 -13.747 1.00 12.61 159 PRO B C 1
ATOM 3063 O O . PRO B 1 121 ? 8.624 70.832 -12.747 1.00 13.50 159 PRO B O 1
ATOM 3067 N N . GLY B 1 122 ? 8.800 71.679 -14.835 1.00 14.22 160 GLY B N 1
ATOM 3068 C CA . GLY B 1 122 ? 7.389 72.010 -14.962 1.00 14.83 160 GLY B CA 1
ATOM 3069 C C . GLY B 1 122 ? 6.976 73.301 -14.274 1.00 15.63 160 GLY B C 1
ATOM 3070 O O . GLY B 1 122 ? 5.805 73.681 -14.348 1.00 16.29 160 GLY B O 1
ATOM 3071 N N . LYS B 1 123 ? 7.927 73.981 -13.626 1.00 16.09 161 LYS B N 1
ATOM 3072 C CA . LYS B 1 123 ? 7.610 75.080 -12.705 1.00 16.52 161 LYS B CA 1
ATOM 3073 C C . LYS B 1 123 ? 8.417 76.353 -12.962 1.00 16.21 161 LYS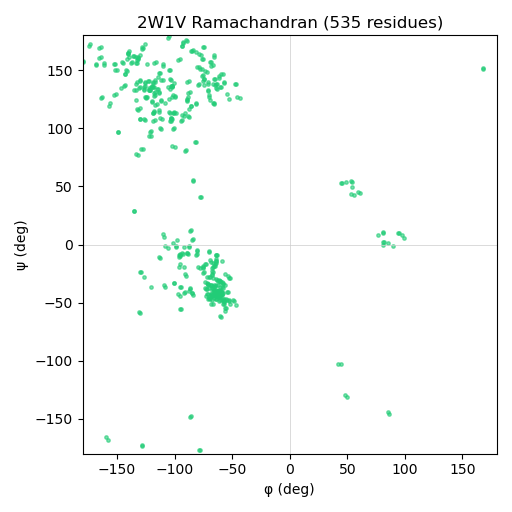 B C 1
ATOM 3074 O O . LYS B 1 123 ? 7.839 77.425 -13.197 1.00 17.38 161 LYS B O 1
ATOM 3080 N N . ILE B 1 124 ? 9.740 76.254 -12.900 1.00 15.43 162 ILE B N 1
ATOM 3081 C CA . ILE B 1 124 ? 10.613 77.416 -13.101 1.00 14.82 162 ILE B CA 1
ATOM 3082 C C . ILE B 1 124 ? 12.038 76.981 -13.390 1.00 14.42 162 ILE B C 1
ATOM 3083 O O . ILE B 1 124 ? 12.628 76.200 -12.646 1.00 13.50 162 ILE B O 1
ATOM 3088 N N . THR B 1 125 ? 12.574 77.500 -14.487 1.00 13.58 163 THR B N 1
ATOM 3089 C CA . THR B 1 125 ? 13.970 77.351 -14.840 1.00 13.33 163 THR B CA 1
ATOM 3090 C C . THR B 1 125 ? 14.536 78.752 -15.013 1.00 13.01 163 THR B C 1
ATOM 3091 O O . THR B 1 125 ? 13.976 79.562 -15.769 1.00 13.30 163 THR B O 1
ATOM 3095 N N . PHE B 1 126 ? 15.624 79.035 -14.314 1.00 12.57 164 PHE B N 1
ATOM 3096 C CA . PHE B 1 126 ? 16.279 80.337 -14.405 1.00 12.58 164 PHE B CA 1
ATOM 3097 C C . PHE B 1 126 ? 17.777 80.132 -14.314 1.00 12.72 164 PHE B C 1
ATOM 3098 O O . PHE B 1 126 ? 18.255 79.326 -13.510 1.00 13.06 164 PHE B O 1
ATOM 3106 N N . GLN B 1 127 ? 18.518 80.842 -15.157 1.00 12.41 165 GLN B N 1
ATOM 3107 C CA . GLN B 1 127 ? 19.962 80.742 -15.190 1.00 12.42 165 GLN B CA 1
ATOM 3108 C C . GLN B 1 127 ? 20.563 82.147 -15.217 1.00 12.11 165 GLN B C 1
ATOM 3109 O O . GLN B 1 127 ? 20.993 82.639 -16.262 1.00 11.61 165 GLN B O 1
ATOM 3115 N N . GLU B 1 128 ? 20.580 82.790 -14.059 1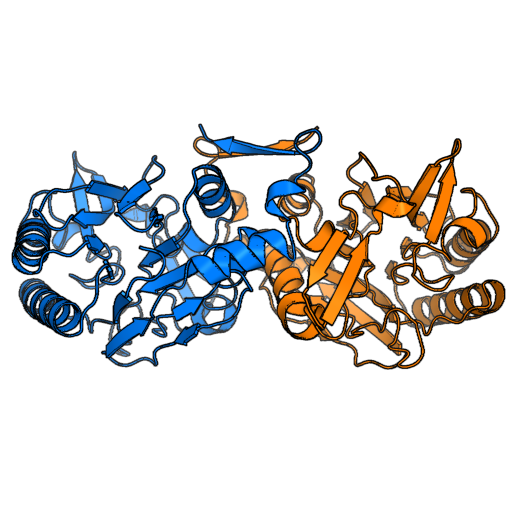.00 11.98 166 GLU B N 1
ATOM 3116 C CA . GLU B 1 128 ? 21.065 84.163 -13.945 1.00 12.64 166 GLU B CA 1
ATOM 3117 C C . GLU B 1 128 ? 22.512 84.297 -14.413 1.00 13.04 166 GLU B C 1
ATOM 3118 O O . GLU B 1 128 ? 22.899 85.332 -14.986 1.00 12.43 166 GLU B O 1
ATOM 3124 N N . SER B 1 129 ? 23.306 83.244 -14.209 1.00 13.73 167 SER B N 1
ATOM 3125 C CA . SER B 1 129 ? 24.692 83.218 -14.665 1.00 14.65 167 SER B CA 1
ATOM 3126 C C . SER B 1 129 ? 24.862 83.135 -16.200 1.00 14.71 167 SER B C 1
ATOM 3127 O O . SER B 1 129 ? 26.002 83.217 -16.679 1.00 16.12 167 SER B O 1
ATOM 3130 N N . LYS B 1 130 ? 23.773 82.973 -16.965 1.00 14.75 168 LYS B N 1
ATOM 3131 C CA . LYS B 1 130 ? 23.834 83.071 -18.447 1.00 15.09 168 LYS B CA 1
ATOM 3132 C C . LYS B 1 130 ? 24.487 84.415 -18.806 1.00 14.64 168 LYS B C 1
ATOM 3133 O O . LYS B 1 130 ? 25.293 84.511 -19.742 1.00 14.15 168 LYS B O 1
ATOM 3139 N N . THR B 1 131 ? 24.108 85.453 -18.062 1.00 14.42 169 THR B N 1
ATOM 3140 C CA . THR B 1 131 ? 24.485 86.827 -18.393 1.00 14.00 169 THR B CA 1
ATOM 3141 C C . THR B 1 131 ? 25.153 87.590 -17.256 1.00 12.68 169 THR B C 1
ATOM 3142 O O . THR B 1 131 ? 25.939 88.497 -17.510 1.00 10.87 169 THR B O 1
ATOM 3146 N N . LEU B 1 132 ? 24.846 87.253 -16.006 1.00 11.40 170 LEU B N 1
ATOM 3147 C CA . LEU B 1 132 ? 25.418 87.979 -14.879 1.00 10.95 170 LEU B CA 1
ATOM 3148 C C . LEU B 1 132 ? 26.630 87.261 -14.323 1.00 10.34 170 LEU B C 1
ATOM 3149 O O . LEU B 1 132 ? 26.812 86.054 -14.554 1.00 11.07 170 LEU B O 1
ATOM 3154 N N . SER B 1 133 ? 27.453 88.035 -13.616 1.00 10.16 171 SER B N 1
ATOM 3155 C CA . SER B 1 133 ? 28.629 87.569 -12.885 1.00 10.19 171 SER B CA 1
ATOM 3156 C C . SER B 1 133 ? 28.370 87.767 -11.397 1.00 9.74 171 SER B C 1
ATOM 3157 O O . SER B 1 133 ? 27.677 88.703 -11.006 1.00 9.21 171 SER B O 1
ATOM 3160 N N . PRO B 1 134 ? 28.921 86.885 -10.548 1.00 10.05 172 PRO B N 1
ATOM 3161 C CA . PRO B 1 134 ? 28.729 87.011 -9.106 1.00 10.54 172 PRO B CA 1
ATOM 3162 C C . PRO B 1 134 ? 29.611 88.059 -8.424 1.00 10.74 172 PRO B C 1
ATOM 3163 O O . PRO B 1 134 ? 30.726 88.357 -8.894 1.00 11.23 172 PRO B O 1
ATOM 3167 N N . GLY B 1 135 ? 29.110 88.584 -7.307 1.00 11.12 173 GLY B N 1
ATOM 3168 C CA . GLY B 1 135 ? 29.858 89.480 -6.445 1.00 11.65 173 GLY B CA 1
ATOM 3169 C C . GLY B 1 135 ? 30.826 88.711 -5.578 1.00 12.22 173 GLY B C 1
ATOM 3170 O O . GLY B 1 135 ? 30.691 87.498 -5.437 1.00 12.64 173 GLY B O 1
ATOM 3171 N N . ASP B 1 136 ? 31.794 89.398 -4.991 1.00 12.58 174 ASP B N 1
ATOM 3172 C CA . ASP B 1 136 ? 32.794 88.709 -4.167 1.00 13.32 174 ASP B CA 1
ATOM 3173 C C . ASP B 1 136 ? 33.098 89.416 -2.847 1.00 13.10 174 ASP B C 1
ATOM 3174 O O . ASP B 1 136 ? 34.197 89.275 -2.305 1.00 14.05 174 ASP B O 1
ATOM 3179 N N . SER B 1 137 ? 32.121 90.137 -2.303 1.00 12.06 175 SER B N 1
ATOM 3180 C CA . SER B 1 137 ? 32.310 90.823 -1.047 1.00 12.35 175 SER B CA 1
ATOM 3181 C C . SER B 1 137 ? 31.056 90.810 -0.169 1.00 11.64 175 SER B C 1
ATOM 3182 O O . SER B 1 137 ? 29.913 90.831 -0.650 1.00 11.14 175 SER B O 1
ATOM 3185 N N . PHE B 1 138 ? 31.299 90.771 1.136 1.00 11.22 176 PHE B N 1
ATOM 3186 C CA . PHE B 1 138 ? 30.278 90.971 2.149 1.00 11.43 176 PHE B CA 1
ATOM 3187 C C . PHE B 1 138 ? 29.972 92.467 2.210 1.00 10.99 176 PHE B C 1
ATOM 3188 O O . PHE B 1 138 ? 30.869 93.302 2.013 1.00 12.04 176 PHE B O 1
ATOM 3196 N N . SER B 1 139 ? 28.710 92.799 2.471 1.00 10.26 177 SER B N 1
ATOM 3197 C CA . SER B 1 139 ? 28.256 94.181 2.399 1.00 9.89 177 SER B CA 1
ATOM 3198 C C . SER B 1 139 ? 27.455 94.577 3.618 1.00 10.09 177 SER B C 1
ATOM 3199 O O . SER B 1 139 ? 26.379 94.027 3.867 1.00 9.91 177 SER B O 1
ATOM 3202 N N . THR B 1 140 ? 27.988 95.532 4.378 1.00 9.53 178 THR B N 1
ATOM 3203 C CA . THR B 1 140 ? 27.293 96.110 5.506 1.00 10.14 178 THR B CA 1
ATOM 3204 C C . THR B 1 140 ? 27.378 97.629 5.440 1.00 9.61 178 THR B C 1
ATOM 3205 O O . THR B 1 140 ? 28.230 98.194 4.750 1.00 10.91 178 THR B O 1
ATOM 3209 N N . PHE B 1 141 ? 26.488 98.278 6.170 1.00 9.87 179 PHE B N 1
ATOM 3210 C CA . PHE B 1 141 ? 26.587 99.718 6.394 1.00 9.99 179 PHE B CA 1
ATOM 3211 C C . PHE B 1 141 ? 26.089 100.053 7.786 1.00 10.41 179 PHE B C 1
ATOM 3212 O O . PHE B 1 141 ? 25.333 99.298 8.390 1.00 9.34 179 PHE B O 1
ATOM 3220 N N . ASP B 1 142 ? 26.541 101.197 8.287 1.00 10.94 180 ASP B N 1
ATOM 3221 C CA . ASP B 1 142 ? 26.225 101.649 9.622 1.00 12.21 180 ASP B CA 1
ATOM 3222 C C . ASP B 1 142 ? 25.180 102.748 9.614 1.00 12.42 180 ASP B C 1
ATOM 3223 O O . ASP B 1 142 ? 25.172 103.606 8.729 1.00 13.59 180 ASP B O 1
ATOM 3228 N N . THR B 1 143 ? 24.300 102.705 10.606 1.00 13.18 181 THR B N 1
ATOM 3229 C CA . THR B 1 143 ? 23.331 103.763 10.865 1.00 13.47 181 THR B CA 1
ATOM 3230 C C . THR B 1 143 ? 23.489 104.108 12.342 1.00 14.19 181 THR B C 1
ATOM 3231 O O . THR B 1 143 ? 24.166 103.380 13.081 1.00 13.82 181 THR B O 1
ATOM 3235 N N . PRO B 1 144 ? 22.855 105.199 12.793 1.00 14.35 182 PRO B N 1
ATOM 3236 C CA . PRO B 1 144 ? 22.922 105.508 14.224 1.00 14.93 182 PRO B CA 1
ATOM 3237 C C . PRO B 1 144 ? 22.257 104.471 15.139 1.00 15.50 182 PRO B C 1
ATOM 3238 O O . PRO B 1 144 ? 22.450 104.531 16.353 1.00 16.54 182 PRO B O 1
ATOM 3242 N N . TYR B 1 145 ? 21.478 103.550 14.576 1.00 15.63 183 TYR B N 1
ATOM 3243 C CA . TYR B 1 145 ? 20.702 102.586 15.360 1.00 15.70 183 TYR B CA 1
ATOM 3244 C C . TYR B 1 145 ? 21.442 101.270 15.462 1.00 15.70 183 TYR B C 1
ATOM 3245 O O . TYR B 1 145 ? 21.446 100.630 16.517 1.00 15.49 183 TYR B O 1
ATOM 3254 N N . CYS B 1 146 ? 22.021 100.849 14.339 1.00 15.04 184 CYS B N 1
ATOM 3255 C CA . CYS B 1 146 ? 22.663 99.544 14.230 1.00 14.52 184 CYS B CA 1
ATOM 3256 C C . CYS B 1 146 ? 23.359 99.372 12.894 1.00 13.61 184 CYS B C 1
ATOM 3257 O O . CYS B 1 146 ? 23.215 100.202 11.982 1.00 14.17 184 CYS B O 1
ATOM 3260 N N . LYS B 1 147 ? 24.121 98.288 12.798 1.00 12.85 185 LYS B N 1
ATOM 3261 C CA . LYS B 1 147 ? 24.739 97.875 11.553 1.00 11.99 185 LYS B CA 1
ATOM 3262 C C . LYS B 1 147 ? 23.755 96.983 10.786 1.00 10.91 185 LYS B C 1
ATOM 3263 O O . LYS B 1 147 ? 23.040 96.175 11.377 1.00 9.78 185 LYS B O 1
ATOM 3269 N N . VAL B 1 148 ? 23.721 97.160 9.470 1.00 10.01 186 VAL B N 1
ATOM 3270 C CA . VAL B 1 148 ? 22.820 96.425 8.579 1.00 9.59 186 VAL B CA 1
ATOM 3271 C C . VAL B 1 148 ? 23.647 95.618 7.580 1.00 9.20 186 VAL B C 1
ATOM 3272 O O . VAL B 1 148 ? 24.633 96.111 7.035 1.00 9.31 186 VAL B O 1
ATOM 3276 N N . GLY B 1 149 ? 23.269 94.362 7.360 1.00 8.48 187 GLY B N 1
ATOM 3277 C CA . GLY B 1 149 ? 23.910 93.535 6.346 1.00 8.53 187 GLY B CA 1
ATOM 3278 C C . GLY B 1 149 ? 22.971 93.270 5.180 1.00 8.35 187 GLY B C 1
ATOM 3279 O O . GLY B 1 149 ? 21.751 93.280 5.352 1.00 8.27 187 GLY B O 1
ATOM 3280 N N . LEU B 1 150 ? 23.552 92.997 4.009 1.00 7.73 188 LEU B N 1
ATOM 3281 C CA . LEU B 1 150 ? 22.798 92.913 2.743 1.00 8.05 188 LEU B CA 1
ATOM 3282 C C . LEU B 1 150 ? 23.001 91.608 1.982 1.00 7.89 188 LEU B C 1
ATOM 3283 O O . LEU B 1 150 ? 24.114 91.112 1.850 1.00 8.37 188 LEU B O 1
ATOM 3288 N N . GLY B 1 151 ? 21.911 91.087 1.429 1.00 8.20 189 GLY B N 1
ATOM 3289 C CA . GLY B 1 151 ? 21.980 90.061 0.412 1.00 7.71 189 GLY B CA 1
ATOM 3290 C C . GLY B 1 151 ? 20.910 90.342 -0.620 1.00 7.74 189 GLY B C 1
ATOM 3291 O O . GLY B 1 151 ? 20.007 91.124 -0.353 1.00 8.36 189 GLY B O 1
ATOM 3292 N N . ILE B 1 152 ? 20.998 89.705 -1.790 1.00 7.65 190 ILE B N 1
ATOM 3293 C CA . ILE B 1 152 ? 19.927 89.795 -2.788 1.00 8.29 190 ILE B CA 1
ATOM 3294 C C . ILE B 1 152 ? 19.370 88.417 -3.086 1.00 8.55 190 ILE B C 1
ATOM 3295 O O . ILE B 1 152 ? 20.110 87.507 -3.451 1.00 8.07 190 ILE B O 1
ATOM 3300 N N . CYS B 1 153 ? 18.069 88.294 -2.867 1.00 9.26 191 CYS B N 1
ATOM 3301 C CA . CYS B 1 153 ? 17.250 87.154 -3.257 1.00 9.47 191 CYS B CA 1
ATOM 3302 C C . CYS B 1 153 ? 17.880 85.797 -2.963 1.00 8.97 191 CYS B C 1
ATOM 3303 O O . CYS B 1 153 ? 17.862 85.379 -1.812 1.00 9.78 191 CYS B O 1
ATOM 3306 N N . TYR B 1 154 ? 18.427 85.111 -3.972 1.00 8.42 192 TYR B N 1
ATOM 3307 C CA . TYR B 1 154 ? 19.000 83.761 -3.790 1.00 8.19 192 TYR B CA 1
ATOM 3308 C C . TYR B 1 154 ? 20.075 83.725 -2.710 1.00 8.01 192 TYR B C 1
ATOM 3309 O O . TYR B 1 154 ? 20.310 82.683 -2.095 1.00 7.89 192 TYR B O 1
ATOM 3318 N N . ASP B 1 155 ? 20.723 84.858 -2.453 1.00 8.30 193 ASP B N 1
ATOM 3319 C CA . ASP B 1 155 ? 21.655 84.962 -1.319 1.00 8.56 193 ASP B CA 1
ATOM 3320 C C . ASP B 1 155 ? 21.048 84.502 0.000 1.00 8.64 193 ASP B C 1
ATOM 3321 O O . ASP B 1 155 ? 21.766 84.041 0.875 1.00 8.81 193 ASP B O 1
ATOM 3326 N N . MET B 1 156 ? 19.735 84.644 0.129 1.00 9.42 194 MET B N 1
ATOM 3327 C CA . MET B 1 156 ? 19.024 84.284 1.338 1.00 9.58 194 MET B CA 1
ATOM 3328 C C . MET B 1 156 ? 19.053 82.774 1.576 1.00 9.26 194 MET B C 1
ATOM 3329 O O . MET B 1 156 ? 18.782 82.352 2.680 1.00 9.64 194 MET B O 1
ATOM 3334 N N . ARG B 1 157 ? 19.389 81.970 0.562 1.00 9.06 195 ARG B N 1
ATOM 3335 C CA . ARG B 1 157 ? 19.448 80.510 0.743 1.00 8.91 195 ARG B CA 1
ATOM 3336 C C . ARG B 1 157 ? 20.746 80.054 1.394 1.00 8.47 195 ARG B C 1
ATOM 3337 O O . ARG B 1 157 ? 20.884 78.883 1.712 1.00 8.98 195 ARG B O 1
ATOM 3345 N N . PHE B 1 158 ? 21.684 80.971 1.625 1.00 8.60 196 PHE B N 1
ATOM 3346 C CA . PHE B 1 158 ? 23.034 80.626 2.078 1.00 8.54 196 PHE B CA 1
ATOM 3347 C C . PHE B 1 158 ? 23.240 81.119 3.508 1.00 8.87 196 PHE B C 1
ATOM 3348 O O . PHE B 1 158 ? 23.502 82.287 3.753 1.00 9.41 196 PHE B O 1
ATOM 3356 N N . ALA B 1 159 ? 23.094 80.188 4.453 1.00 9.01 197 ALA B N 1
ATOM 3357 C CA . ALA B 1 159 ? 23.082 80.503 5.862 1.00 8.77 197 ALA B CA 1
ATOM 3358 C C . ALA B 1 159 ? 24.334 81.229 6.280 1.00 8.96 197 ALA B C 1
ATOM 3359 O O . ALA B 1 159 ? 24.297 82.095 7.144 1.00 9.31 197 ALA B O 1
ATOM 3361 N N . GLU B 1 160 ? 25.442 80.873 5.651 1.00 8.77 198 GLU B N 1
ATOM 3362 C CA . GLU B 1 160 ? 26.756 81.376 6.070 1.00 8.72 198 GLU B CA 1
ATOM 3363 C C . GLU B 1 160 ? 26.867 82.892 5.933 1.00 8.97 198 GLU B C 1
ATOM 3364 O O . GLU B 1 160 ? 27.605 83.521 6.685 1.00 9.62 198 GLU B O 1
ATOM 3370 N N A LEU B 1 161 ? 26.150 83.463 4.970 0.50 8.81 199 LEU B N 1
ATOM 3371 N N B LEU B 1 161 ? 26.162 83.477 4.961 0.50 9.29 199 LEU B N 1
ATOM 3372 C CA A LEU B 1 161 ? 26.201 84.898 4.751 0.50 8.71 199 LEU B CA 1
ATOM 3373 C CA B LEU B 1 161 ? 26.197 84.933 4.783 0.50 9.35 199 LEU B CA 1
ATOM 3374 C C A LEU B 1 161 ? 25.634 85.642 5.968 0.50 8.96 199 LEU B C 1
ATOM 3375 C C B LEU B 1 161 ? 25.662 85.623 6.022 0.50 9.34 199 LEU B C 1
ATOM 3376 O O A LEU B 1 161 ? 26.220 86.626 6.436 0.50 8.87 199 LEU B O 1
ATOM 3377 O O B LEU B 1 161 ? 26.279 86.559 6.546 0.50 9.21 199 LEU B O 1
ATOM 3386 N N . ALA B 1 162 ? 24.500 85.161 6.482 1.00 8.83 200 ALA B N 1
ATOM 3387 C CA . ALA B 1 162 ? 23.855 85.738 7.657 1.00 8.65 200 ALA B CA 1
ATOM 3388 C C . ALA B 1 162 ? 24.681 85.486 8.918 1.00 8.80 200 ALA B C 1
ATOM 3389 O O . ALA B 1 162 ? 24.752 86.349 9.803 1.00 9.59 200 ALA B O 1
ATOM 3391 N N . GLN B 1 163 ? 25.320 84.318 8.993 1.00 8.50 201 GLN B N 1
ATOM 3392 C CA . GLN B 1 163 ? 26.186 84.009 10.138 1.00 9.20 201 GLN B CA 1
ATOM 3393 C C . GLN B 1 163 ? 27.356 84.995 10.218 1.00 9.80 201 GLN B C 1
ATOM 3394 O O . GLN B 1 163 ? 27.689 85.498 11.288 1.00 9.90 201 GLN B O 1
ATOM 3400 N N . ILE B 1 164 ? 27.961 85.275 9.071 1.00 9.46 202 ILE B N 1
ATOM 3401 C CA . ILE B 1 164 ? 29.067 86.217 9.020 1.00 9.88 202 ILE B CA 1
ATOM 3402 C C . ILE B 1 164 ? 28.584 87.630 9.363 1.00 9.55 202 ILE B C 1
ATOM 3403 O O . ILE B 1 164 ? 29.230 88.347 10.139 1.00 9.30 202 ILE B O 1
ATOM 3408 N N . TYR B 1 165 ? 27.443 88.041 8.815 1.00 9.17 203 TYR B N 1
ATOM 3409 C CA . TYR B 1 165 ? 26.911 89.359 9.169 1.00 9.32 203 TYR B CA 1
ATOM 3410 C C . TYR B 1 165 ? 26.620 89.495 10.671 1.00 9.86 203 TYR B C 1
ATOM 3411 O O . TYR B 1 165 ? 26.894 90.535 11.271 1.00 10.39 203 TYR B O 1
ATOM 3420 N N . ALA B 1 166 ? 26.086 88.444 11.285 1.00 10.66 204 ALA B N 1
ATOM 3421 C CA . ALA B 1 166 ? 25.804 88.474 12.726 1.00 11.10 204 ALA B CA 1
ATOM 3422 C C . ALA B 1 166 ? 27.103 88.582 13.525 1.00 11.45 204 ALA B C 1
ATOM 3423 O O . ALA B 1 166 ? 27.166 89.340 14.496 1.00 11.22 204 ALA B O 1
ATOM 3425 N N . GLN B 1 167 ? 28.130 87.837 13.107 1.00 12.32 205 GLN B N 1
ATOM 3426 C CA . GLN B 1 167 ? 29.465 87.904 13.733 1.00 13.39 205 GLN B CA 1
ATOM 3427 C C . GLN B 1 167 ? 29.980 89.328 13.741 1.00 13.51 205 GLN B C 1
ATOM 3428 O O . GLN B 1 167 ? 30.617 89.763 14.704 1.00 13.49 205 GLN B O 1
ATOM 3434 N N . ARG B 1 168 ? 29.737 90.029 12.630 1.00 12.86 206 ARG B N 1
ATOM 3435 C CA . ARG B 1 168 ? 30.270 91.375 12.412 1.00 13.09 206 ARG B CA 1
ATOM 3436 C C . ARG B 1 168 ? 29.409 92.458 13.047 1.00 12.60 206 ARG B C 1
ATOM 3437 O O . ARG B 1 168 ? 29.698 93.649 12.894 1.00 13.42 206 ARG B O 1
ATOM 3445 N N . GLY B 1 169 ? 28.367 92.061 13.773 1.00 11.87 207 GLY B N 1
ATOM 3446 C CA . GLY B 1 169 ? 27.580 92.981 14.580 1.00 11.55 207 GLY B CA 1
ATOM 3447 C C . GLY B 1 169 ? 26.281 93.461 13.955 1.00 11.39 207 GLY B C 1
ATOM 3448 O O . GLY B 1 169 ? 25.610 94.320 14.517 1.00 11.87 207 GLY B O 1
ATOM 3449 N N . CYS B 1 170 ? 25.911 92.920 12.800 1.00 10.82 208 CYS B N 1
ATOM 3450 C CA . CYS B 1 170 ? 24.669 93.339 12.169 1.00 10.73 208 CYS B CA 1
ATOM 3451 C C . CYS B 1 170 ? 23.474 92.954 13.023 1.00 10.61 208 CYS B C 1
ATOM 3452 O O . CYS B 1 170 ? 23.402 91.846 13.531 1.00 10.47 208 CYS B O 1
ATOM 3455 N N . GLN B 1 171 ? 22.520 93.868 13.151 1.00 9.69 209 GLN B N 1
ATOM 3456 C CA . GLN B 1 171 ? 21.277 93.584 13.870 1.00 9.93 209 GLN B CA 1
ATOM 3457 C C . GLN B 1 171 ? 20.056 93.553 12.962 1.00 9.36 209 GLN B C 1
ATOM 3458 O O . GLN B 1 171 ? 18.995 93.134 13.394 1.00 8.75 209 GLN B O 1
ATOM 3464 N N . LEU B 1 172 ? 20.215 94.015 11.719 1.00 8.96 210 LEU B N 1
ATOM 3465 C CA . LEU B 1 172 ? 19.166 93.913 10.710 1.00 8.69 210 LEU B CA 1
ATOM 3466 C C . LEU B 1 172 ? 19.829 93.434 9.429 1.00 8.22 210 LEU B C 1
ATOM 3467 O O . LEU B 1 172 ? 20.883 93.949 9.033 1.00 8.57 210 LEU B O 1
ATOM 3472 N N . LEU B 1 173 ? 19.216 92.433 8.792 1.00 7.93 211 LEU B N 1
ATOM 3473 C CA . LEU B 1 173 ? 19.613 91.963 7.462 1.00 7.68 211 LEU B CA 1
ATOM 3474 C C . LEU B 1 173 ? 18.479 92.290 6.513 1.00 7.70 211 LEU B C 1
ATOM 3475 O O . LEU B 1 173 ? 17.331 92.029 6.826 1.00 7.97 211 LEU B O 1
ATOM 3480 N N . VAL B 1 174 ? 18.807 92.907 5.380 1.00 7.61 212 VAL B N 1
ATOM 3481 C CA . VAL B 1 174 ? 17.821 93.229 4.360 1.00 7.68 212 VAL B CA 1
ATOM 3482 C C . VAL B 1 174 ? 18.183 92.476 3.076 1.00 7.46 212 VAL B C 1
ATOM 3483 O O . VAL B 1 174 ? 19.310 92.552 2.597 1.00 7.71 212 VAL B O 1
ATOM 3487 N N . TYR B 1 175 ? 17.199 91.748 2.545 1.00 7.72 213 TYR B N 1
ATOM 3488 C CA . TYR B 1 175 ? 17.313 91.024 1.287 1.00 7.57 213 TYR B CA 1
ATOM 3489 C C . TYR B 1 175 ? 16.260 91.498 0.272 1.00 7.95 213 TYR B C 1
ATOM 3490 O O . TYR B 1 175 ? 15.135 90.990 0.229 1.00 8.49 213 TYR B O 1
ATOM 3499 N N . PRO B 1 176 ? 16.631 92.459 -0.590 1.00 7.64 214 PRO B N 1
ATOM 3500 C CA . PRO B 1 176 ? 15.761 92.698 -1.737 1.00 7.35 214 PRO B CA 1
ATOM 3501 C C . PRO B 1 176 ? 15.676 91.429 -2.565 1.00 7.44 214 PRO B C 1
ATOM 3502 O O . PRO B 1 176 ? 16.685 90.776 -2.771 1.00 8.00 214 PRO B O 1
ATOM 3506 N N . GLY B 1 177 ? 14.481 91.062 -3.005 1.00 7.19 215 GLY B N 1
ATOM 3507 C CA . GLY B 1 177 ? 14.339 89.817 -3.735 1.00 7.98 215 GLY B CA 1
ATOM 3508 C C . GLY B 1 177 ? 12.933 89.527 -4.174 1.00 8.60 215 GLY B C 1
ATOM 3509 O O . GLY B 1 177 ? 11.988 89.997 -3.582 1.00 9.95 215 GLY B O 1
ATOM 3510 N N . ALA B 1 178 ? 12.809 88.703 -5.205 1.00 9.49 216 ALA B N 1
ATOM 3511 C CA . ALA B 1 178 ? 11.523 88.246 -5.705 1.00 9.31 216 ALA B CA 1
ATOM 3512 C C . ALA B 1 178 ? 11.613 86.732 -5.834 1.00 9.56 216 ALA B C 1
ATOM 3513 O O . ALA B 1 178 ? 12.301 86.226 -6.716 1.00 9.54 216 ALA B O 1
ATOM 3515 N N . PHE B 1 179 ? 10.941 86.006 -4.957 1.00 9.49 217 PHE B N 1
ATOM 3516 C CA . PHE B 1 179 ? 10.697 84.586 -5.192 1.00 8.87 217 PHE B CA 1
ATOM 3517 C C . PHE B 1 179 ? 9.527 84.496 -6.179 1.00 8.78 217 PHE B C 1
ATOM 3518 O O . PHE B 1 179 ? 9.032 85.506 -6.662 1.00 8.73 217 PHE B O 1
ATOM 3526 N N . ASN B 1 180 ? 9.094 83.287 -6.488 1.00 9.13 218 ASN B N 1
ATOM 3527 C CA . ASN B 1 180 ? 8.064 83.097 -7.514 1.00 9.62 218 ASN B CA 1
ATOM 3528 C C . ASN B 1 180 ? 6.938 82.235 -6.959 1.00 9.55 218 ASN B C 1
ATOM 3529 O O . ASN B 1 180 ? 6.901 81.981 -5.752 1.00 9.20 218 ASN B O 1
ATOM 3534 N N . LEU B 1 181 ? 5.993 81.833 -7.803 1.00 9.25 219 LEU B N 1
ATOM 3535 C CA . LEU B 1 181 ? 4.813 81.091 -7.349 1.00 10.50 219 LEU B CA 1
ATOM 3536 C C . LEU B 1 181 ? 5.113 79.675 -6.881 1.00 9.75 219 LEU B C 1
ATOM 3537 O O . LEU B 1 181 ? 4.259 79.047 -6.238 1.00 9.68 219 LEU B O 1
ATOM 3542 N N . THR B 1 182 ? 6.308 79.178 -7.187 1.00 10.07 220 THR B N 1
ATOM 3543 C CA . THR B 1 182 ? 6.777 77.869 -6.714 1.00 10.58 220 THR B CA 1
ATOM 3544 C C . THR B 1 182 ? 7.630 77.981 -5.450 1.00 10.31 220 THR B C 1
ATOM 3545 O O . THR B 1 182 ? 7.324 77.380 -4.404 1.00 11.73 220 THR B O 1
ATOM 3549 N N . THR B 1 183 ? 8.683 78.780 -5.519 1.00 9.63 221 THR B N 1
ATOM 3550 C CA . THR B 1 183 ? 9.584 78.944 -4.367 1.00 9.49 221 THR B CA 1
ATOM 3551 C C . THR B 1 183 ? 8.961 79.824 -3.278 1.00 9.06 221 THR B C 1
ATOM 3552 O O . THR B 1 183 ? 9.315 79.697 -2.107 1.00 9.06 221 THR B O 1
ATOM 3556 N N . GLY B 1 184 ? 8.023 80.693 -3.639 1.00 8.56 222 GLY B N 1
ATOM 3557 C CA . GLY B 1 184 ? 7.401 81.585 -2.662 1.00 8.37 222 GLY B CA 1
ATOM 3558 C C . GLY B 1 184 ? 6.702 80.839 -1.535 1.00 8.34 222 GLY B C 1
ATOM 3559 O O . GLY B 1 184 ? 7.087 80.979 -0.367 1.00 8.48 222 GLY B O 1
ATOM 3560 N N . PRO B 1 185 ? 5.670 80.037 -1.862 1.00 8.31 223 PRO B N 1
ATOM 3561 C CA . PRO B 1 185 ? 4.952 79.345 -0.785 1.00 9.14 223 PRO B CA 1
ATOM 3562 C C . PRO B 1 185 ? 5.823 78.347 -0.030 1.00 8.80 223 PRO B C 1
ATOM 3563 O O . PRO B 1 185 ? 5.657 78.182 1.170 1.00 10.01 223 PRO B O 1
ATOM 3567 N N . ALA B 1 186 ? 6.754 77.686 -0.714 1.00 8.95 224 ALA B N 1
ATOM 3568 C CA . ALA B 1 186 ? 7.617 76.696 -0.080 1.00 8.56 224 ALA B CA 1
ATOM 3569 C C . ALA B 1 186 ? 8.638 77.324 0.875 1.00 8.10 224 ALA B C 1
ATOM 3570 O O . ALA B 1 186 ? 8.830 76.860 1.995 1.00 8.30 224 ALA B O 1
ATOM 3572 N N . HIS B 1 187 ? 9.296 78.393 0.439 1.00 7.74 225 HIS B N 1
ATOM 3573 C CA . HIS B 1 187 ? 10.575 78.798 1.039 1.00 8.01 225 HIS B CA 1
ATOM 3574 C C . HIS B 1 187 ? 10.716 80.247 1.459 1.00 8.01 225 HIS B C 1
ATOM 3575 O O . HIS B 1 187 ? 11.533 80.536 2.313 1.00 8.38 225 HIS B O 1
ATOM 3582 N N . TRP B 1 188 ? 9.952 81.164 0.888 1.00 8.36 226 TRP B N 1
ATOM 3583 C CA . TRP B 1 188 ? 10.175 82.589 1.160 1.00 8.42 226 TRP B CA 1
ATOM 3584 C C . TRP B 1 188 ? 10.136 82.945 2.637 1.00 8.50 226 TRP B C 1
ATOM 3585 O O . TRP B 1 188 ? 11.066 83.557 3.159 1.00 8.37 226 TRP B O 1
ATOM 3596 N N . GLU B 1 189 ? 9.049 82.585 3.308 1.00 8.52 227 GLU B N 1
ATOM 3597 C CA . GLU B 1 189 ? 8.927 82.923 4.737 1.00 8.33 227 GLU B CA 1
ATOM 3598 C C . GLU B 1 189 ? 9.863 82.092 5.586 1.00 8.78 227 GLU B C 1
ATOM 3599 O O . GLU B 1 189 ? 10.475 82.601 6.510 1.00 9.35 227 GLU B O 1
ATOM 3605 N N . LEU B 1 190 ? 9.959 80.802 5.286 1.00 8.12 228 LEU B N 1
ATOM 3606 C CA . LEU B 1 190 ? 10.822 79.906 6.061 1.00 8.11 228 LEU B CA 1
ATOM 3607 C C . LEU B 1 190 ? 12.259 80.411 6.107 1.00 8.01 228 LEU B C 1
ATOM 3608 O O . LEU B 1 190 ? 12.873 80.452 7.182 1.00 8.56 228 LEU B O 1
ATOM 3613 N N . LEU B 1 191 ? 12.803 80.801 4.955 1.00 8.09 229 LEU B N 1
ATOM 3614 C CA . LEU B 1 191 ? 14.202 81.200 4.896 1.00 8.59 229 LEU B CA 1
ATOM 3615 C C . LEU B 1 191 ? 14.440 82.444 5.732 1.00 8.68 229 LEU B C 1
ATOM 3616 O O . LEU B 1 191 ? 15.426 82.521 6.474 1.00 9.13 229 LEU B O 1
ATOM 3621 N N . GLN B 1 192 ? 13.566 83.438 5.602 1.00 8.62 230 GLN B N 1
ATOM 3622 C CA . GLN B 1 192 ? 13.805 84.662 6.363 1.00 9.22 230 GLN B CA 1
ATOM 3623 C C . GLN B 1 192 ? 13.622 84.448 7.858 1.00 8.91 230 GLN B C 1
ATOM 3624 O O . GLN B 1 192 ? 14.377 85.020 8.648 1.00 8.90 230 GLN B O 1
ATOM 3630 N N . ARG B 1 193 ? 12.675 83.597 8.243 1.00 8.31 231 ARG B N 1
ATOM 3631 C CA . ARG B 1 193 ? 12.504 83.270 9.660 1.00 8.35 231 ARG B CA 1
ATOM 3632 C C . ARG B 1 193 ? 13.731 82.515 10.184 1.00 8.56 231 ARG B C 1
ATOM 3633 O O . ARG B 1 193 ? 14.148 82.731 11.320 1.00 8.99 231 ARG B O 1
ATOM 3641 N N . ALA B 1 194 ? 14.290 81.621 9.372 1.00 8.53 232 ALA B N 1
ATOM 3642 C CA . ALA B 1 194 ? 15.505 80.884 9.732 1.00 8.51 232 ALA B CA 1
ATOM 3643 C C . ALA B 1 194 ? 16.678 81.823 9.972 1.00 8.74 232 ALA B C 1
ATOM 3644 O O . ALA B 1 194 ? 17.398 81.707 10.977 1.00 9.45 232 ALA B O 1
ATOM 3646 N N . ARG B 1 195 ? 16.885 82.762 9.052 1.00 8.35 233 ARG B N 1
ATOM 3647 C CA . ARG B 1 195 ? 18.001 83.693 9.189 1.00 8.59 233 ARG B CA 1
ATOM 3648 C C . ARG B 1 195 ? 17.840 84.522 10.476 1.00 8.72 233 ARG B C 1
ATOM 3649 O O . ARG B 1 195 ? 18.809 84.792 11.176 1.00 9.34 233 ARG B O 1
ATOM 3657 N N . ALA B 1 196 ? 16.610 84.916 10.776 1.00 8.03 234 ALA B N 1
ATOM 3658 C CA . ALA B 1 196 ? 16.317 85.746 11.944 1.00 7.88 234 ALA B CA 1
ATOM 3659 C C . ALA B 1 196 ? 16.549 84.989 13.246 1.00 8.41 234 ALA B C 1
ATOM 3660 O O . ALA B 1 196 ? 17.181 85.497 14.174 1.00 8.43 234 ALA B O 1
ATOM 3662 N N . VAL B 1 197 ? 15.975 83.800 13.350 1.00 8.12 235 VAL B N 1
ATOM 3663 C CA . VAL B 1 197 ? 16.006 83.078 14.626 1.00 8.34 235 VAL B CA 1
ATOM 3664 C C . VAL B 1 197 ? 17.405 82.508 14.913 1.00 8.45 235 VAL B C 1
ATOM 3665 O O . VAL B 1 197 ? 17.856 82.507 16.066 1.00 8.71 235 VAL B O 1
ATOM 3669 N N . ASP B 1 198 ? 18.098 82.032 13.872 1.00 8.36 236 ASP B N 1
ATOM 3670 C CA . ASP B 1 198 ? 19.403 81.366 14.054 1.00 8.63 236 ASP B CA 1
ATOM 3671 C C . ASP B 1 198 ? 20.490 82.353 14.445 1.00 8.49 236 ASP B C 1
ATOM 3672 O O . ASP B 1 198 ? 21.420 82.011 15.173 1.00 9.72 236 ASP B O 1
ATOM 3677 N N . ASN B 1 199 ? 20.389 83.574 13.914 1.00 8.31 237 ASN B N 1
ATOM 3678 C CA . ASN B 1 199 ? 21.364 84.625 14.150 1.00 8.47 237 ASN B CA 1
ATOM 3679 C C . ASN B 1 199 ? 20.898 85.724 15.105 1.00 8.29 237 ASN B C 1
ATOM 3680 O O . ASN B 1 199 ? 21.675 86.637 15.434 1.00 9.12 237 ASN B O 1
ATOM 3685 N N . GLN B 1 200 ? 19.649 85.621 15.558 1.00 8.17 238 GLN B N 1
ATOM 3686 C CA . GLN B 1 200 ? 19.044 86.563 16.484 1.00 8.13 238 GLN B CA 1
ATOM 3687 C C . GLN B 1 200 ? 19.134 87.983 15.978 1.00 8.25 238 GLN B C 1
ATOM 3688 O O . GLN B 1 200 ? 19.594 88.883 16.672 1.00 8.18 238 GLN B O 1
ATOM 3694 N N . VAL B 1 201 ? 18.638 88.155 14.754 1.00 8.38 239 VAL B N 1
ATOM 3695 C CA . VAL B 1 201 ? 18.622 89.447 14.088 1.00 8.52 239 VAL B CA 1
ATOM 3696 C C . VAL B 1 201 ? 17.240 89.693 13.506 1.00 8.60 239 VAL B C 1
ATOM 3697 O O . VAL B 1 201 ? 16.446 88.754 13.322 1.00 9.34 239 VAL B O 1
ATOM 3701 N N . TYR B 1 202 ? 16.931 90.968 13.241 1.00 8.27 240 TYR B N 1
ATOM 3702 C CA . TYR B 1 202 ? 15.786 91.294 12.379 1.00 8.23 240 TYR B CA 1
ATOM 3703 C C . TYR B 1 202 ? 16.147 90.990 10.931 1.00 8.22 240 TYR B C 1
ATOM 3704 O O . TYR B 1 202 ? 17.278 91.187 10.509 1.00 8.93 240 TYR B O 1
ATOM 3713 N N . VAL B 1 203 ? 15.168 90.487 10.188 1.00 8.18 241 VAL B N 1
ATOM 3714 C CA . VAL B 1 203 ? 15.342 90.224 8.762 1.00 8.06 241 VAL B CA 1
ATOM 3715 C C . VAL B 1 203 ? 14.166 90.835 7.996 1.00 8.39 241 VAL B C 1
ATOM 3716 O O . VAL B 1 203 ? 13.023 90.708 8.405 1.00 8.62 241 VAL B O 1
ATOM 3720 N N . ALA B 1 204 ? 14.476 91.520 6.901 1.00 7.80 242 ALA B N 1
ATOM 3721 C CA . ALA B 1 204 ? 13.452 92.121 6.059 1.00 7.98 242 ALA B CA 1
ATOM 3722 C C . ALA B 1 204 ? 13.683 91.737 4.615 1.00 7.97 242 ALA B C 1
ATOM 3723 O O . ALA B 1 204 ? 14.828 91.693 4.162 1.00 8.38 242 ALA B O 1
ATOM 3725 N N . THR B 1 205 ? 12.592 91.478 3.906 1.00 8.45 243 THR B N 1
ATOM 3726 C CA . THR B 1 205 ? 12.643 91.219 2.471 1.00 8.88 243 THR B CA 1
ATOM 3727 C C . THR B 1 205 ? 11.819 92.241 1.726 1.00 9.66 243 THR B C 1
ATOM 3728 O O . THR B 1 205 ? 10.715 92.572 2.138 1.00 10.79 243 THR B O 1
ATOM 3732 N N . ALA B 1 206 ? 12.368 92.742 0.624 1.00 9.54 244 ALA B N 1
ATOM 3733 C CA . ALA B 1 206 ? 11.694 93.728 -0.206 1.00 8.82 244 ALA B CA 1
ATOM 3734 C C . ALA B 1 206 ? 11.506 93.128 -1.588 1.00 8.23 244 ALA B C 1
ATOM 3735 O O . ALA B 1 206 ? 12.466 93.004 -2.351 1.00 7.70 244 ALA B O 1
ATOM 3737 N N . SER B 1 207 ? 10.268 92.754 -1.884 1.00 7.95 245 SER B N 1
ATOM 3738 C CA . SER B 1 207 ? 9.888 92.173 -3.164 1.00 7.86 245 SER B CA 1
ATOM 3739 C C . SER B 1 207 ? 9.160 93.193 -4.024 1.00 7.77 245 SER B C 1
ATOM 3740 O O . SER B 1 207 ? 8.453 94.041 -3.502 1.00 7.32 245 SER B O 1
ATOM 3743 N N . PRO B 1 208 ? 9.283 93.082 -5.356 1.00 7.84 246 PRO B N 1
ATOM 3744 C CA . PRO B 1 208 ? 8.366 93.822 -6.191 1.00 7.83 246 PRO B CA 1
ATOM 3745 C C . PRO B 1 208 ? 6.950 93.285 -5.998 1.00 7.36 246 PRO B C 1
ATOM 3746 O O . PRO B 1 208 ? 6.759 92.156 -5.510 1.00 7.71 246 PRO B O 1
ATOM 3750 N N . ALA B 1 209 ? 5.966 94.075 -6.412 1.00 6.91 247 ALA B N 1
ATOM 3751 C CA . ALA B 1 209 ? 4.585 93.612 -6.465 1.00 7.35 247 ALA B CA 1
ATOM 3752 C C . ALA B 1 209 ? 4.457 92.562 -7.562 1.00 7.36 247 ALA B C 1
ATOM 3753 O O . ALA B 1 209 ? 5.245 92.524 -8.521 1.00 7.82 247 ALA B O 1
ATOM 3755 N N . ARG B 1 210 ? 3.484 91.683 -7.405 1.00 7.98 248 ARG B N 1
ATOM 3756 C CA . ARG B 1 210 ? 3.238 90.663 -8.415 1.00 8.39 248 ARG B CA 1
ATOM 3757 C C . ARG B 1 210 ? 2.653 91.267 -9.683 1.00 9.87 248 ARG B C 1
ATOM 3758 O O . ARG B 1 210 ? 1.719 92.054 -9.633 1.00 9.88 248 ARG B O 1
ATOM 3766 N N . ASP B 1 211 ? 3.217 90.867 -10.820 1.00 10.67 249 ASP B N 1
ATOM 3767 C CA . ASP B 1 211 ? 2.636 91.164 -12.126 1.00 11.43 249 ASP B CA 1
ATOM 3768 C C . ASP B 1 211 ? 2.485 89.827 -12.836 1.00 11.79 249 ASP B C 1
ATOM 3769 O O . ASP B 1 211 ? 3.471 89.233 -13.267 1.00 12.07 249 ASP B O 1
ATOM 3774 N N . ASP B 1 212 ? 1.239 89.369 -12.947 1.00 12.71 250 ASP B N 1
ATOM 3775 C CA . ASP B 1 212 ? 0.921 88.071 -13.546 1.00 13.51 250 ASP B CA 1
ATOM 3776 C C . ASP B 1 212 ? 1.269 87.965 -15.029 1.00 13.93 250 ASP B C 1
ATOM 3777 O O . ASP B 1 212 ? 1.320 86.858 -15.565 1.00 14.17 250 ASP B O 1
ATOM 3782 N N . LYS B 1 213 ? 1.533 89.097 -15.672 1.00 13.71 251 LYS B N 1
ATOM 3783 C CA . LYS B 1 213 ? 1.927 89.118 -17.084 1.00 14.07 251 LYS B CA 1
ATOM 3784 C C . LYS B 1 213 ? 3.448 89.170 -17.305 1.00 13.41 251 LYS B C 1
ATOM 3785 O O . LYS B 1 213 ? 3.911 89.035 -18.438 1.00 13.23 251 LYS B O 1
ATOM 3791 N N . ALA B 1 214 ? 4.227 89.381 -16.250 1.00 12.09 252 ALA B N 1
ATOM 3792 C CA . ALA B 1 214 ? 5.684 89.458 -16.376 1.00 11.89 252 ALA B CA 1
ATOM 3793 C C . ALA B 1 214 ? 6.224 88.092 -16.738 1.00 11.28 252 ALA B C 1
ATOM 3794 O O . ALA B 1 214 ? 5.577 87.084 -16.471 1.00 11.25 252 ALA B O 1
ATOM 3796 N N . SER B 1 215 ? 7.411 88.037 -17.342 1.00 11.69 253 SER B N 1
ATOM 3797 C CA . SER B 1 215 ? 8.030 86.743 -17.622 1.00 11.95 253 SER B CA 1
ATOM 3798 C C . SER B 1 215 ? 8.402 86.006 -16.335 1.00 11.66 253 SER B C 1
ATOM 3799 O O . SER B 1 215 ? 8.310 84.786 -16.281 1.00 13.24 253 SER B O 1
ATOM 3802 N N . TYR B 1 216 ? 8.811 86.749 -15.298 1.00 10.36 254 TYR B N 1
ATOM 3803 C CA . TYR B 1 216 ? 9.070 86.199 -13.968 1.00 9.95 254 TYR B CA 1
ATOM 3804 C C . TYR B 1 216 ? 8.019 86.788 -13.041 1.00 9.75 254 TYR B C 1
ATOM 3805 O O . TYR B 1 216 ? 7.982 88.000 -12.827 1.00 10.08 254 TYR B O 1
ATOM 3814 N N . VAL B 1 217 ? 7.143 85.930 -12.533 1.00 9.57 255 VAL B N 1
ATOM 3815 C CA . VAL B 1 217 ? 6.017 86.377 -11.711 1.00 9.35 255 VAL B CA 1
ATOM 3816 C C . VAL B 1 217 ? 6.402 86.369 -10.233 1.00 9.06 255 VAL B C 1
ATOM 3817 O O . VAL B 1 217 ? 6.577 85.311 -9.640 1.00 9.50 255 VAL B O 1
ATOM 3821 N N . ALA B 1 218 ? 6.530 87.563 -9.653 1.00 8.56 256 ALA B N 1
ATOM 3822 C CA . ALA B 1 218 ? 6.992 87.705 -8.273 1.00 8.70 256 ALA B CA 1
ATOM 3823 C C . ALA B 1 218 ? 5.961 87.236 -7.258 1.00 8.37 256 ALA B C 1
ATOM 3824 O O . ALA B 1 218 ? 4.770 87.498 -7.395 1.00 8.43 256 ALA B O 1
ATOM 3826 N N . TRP B 1 219 ? 6.452 86.555 -6.226 1.00 8.66 257 TRP B N 1
ATOM 3827 C CA . TRP B 1 219 ? 5.618 86.086 -5.115 1.00 8.47 257 TRP B CA 1
ATOM 3828 C C . TRP B 1 219 ? 4.983 87.277 -4.382 1.00 7.78 257 TRP B C 1
ATOM 3829 O O . TRP B 1 219 ? 3.786 87.250 -4.045 1.00 7.62 257 TRP B O 1
ATOM 3840 N N . GLY B 1 220 ? 5.764 88.331 -4.180 1.00 7.63 258 GLY B N 1
ATOM 3841 C CA . GLY B 1 220 ? 5.331 89.461 -3.364 1.00 7.62 258 GLY B CA 1
ATOM 3842 C C . GLY B 1 220 ? 5.611 89.203 -1.902 1.00 7.65 258 GLY B C 1
ATOM 3843 O O . GLY B 1 220 ? 6.624 88.617 -1.546 1.00 7.84 258 GLY B O 1
ATOM 3844 N N . HIS B 1 221 ? 4.708 89.681 -1.052 1.00 7.54 259 HIS B N 1
ATOM 3845 C CA . HIS B 1 221 ? 4.761 89.365 0.368 1.00 7.57 259 HIS B CA 1
ATOM 3846 C C . HIS B 1 221 ? 6.057 89.810 1.042 1.00 7.23 259 HIS B C 1
ATOM 3847 O O . HIS B 1 221 ? 6.644 89.076 1.832 1.00 7.09 259 HIS B O 1
ATOM 3854 N N . SER B 1 222 ? 6.485 91.038 0.761 1.00 7.05 260 SER B N 1
ATOM 3855 C CA . SER B 1 222 ? 7.565 91.650 1.544 1.00 7.45 260 SER B CA 1
ATOM 3856 C C . SER B 1 222 ? 7.247 91.455 3.027 1.00 7.69 260 SER B C 1
ATOM 3857 O O . SER B 1 222 ? 6.110 91.595 3.436 1.00 8.16 260 SER B O 1
ATOM 3860 N N . THR B 1 223 ? 8.258 91.109 3.811 1.00 8.33 261 THR B N 1
ATOM 3861 C CA . THR B 1 223 ? 8.062 90.659 5.194 1.00 8.68 261 THR B CA 1
ATOM 3862 C C . THR B 1 223 ? 9.166 91.210 6.107 1.00 8.18 261 THR B C 1
ATOM 3863 O O . THR B 1 223 ? 10.298 91.402 5.670 1.00 8.07 261 THR B O 1
ATOM 3867 N N . VAL B 1 224 ? 8.821 91.433 7.379 1.00 8.36 262 VAL B N 1
ATOM 3868 C CA . VAL B 1 224 ? 9.812 91.690 8.432 1.00 8.94 262 VAL B CA 1
ATOM 3869 C C . VAL B 1 224 ? 9.639 90.627 9.514 1.00 8.46 262 VAL B C 1
ATOM 3870 O O . VAL B 1 224 ? 8.510 90.345 9.939 1.00 8.90 262 VAL B O 1
ATOM 3874 N N . VAL B 1 225 ? 10.763 90.049 9.938 1.00 8.62 263 VAL B N 1
ATOM 3875 C CA . VAL B 1 225 ? 10.805 89.004 10.966 1.00 8.74 263 VAL B CA 1
ATOM 3876 C C . VAL B 1 225 ? 11.713 89.478 12.109 1.00 8.77 263 VAL B C 1
ATOM 3877 O O . VAL B 1 225 ? 12.750 90.106 11.859 1.00 8.62 263 VAL B O 1
ATOM 3881 N N . ASP B 1 226 ? 11.310 89.180 13.345 1.00 8.95 264 ASP B N 1
ATOM 3882 C CA . ASP B 1 226 ? 12.095 89.570 14.524 1.00 9.14 264 ASP B CA 1
ATOM 3883 C C . ASP B 1 226 ? 13.049 88.449 14.955 1.00 9.00 264 ASP B C 1
ATOM 3884 O O . ASP B 1 226 ? 13.023 87.346 14.403 1.00 8.92 264 ASP B O 1
ATOM 3889 N N . PRO B 1 227 ? 13.961 88.753 15.900 1.00 9.18 265 PRO B N 1
ATOM 3890 C CA . PRO B 1 227 ? 14.940 87.742 16.330 1.00 9.13 265 PRO B CA 1
ATOM 3891 C C . PRO B 1 227 ? 14.393 86.492 17.017 1.00 8.94 265 PRO B C 1
ATOM 3892 O O . PRO B 1 227 ? 15.144 85.543 17.224 1.00 9.88 265 PRO B O 1
ATOM 3896 N N . TRP B 1 228 ? 13.107 86.499 17.340 1.00 8.83 266 TRP B N 1
ATOM 3897 C CA . TRP B 1 228 ? 12.410 85.334 17.890 1.00 8.89 266 TRP B CA 1
ATOM 3898 C C . TRP B 1 228 ? 11.874 84.461 16.760 1.00 9.11 266 TRP B C 1
ATOM 3899 O O . TRP B 1 228 ? 11.268 83.424 17.016 1.00 8.93 266 TRP B O 1
ATOM 3910 N N . GLY B 1 229 ? 12.092 84.900 15.513 1.00 8.59 267 GLY B N 1
ATOM 3911 C CA . GLY B 1 229 ? 11.550 84.199 14.343 1.00 9.68 267 GLY B CA 1
ATOM 3912 C C . GLY B 1 229 ? 10.099 84.532 14.053 1.00 9.87 267 GLY B C 1
ATOM 3913 O O . GLY B 1 229 ? 9.467 83.892 13.204 1.00 9.90 267 GLY B O 1
ATOM 3914 N N . GLN B 1 230 ? 9.557 85.545 14.719 1.00 11.41 268 GLN B N 1
ATOM 3915 C CA . GLN B 1 230 ? 8.160 85.917 14.568 1.00 11.88 268 GLN B CA 1
ATOM 3916 C C . GLN B 1 230 ? 8.002 86.920 13.423 1.00 11.47 268 GLN B C 1
ATOM 3917 O O . GLN B 1 230 ? 8.704 87.927 13.368 1.00 10.63 268 GLN B O 1
ATOM 3923 N N . VAL B 1 231 ? 7.060 86.649 12.526 1.00 11.48 269 VAL B N 1
ATOM 3924 C CA . VAL B 1 231 ? 6.696 87.621 11.504 1.00 12.00 269 VAL B CA 1
ATOM 3925 C C . VAL B 1 231 ? 6.055 88.841 12.167 1.00 11.98 269 VAL B C 1
ATOM 3926 O O . VAL B 1 231 ? 5.043 88.721 12.882 1.00 13.46 269 VAL B O 1
ATOM 3930 N N . LEU B 1 232 ? 6.662 90.007 11.961 1.00 11.86 270 LEU B N 1
ATOM 3931 C CA . LEU B 1 232 ? 6.135 91.255 12.517 1.00 12.33 270 LEU B CA 1
ATOM 3932 C C . LEU B 1 232 ? 5.070 91.863 11.620 1.00 12.09 270 LEU B C 1
ATOM 3933 O O . LEU B 1 232 ? 4.062 92.395 12.088 1.00 12.82 270 LEU B O 1
ATOM 3938 N N . THR B 1 233 ? 5.322 91.827 10.322 1.00 11.47 271 THR B N 1
ATOM 3939 C CA . THR B 1 233 ? 4.375 92.340 9.345 1.00 11.59 271 THR B CA 1
ATOM 3940 C C . THR B 1 233 ? 4.705 91.751 7.984 1.00 10.48 271 THR B C 1
ATOM 3941 O O . THR B 1 233 ? 5.848 91.404 7.718 1.00 9.72 271 THR B O 1
ATOM 3945 N N . LYS B 1 234 ? 3.691 91.668 7.129 1.00 10.65 272 LYS B N 1
ATOM 3946 C CA . LYS B 1 234 ? 3.809 90.989 5.850 1.00 10.30 272 LYS B CA 1
ATOM 3947 C C . LYS B 1 234 ? 2.841 91.648 4.881 1.00 9.34 272 LYS B C 1
ATOM 3948 O O . LYS B 1 234 ? 1.663 91.815 5.197 1.00 9.33 272 LYS B O 1
ATOM 3954 N N . ALA B 1 235 ? 3.350 92.019 3.710 1.00 8.02 273 ALA B N 1
ATOM 3955 C CA . ALA B 1 235 ? 2.541 92.589 2.648 1.00 8.57 273 ALA B CA 1
ATOM 3956 C C . ALA B 1 235 ? 1.719 91.510 1.949 1.00 7.91 273 ALA B C 1
ATOM 3957 O O . ALA B 1 235 ? 1.913 90.310 2.153 1.00 8.29 273 ALA B O 1
ATOM 3959 N N . GLY B 1 236 ? 0.792 91.967 1.114 1.00 7.85 274 GLY B N 1
ATOM 3960 C CA . GLY B 1 236 ? 0.118 91.098 0.163 1.00 8.37 274 GLY B CA 1
ATOM 3961 C C . GLY B 1 236 ? 0.929 90.969 -1.124 1.00 7.95 274 GLY B C 1
ATOM 3962 O O . GLY B 1 236 ? 2.158 91.004 -1.091 1.00 7.53 274 GLY B O 1
ATOM 3963 N N . THR B 1 237 ? 0.231 90.807 -2.252 1.00 8.37 275 THR B N 1
ATOM 3964 C CA . THR B 1 237 ? 0.873 90.718 -3.584 1.00 9.02 275 THR B CA 1
ATOM 3965 C C . THR B 1 237 ? 0.906 92.054 -4.322 1.00 9.63 275 THR B C 1
ATOM 3966 O O . THR B 1 237 ? 1.682 92.229 -5.269 1.00 9.82 275 THR B O 1
ATOM 3970 N N . GLU B 1 238 ? 0.056 92.986 -3.902 1.00 9.75 276 GLU B N 1
ATOM 3971 C CA . GLU B 1 238 ? -0.109 94.272 -4.578 1.00 10.45 276 GLU B CA 1
ATOM 3972 C C . GLU B 1 238 ? 0.951 95.293 -4.193 1.00 9.92 276 GLU B C 1
ATOM 3973 O O . GLU B 1 238 ? 1.662 95.130 -3.202 1.00 9.40 276 GLU B O 1
ATOM 3979 N N . GLU B 1 239 ? 1.059 96.363 -4.968 1.00 10.48 277 GLU B N 1
ATOM 3980 C CA . GLU B 1 239 ? 1.974 97.446 -4.639 1.00 10.70 277 GLU B CA 1
ATOM 3981 C C . GLU B 1 239 ? 1.557 98.093 -3.318 1.00 10.20 277 GLU B C 1
ATOM 3982 O O . GLU B 1 239 ? 0.377 98.373 -3.088 1.00 11.22 277 GLU B O 1
ATOM 3988 N N . THR B 1 240 ? 2.540 98.303 -2.451 1.00 9.60 278 THR B N 1
ATOM 3989 C CA . THR B 1 240 ? 2.312 98.961 -1.164 1.00 9.77 278 THR B CA 1
ATOM 3990 C C . THR B 1 240 ? 3.647 99.418 -0.589 1.00 9.29 278 THR B C 1
ATOM 3991 O O . THR B 1 240 ? 4.710 99.104 -1.113 1.00 9.57 278 THR B O 1
ATOM 3995 N N . ILE B 1 241 ? 3.583 100.216 0.475 1.00 9.36 279 ILE B N 1
ATOM 3996 C CA . ILE B 1 241 ? 4.733 100.469 1.311 1.00 9.25 279 ILE B CA 1
ATOM 3997 C C . ILE B 1 241 ? 4.445 99.820 2.654 1.00 9.34 279 ILE B C 1
ATOM 3998 O O . ILE B 1 241 ? 3.416 100.118 3.267 1.00 9.74 279 ILE B O 1
ATOM 4003 N N . LEU B 1 242 ? 5.341 98.930 3.087 1.00 9.12 280 LEU B N 1
ATOM 4004 C CA . LEU B 1 242 ? 5.202 98.190 4.337 1.00 9.57 280 LEU B CA 1
ATOM 4005 C C . LEU B 1 242 ? 6.098 98.864 5.374 1.00 9.62 280 LEU B C 1
ATOM 4006 O O . LEU B 1 242 ? 7.279 99.095 5.123 1.00 10.04 280 LEU B O 1
ATOM 4011 N N . TYR B 1 243 ? 5.534 99.183 6.535 1.00 10.01 281 TYR B N 1
ATOM 4012 C CA . TYR B 1 243 ? 6.284 99.838 7.584 1.00 10.33 281 TYR B CA 1
ATOM 4013 C C . TYR B 1 243 ? 6.411 98.915 8.777 1.00 10.86 281 TYR B C 1
ATOM 4014 O O . TYR B 1 243 ? 5.475 98.177 9.104 1.00 11.70 281 TYR B O 1
ATOM 4023 N N . SER B 1 244 ? 7.557 98.989 9.436 1.00 10.87 282 SER B N 1
ATOM 4024 C CA . SER B 1 244 ? 7.766 98.285 10.703 1.00 12.18 282 SER B CA 1
ATOM 4025 C C . SER B 1 244 ? 8.678 99.099 11.602 1.00 12.44 282 SER B C 1
ATOM 4026 O O . SER B 1 244 ? 9.697 99.604 11.163 1.00 12.04 282 SER B O 1
ATOM 4029 N N . ASP B 1 245 ? 8.308 99.218 12.871 1.00 12.96 283 ASP B N 1
ATOM 4030 C CA . ASP B 1 245 ? 9.171 99.863 13.839 1.00 13.73 283 ASP B CA 1
ATOM 4031 C C . ASP B 1 245 ? 10.040 98.785 14.465 1.00 14.15 283 ASP B C 1
ATOM 4032 O O . ASP B 1 245 ? 9.545 97.906 15.183 1.00 16.72 283 ASP B O 1
ATOM 4037 N N . ILE B 1 246 ? 11.335 98.857 14.190 1.00 13.32 284 ILE B N 1
ATOM 4038 C CA . ILE B 1 246 ? 12.305 97.842 14.591 1.00 13.18 284 ILE B CA 1
ATOM 4039 C C . ILE B 1 246 ? 12.810 98.165 15.990 1.00 13.29 284 ILE B C 1
ATOM 4040 O O . ILE B 1 246 ? 13.470 99.181 16.183 1.00 13.15 284 ILE B O 1
ATOM 4045 N N . ASP B 1 247 ? 12.534 97.266 16.936 1.00 13.32 285 ASP B N 1
ATOM 4046 C CA . ASP B 1 247 ? 12.782 97.486 18.360 1.00 13.18 285 ASP B CA 1
ATOM 4047 C C . ASP B 1 247 ? 14.066 96.761 18.756 1.00 12.92 285 ASP B C 1
ATOM 4048 O O . ASP B 1 247 ? 14.065 95.549 18.963 1.00 12.26 285 ASP B O 1
ATOM 4053 N N . LEU B 1 248 ? 15.171 97.490 18.835 1.00 12.67 286 LEU B N 1
ATOM 4054 C CA . LEU B 1 248 ? 16.453 96.867 19.135 1.00 12.95 286 LEU B CA 1
ATOM 4055 C C . LEU B 1 248 ? 16.592 96.482 20.616 1.00 13.19 286 LEU B C 1
ATOM 4056 O O . LEU B 1 248 ? 17.397 95.618 20.955 1.00 12.83 286 LEU B O 1
ATOM 4061 N N . LYS B 1 249 ? 15.793 97.088 21.488 1.00 13.39 287 LYS B N 1
ATOM 4062 C CA . LYS B 1 249 ? 15.734 96.629 22.885 1.00 13.72 287 LYS B CA 1
ATOM 4063 C C . LYS B 1 249 ? 15.194 95.199 22.960 1.00 12.96 287 LYS B C 1
ATOM 4064 O O . LYS B 1 249 ? 15.696 94.386 23.744 1.00 12.04 287 LYS B O 1
ATOM 4070 N N . LYS B 1 250 ? 14.180 94.895 22.152 1.00 12.54 288 LYS B N 1
ATOM 4071 C CA . LYS B 1 250 ? 13.621 93.543 22.079 1.00 12.48 288 LYS B CA 1
ATOM 4072 C C . LYS B 1 250 ? 14.665 92.536 21.613 1.00 11.51 288 LYS B C 1
ATOM 4073 O O . LYS B 1 250 ? 14.769 91.442 22.162 1.00 10.52 288 LYS B O 1
ATOM 4079 N N . LEU B 1 251 ? 15.443 92.906 20.604 1.00 10.03 289 LEU B N 1
ATOM 4080 C CA . LEU B 1 251 ? 16.533 92.058 20.135 1.00 9.87 289 LEU B CA 1
ATOM 4081 C C . LEU B 1 251 ? 17.493 91.762 21.292 1.00 9.40 289 LEU B C 1
ATOM 4082 O O . LEU B 1 251 ? 17.870 90.614 21.514 1.00 9.15 289 LEU B O 1
ATOM 4087 N N . ALA B 1 252 ? 17.867 92.790 22.045 1.00 9.23 290 ALA B N 1
ATOM 4088 C CA . ALA B 1 252 ? 18.802 92.608 23.142 1.00 8.95 290 ALA B CA 1
ATOM 4089 C C . ALA B 1 252 ? 18.223 91.648 24.195 1.00 8.31 290 ALA B C 1
ATOM 4090 O O . ALA B 1 252 ? 18.946 90.781 24.738 1.00 8.83 290 ALA B O 1
ATOM 4092 N N . GLU B 1 253 ? 16.930 91.778 24.473 1.00 8.46 291 GLU B N 1
ATOM 4093 C CA . GLU B 1 253 ? 16.285 90.925 25.483 1.00 8.86 291 GLU B CA 1
ATOM 4094 C C . GLU B 1 253 ? 16.249 89.475 25.000 1.00 8.49 291 GLU B C 1
ATOM 4095 O O . GLU B 1 253 ? 16.557 88.565 25.749 1.00 8.08 291 GLU B O 1
ATOM 4101 N N . ILE B 1 254 ? 15.907 89.255 23.737 1.00 8.15 292 ILE B N 1
ATOM 4102 C CA . ILE B 1 254 ? 15.905 87.898 23.170 1.00 8.45 292 ILE B CA 1
ATOM 4103 C C . ILE B 1 254 ? 17.283 87.244 23.260 1.00 8.18 292 ILE B C 1
ATOM 4104 O O . ILE B 1 254 ? 17.400 86.063 23.599 1.00 7.74 292 ILE B O 1
ATOM 4109 N N . ARG B 1 255 ? 18.330 88.013 22.958 1.00 8.28 293 ARG B N 1
ATOM 4110 C CA . ARG B 1 255 ? 19.704 87.518 22.996 1.00 8.90 293 ARG B CA 1
ATOM 4111 C C . ARG B 1 255 ? 20.165 87.169 24.411 1.00 8.56 293 ARG B C 1
ATOM 4112 O O . ARG B 1 255 ? 21.128 86.415 24.565 1.00 9.77 293 ARG B O 1
ATOM 4120 N N . GLN B 1 256 ? 19.477 87.704 25.416 1.00 8.73 294 GLN B N 1
ATOM 4121 C CA . GLN B 1 256 ? 19.699 87.302 26.821 1.00 9.25 294 GLN B CA 1
ATOM 4122 C C . GLN B 1 256 ? 18.888 86.098 27.251 1.00 9.12 294 GLN B C 1
ATOM 4123 O O . GLN B 1 256 ? 19.373 85.263 28.020 1.00 9.88 294 GLN B O 1
ATOM 4129 N N . GLN B 1 257 ? 17.650 86.012 26.785 1.00 8.43 295 GLN B N 1
ATOM 4130 C CA . GLN B 1 257 ? 16.741 84.945 27.188 1.00 9.31 295 GLN B CA 1
ATOM 4131 C C . GLN B 1 257 ? 17.171 83.591 26.650 1.00 9.40 295 GLN B C 1
ATOM 4132 O O . GLN B 1 257 ? 17.116 82.585 27.361 1.00 9.63 295 GLN B O 1
ATOM 4138 N N . ILE B 1 258 ? 17.553 83.555 25.381 1.00 9.19 296 ILE B N 1
ATOM 4139 C CA . ILE B 1 258 ? 17.995 82.314 24.744 1.00 9.28 296 ILE B CA 1
ATOM 4140 C C . ILE B 1 258 ? 19.324 82.653 24.096 1.00 9.24 296 ILE B C 1
ATOM 4141 O O . ILE B 1 258 ? 19.381 83.010 22.918 1.00 9.58 296 ILE B O 1
ATOM 4146 N N . PRO B 1 259 ? 20.397 82.624 24.886 1.00 9.54 297 PRO B N 1
ATOM 4147 C CA . PRO B 1 259 ? 21.643 83.284 24.490 1.00 10.01 297 PRO B CA 1
ATOM 4148 C C . PRO B 1 259 ? 22.562 82.475 23.583 1.00 10.18 297 PRO B C 1
ATOM 4149 O O . PRO B 1 259 ? 23.756 82.287 23.854 1.00 9.97 297 PRO B O 1
ATOM 4153 N N . ILE B 1 260 ? 22.012 82.034 22.463 1.00 10.37 298 ILE B N 1
ATOM 4154 C CA . ILE B 1 260 ? 22.738 81.139 21.570 1.00 11.16 298 ILE B CA 1
ATOM 4155 C C . ILE B 1 260 ? 24.004 81.745 20.978 1.00 11.20 298 ILE B C 1
ATOM 4156 O O . ILE B 1 260 ? 24.983 81.038 20.755 1.00 10.35 298 ILE B O 1
ATOM 4161 N N . LEU B 1 261 ? 24.029 83.050 20.760 1.00 11.84 299 LEU B N 1
ATOM 4162 C CA . LEU B 1 261 ? 25.239 83.664 20.202 1.00 12.54 299 LEU B CA 1
ATOM 4163 C C . LEU B 1 261 ? 26.408 83.604 21.189 1.00 12.72 299 LEU B C 1
ATOM 4164 O O . LEU B 1 261 ? 27.565 83.622 20.782 1.00 14.45 299 LEU B O 1
ATOM 4169 N N . LYS B 1 262 ? 26.096 83.537 22.484 1.00 13.10 300 LYS B N 1
ATOM 4170 C CA . LYS B 1 262 ? 27.093 83.400 23.540 1.00 13.52 300 LYS B CA 1
ATOM 4171 C C . LYS B 1 262 ? 27.416 81.945 23.873 1.00 12.83 300 LYS B C 1
ATOM 4172 O O . LYS B 1 262 ? 28.320 81.669 24.662 1.00 13.86 300 LYS B O 1
ATOM 4178 N N . GLN B 1 263 ? 26.671 81.017 23.291 1.00 11.48 301 GLN B N 1
ATOM 4179 C CA . GLN B 1 263 ? 26.817 79.604 23.614 1.00 11.37 301 GLN B CA 1
ATOM 4180 C C . GLN B 1 263 ? 27.436 78.791 22.482 1.00 11.37 301 GLN B C 1
ATOM 4181 O O . GLN B 1 263 ? 27.490 77.570 22.550 1.00 11.19 301 GLN B O 1
ATOM 4187 N N . LYS B 1 264 ? 27.927 79.460 21.444 1.00 11.90 302 LYS B N 1
ATOM 4188 C CA . LYS B 1 264 ? 28.610 78.778 20.354 1.00 12.43 302 LYS B CA 1
ATOM 4189 C C . LYS B 1 264 ? 29.854 78.068 20.865 1.00 12.56 302 LYS B C 1
ATOM 4190 O O . LYS B 1 264 ? 30.518 78.554 21.774 1.00 13.41 302 LYS B O 1
ATOM 4196 N N . ARG B 1 265 ? 30.153 76.919 20.277 1.00 12.50 303 ARG B N 1
ATOM 4197 C CA . ARG B 1 265 ? 31.303 76.128 20.680 1.00 12.70 303 ARG B CA 1
ATOM 4198 C C . ARG B 1 265 ? 32.439 76.328 19.686 1.00 12.73 303 ARG B C 1
ATOM 4199 O O . ARG B 1 265 ? 32.630 75.543 18.757 1.00 11.99 303 ARG B O 1
ATOM 4207 N N . ALA B 1 266 ? 33.199 77.399 19.906 1.00 13.29 304 ALA B N 1
ATOM 4208 C CA . ALA B 1 266 ? 34.297 77.768 19.011 1.00 13.50 304 ALA B CA 1
ATOM 4209 C C . ALA B 1 266 ? 35.453 76.760 18.999 1.00 13.87 304 ALA B C 1
ATOM 4210 O O . ALA B 1 266 ? 36.266 76.743 18.075 1.00 14.86 304 ALA B O 1
ATOM 4212 N N . ASP B 1 267 ? 35.519 75.914 20.024 1.00 13.68 305 ASP B N 1
ATOM 4213 C CA . ASP B 1 267 ? 36.451 74.785 20.034 1.00 13.28 305 ASP B CA 1
ATOM 4214 C C . ASP B 1 267 ? 36.060 73.646 19.086 1.00 12.98 305 ASP B C 1
ATOM 4215 O O . ASP B 1 267 ? 36.874 72.771 18.789 1.00 13.19 305 ASP B O 1
ATOM 4220 N N . LEU B 1 268 ? 34.805 73.626 18.637 1.00 11.95 306 LEU B N 1
ATOM 4221 C CA . LEU B 1 268 ? 34.330 72.577 17.760 1.00 11.76 306 LEU B CA 1
ATOM 4222 C C . LEU B 1 268 ? 34.082 73.047 16.325 1.00 10.73 306 LEU B C 1
ATOM 4223 O O . LEU B 1 268 ? 34.269 72.284 15.380 1.00 11.27 306 LEU B O 1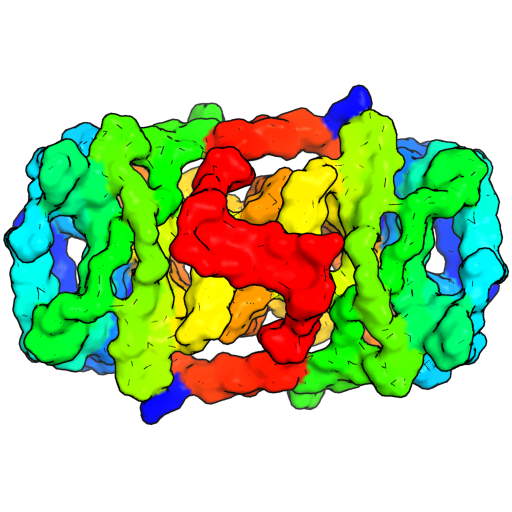
ATOM 4228 N N . TYR B 1 269 ? 33.619 74.286 16.170 1.00 10.69 307 TYR B N 1
ATOM 4229 C CA . TYR B 1 269 ? 33.282 74.806 14.841 1.00 11.10 307 TYR B CA 1
ATOM 4230 C C . TYR B 1 269 ? 33.429 76.319 14.776 1.00 10.73 307 TYR B C 1
ATOM 4231 O O . TYR B 1 269 ? 33.322 77.004 15.783 1.00 10.30 307 TYR B O 1
ATOM 4240 N N . THR B 1 270 ? 33.657 76.833 13.572 1.00 11.79 308 THR B N 1
ATOM 4241 C CA . THR B 1 270 ? 33.639 78.282 13.341 1.00 12.90 308 THR B CA 1
ATOM 4242 C C . THR B 1 270 ? 33.186 78.531 11.920 1.00 12.70 308 THR B C 1
ATOM 4243 O O . THR B 1 270 ? 33.417 77.708 11.040 1.00 12.75 308 THR B O 1
ATOM 4247 N N . VAL B 1 271 ? 32.537 79.668 11.704 1.00 13.17 309 VAL B N 1
ATOM 4248 C CA . VAL B 1 271 ? 32.257 80.132 10.355 1.00 14.24 309 VAL B CA 1
ATOM 4249 C C . VAL B 1 271 ? 33.320 81.178 10.012 1.00 15.13 309 VAL B C 1
ATOM 4250 O O . VAL B 1 271 ? 33.386 82.239 10.628 1.00 14.95 309 VAL B O 1
ATOM 4254 N N . GLU B 1 272 ? 34.164 80.821 9.052 1.00 16.72 310 GLU B N 1
ATOM 4255 C CA . GLU B 1 272 ? 35.359 81.584 8.688 1.00 18.13 310 GLU B CA 1
ATOM 4256 C C . GLU B 1 272 ? 35.030 82.386 7.441 1.00 18.57 310 GLU B C 1
ATOM 4257 O O . GLU B 1 272 ? 34.385 81.875 6.536 1.00 17.16 310 GLU B O 1
ATOM 4263 N N . SER B 1 273 ? 35.480 83.636 7.390 1.00 20.21 311 SER B N 1
ATOM 4264 C CA . SER B 1 273 ? 35.219 84.496 6.240 1.00 21.66 311 SER B CA 1
ATOM 4265 C C . SER B 1 273 ? 36.509 85.034 5.650 1.00 23.03 311 SER B C 1
ATOM 4266 O O . SER B 1 273 ? 37.517 85.142 6.343 1.00 22.93 311 SER B O 1
ATOM 4269 N N . LYS B 1 274 ? 36.455 85.372 4.366 1.00 25.07 312 LYS B N 1
ATOM 4270 C CA . LYS B 1 274 ? 37.520 86.141 3.706 1.00 25.66 312 LYS B CA 1
ATOM 4271 C C . LYS B 1 274 ? 37.502 87.599 4.157 1.00 27.35 312 LYS B C 1
ATOM 4272 O O . LYS B 1 274 ? 38.564 88.233 4.281 1.00 29.62 312 LYS B O 1
#

B-factor: mean 15.37, std 11.25, range [5.52, 68.78]

Radius of gyration: 24.78 Å; Cα contacts (8 Å, |Δi|>4): 1455; chains: 2; bounding box: 38×74×63 Å

Organism: Mus musculus (NCBI:txid10090)

Solvent-accessible surface area: 19009 Å² total; per-residue (Å²): 106,34,66,3,84,0,0,0,0,0,0,67,27,39,71,110,33,60,47,0,0,92,61,0,6,56,39,0,117,68,0,24,156,72,36,6,47,0,0,0,0,0,4,7,0,0,1,26,27,9,24,109,70,3,63,118,43,18,16,121,32,102,13,81,0,2,107,88,0,30,95,0,0,127,122,26,79,4,31,0,0,0,0,0,2,3,2,65,52,82,76,76,24,16,4,0,0,1,0,10,0,47,99,10,50,80,70,27,63,0,48,1,2,5,14,12,25,8,74,10,84,90,142,31,94,22,84,0,49,150,39,6,30,66,2,102,57,31,0,40,9,94,18,95,57,15,61,0,0,0,1,0,6,2,0,1,10,3,8,4,0,0,10,0,1,15,99,102,39,0,48,0,1,0,2,0,0,6,8,8,88,29,2,2,85,22,2,4,56,7,1,0,49,0,1,0,5,11,5,5,0,2,0,0,0,0,0,14,4,57,44,93,176,42,90,20,31,6,51,0,39,0,0,1,0,2,1,31,0,71,51,73,36,105,9,35,36,122,74,53,28,19,73,13,75,0,48,15,141,104,4,51,69,8,58,128,25,2,10,6,51,157,29,75,39,87,92,9,7,50,7,88,38,96,98,52,72,1,126,1,0,0,0,0,0,67,27,36,72,110,32,63,49,0,3,83,62,0,2,54,29,0,113,80,0,22,169,105,18,5,40,0,0,0,0,0,4,6,0,0,1,26,27,9,26,108,70,2,63,117,43,22,17,132,31,100,19,92,0,3,89,68,1,11,86,1,0,94,144,25,81,5,30,0,0,1,0,0,2,4,2,41,54,92,71,112,21,23,4,0,0,1,0,10,0,44,102,8,49,79,71,27,61,0,47,0,1,5,16,11,27,6,74,0,80,92,123,32,92,21,76,0,50,157,42,8,25,65,1,104,57,31,1,40,9,96,17,95,51,12,62,0,0,0,1,0,5,2,0,0,10,3,8,4,0,0,9,0,1,14,101,98,38,0,40,0,1,0,2,0,0,7,7,8,87,28,2,2,83,8,2,4,55,7,2,0,54,0,1,0,6,9,4,4,0,1,0,0,0,0,0,14,5,58,37,102,188,42,90,19,33,6,50,0,37,0,0,1,0,2,1,43,0,101,45,59,37,106,9,35,38,125,78,54,21,20,81,13,91,0,52,12,154,71,5,50,69,10,55,127,25,3,24,6,46,181,40,77,43,74,86,9,5,61,10,94,39,99

Secondary structure (DSSP, 8-state):
--EEEEEEEEPPP-S-HHHHHHHHHHHHHHHHHTT-SEEEPPTTTTS--STTTHHHH-B-SSSHHHHHHHHHHHHHTSEEE---EEEEETTEEEEEEEEE-TTS-EEEEEE-SS--EEEETTTEEEEGGGT--------EEE-SS-EEEE--GGGGG-HHHHHHHHHTTEEEEEEE----TTHIIIIIHHHHHHHHHHHT-EEEEE-PPP-TTSSS------EEE-TTS-EEEE--SSSEEEEEEEEHHHHHHHHHHS-GGGS--TTTEEEEE-/--EEEEEEEEPPP-S-HHHHHHHHHHHHHHHHHTT-SEEEEPTTTTS--STTTHHHH-B-SSSHHHHHHHHHHHHHTSEEEE--EEEEETTEEEEEEEEE-TTS-EEEEEE-SS--EEEETTTEEEEGGGT--------EEE-SS-EEEE--GGGGG-HHHHHHHHHTTEEEEEEE----TTHIIIIIHHHHHHHHHHHT-EEEEEPPPP-TTSSS------EEE-TTS-EEEE--SS-EEEEEEEEHHHHHHHHHHS-GGGS--TTTEEEEE-

CATH classification: 3.60.110.10

InterPro domains:
  IPR003010 Carbon-nitrogen hydrolase [PF00795] (5-256)
  IPR003010 Carbon-nitrogen hydrolase [PS50263] (4-248)
  IPR036526 Carbon-nitrogen hydrolase superfamily [G3DSA:3.60.110.10] (1-276)
  IPR036526 Carbon-nitrogen hydrolase superfamily [SSF56317] (1-271)
  IPR045254 Nit1/2, carbon-nitrogen hydrolase domain [cd07572] (5-265)

Sequence (548 aa):
MSTFRLALIQLQVSSIKSDNLTRACSLVREAAKQGANIVSLPECFNSPYGTTYFPDYAEKIPGESTQKLSEVAKESSIYLIGGSIPEEDAGKLYNTCSVFGPDGSLLVKHRKIHLFDIDVPGKITFQESKTLSPGDSFSTFDTPYCKVGLGICYDMRFAELAQIYAQRGCQLLVYPGAFNLTTGPAHWELLQQRARAVDNQVYVATASPARDDKASYVAWGHSTVVDPWGQVLTKAGTEETILYSDDIDLKKLAEIRQQIPILKQKRADLYTVESKMSTFRLALIQLQVSSIKSDNLTRACSLVREAAKQGANIVSLPECFNSPYGTTYFPDYAEKIPGESTQKLSEVAKESSIYLIGGSIPEEDAGKLYNTCSVFGPDGSLLVKHRKIHLFDIDVPGKITFQESKTLSPGDSFSTFDTPYCKVGLGICYDMRFAELLAQIYAQRGCQLLVYPGAFNLTTGPAHWELLQRARAVDNQVYVATASPARDDKASYVAWGHSTVVDPWGQVLTKAGTEETILYSDIDLKKLAEIRQQIPILKQKRADLYTVESK

Foldseek 3Di:
DQKFKEKFFQAAADAAQVVLLVVVLVVLLVCLVVRHQEYEAFFQSRHADAQVTLVVFAEAVVDDRLQSVLVSLQVSQHWYFYHWHWYDDPNAIFTKIWIAGNNSDTFWIATAADADADDDPPPDGGDRVVRHDHDDDWIWGDDPNFIETEHEAVRLVPLLSLVVCLVVTGQEYEYRYFDAPVCLVVPDLVSQLCSQQVSLHKYWYHHHAADPPGPGGGQAWTWIAGNNSDTPDTDHRHTDMDMDIHRNVVSVVVCVVVVVVVVDDVVVDDSDDD/DQKFKEKFFQAAADAAQVVLLVVVLVVLLVCLVVRHQEYEAFFQSRHADAQVTLVVFADAVVDDRLVSVLVSLQVSQHWYFYHWHWYDDPNAIFTKIWIAGNNSDTFWMATAADADADDDPPPDGGDRVVGHDHDDDWDWGDDPNFIETEHEAVRLVPLLSLVVCLVVTGQEYEYRYFDAPVCLVVPDLVSQLCSQQVSLHKYWYHHHAADPPGPGGGQAWTWIAGNNSHTPDTDHRHTDMDMDIHRNVVSVVVCVVPVVVVVDDVVVDDSDDD